Protein AF-E4UAW4-F1 (afdb_monomer)

Radius of gyration: 24.0 Å; Cα contacts (8 Å, |Δi|>4): 725; chains: 1; bounding box: 55×63×70 Å

Mean predicted aligned error: 11.31 Å

Foldseek 3Di:
DPALAPDPPHAPVSVVCCQVVQPFAWLAEAEQEDPPPVVVPPPPDDDPDDPPPQPSLNVLLLVLLQQLQEQWHKYKYQFDADQRTTHDRRAAAAADDPVVQVVSQVSQVVFKVNRFFWDWDWYQDPVRGIMIMITGFNHLRDNMDGPRFRWHGDTNDIDTDDPVSRVVSVVVSVVQVVVQLVVLLVQLQCVQVVHQAPWDAAPQWSKKKKKFFDPSPPPVDPPQPDDPDDDDDRDAQAPADPPDDRDHDPFWHWHQDQDPPPPPRDRPWTWTAGSRRMIMTGQHFQAQDDDPNAAGEGELVRVLVSVLVVCPVVVVVSVVSVRADFMKIWIFTAGPDQRYFYDPPPDGHDGHDHSDGLFIDTQGRQPPPVPPCPDDVPDDSVRSSCVRVVVSCVVRSVSSVVSND

pLDDT: mean 72.79, std 19.45, range [28.75, 98.19]

Organism: Oceanithermus profundus (strain DSM 14977 / NBRC 100410 / VKM B-2274 / 506) (NCBI:txid670487)

Structure (mmCIF, N/CA/C/O backbone):
data_AF-E4UAW4-F1
#
_entry.id   AF-E4UAW4-F1
#
loop_
_atom_site.group_PDB
_atom_site.id
_atom_site.type_symbol
_atom_site.label_atom_id
_atom_site.label_alt_id
_atom_site.label_comp_id
_atom_site.label_asym_id
_atom_site.label_entity_id
_atom_site.label_seq_id
_atom_site.pdbx_PDB_ins_code
_atom_site.Cartn_x
_atom_site.Cartn_y
_atom_site.Cartn_z
_atom_site.occupancy
_atom_site.B_iso_or_equiv
_atom_site.auth_seq_id
_atom_site.auth_comp_id
_atom_site.auth_asym_id
_atom_site.auth_atom_id
_atom_site.pdbx_PDB_model_num
ATOM 1 N N . MET A 1 1 ? 1.474 -13.329 7.096 1.00 52.34 1 MET A N 1
ATOM 2 C CA . MET A 1 1 ? 0.425 -12.848 8.028 1.00 52.34 1 MET A CA 1
ATOM 3 C C . MET A 1 1 ? -0.829 -13.704 7.838 1.00 52.34 1 MET A C 1
ATOM 5 O O . MET A 1 1 ? -1.188 -13.952 6.692 1.00 52.34 1 MET A O 1
ATOM 9 N N . GLU A 1 2 ? -1.458 -14.220 8.899 1.00 56.62 2 GLU A N 1
ATOM 10 C CA . GLU A 1 2 ? -2.801 -14.813 8.774 1.00 56.62 2 GLU A CA 1
ATOM 11 C C . GLU A 1 2 ? -3.777 -13.650 8.566 1.00 56.62 2 GLU A C 1
ATOM 13 O O . GLU A 1 2 ? -3.779 -12.717 9.370 1.00 56.62 2 GLU A O 1
ATOM 18 N N . LYS A 1 3 ? -4.506 -13.621 7.440 1.00 71.19 3 LYS A N 1
ATOM 19 C CA . LYS A 1 3 ? -5.413 -12.503 7.158 1.00 71.19 3 LYS A CA 1
ATOM 20 C C . LYS A 1 3 ? -6.470 -12.466 8.269 1.00 71.19 3 LYS A C 1
ATOM 22 O O . LYS A 1 3 ? -7.204 -13.434 8.445 1.00 71.19 3 LYS A O 1
ATOM 27 N N . ILE A 1 4 ? -6.514 -11.364 9.024 1.00 82.94 4 ILE A N 1
ATOM 28 C CA . ILE A 1 4 ? -7.477 -11.159 10.125 1.00 82.94 4 ILE A CA 1
ATOM 29 C C . ILE A 1 4 ? -8.912 -11.306 9.600 1.00 82.94 4 ILE A C 1
ATOM 31 O O . ILE A 1 4 ? -9.776 -11.906 10.244 1.00 82.94 4 ILE A O 1
ATOM 35 N N . PHE A 1 5 ? -9.131 -10.821 8.380 1.00 83.62 5 PHE A N 1
ATOM 36 C CA . PHE A 1 5 ? -10.362 -10.993 7.625 1.00 83.62 5 PHE A CA 1
ATOM 37 C C . PHE A 1 5 ? -10.179 -12.041 6.529 1.00 83.62 5 PHE A C 1
ATOM 39 O O . PHE A 1 5 ? -9.120 -12.129 5.911 1.00 83.62 5 PHE A O 1
ATOM 46 N N . GLY A 1 6 ? -11.213 -12.848 6.273 1.00 73.31 6 GLY A N 1
ATOM 47 C CA . GLY A 1 6 ? -11.152 -13.881 5.229 1.00 73.31 6 GLY A CA 1
ATOM 48 C C . GLY A 1 6 ? -11.011 -13.301 3.816 1.00 73.31 6 GLY A C 1
ATOM 49 O O . GLY A 1 6 ? -10.451 -13.947 2.930 1.00 73.31 6 GLY A O 1
ATOM 50 N N . SER A 1 7 ? -11.474 -12.065 3.627 1.00 73.69 7 SER A N 1
ATOM 51 C CA . SER A 1 7 ? -11.417 -11.296 2.387 1.00 73.69 7 SER A CA 1
ATOM 52 C C . SER A 1 7 ? -11.364 -9.798 2.688 1.00 73.69 7 SER A C 1
ATOM 54 O O . SER A 1 7 ? -11.774 -9.366 3.761 1.00 73.69 7 SER A O 1
ATOM 56 N N . MET A 1 8 ? -10.880 -9.013 1.722 1.00 74.31 8 MET A N 1
ATOM 57 C CA . MET A 1 8 ? -11.007 -7.553 1.714 1.00 74.31 8 MET A CA 1
ATOM 58 C C . MET A 1 8 ? -11.851 -7.126 0.499 1.00 74.31 8 MET A C 1
ATOM 60 O O . MET A 1 8 ? -11.546 -7.580 -0.611 1.00 74.31 8 MET A O 1
ATOM 64 N N . PRO A 1 9 ? -12.845 -6.228 0.654 1.00 84.00 9 PRO A N 1
ATOM 65 C CA . PRO A 1 9 ? -13.212 -5.520 1.889 1.00 84.00 9 PRO A CA 1
ATOM 66 C C . PRO A 1 9 ? -13.805 -6.455 2.968 1.00 84.00 9 PRO A C 1
ATOM 68 O O . PRO A 1 9 ? -14.330 -7.513 2.614 1.00 84.00 9 PRO A O 1
ATOM 71 N N . PRO A 1 10 ? -13.682 -6.107 4.263 1.00 90.94 10 PRO A N 1
ATOM 72 C CA . PRO A 1 10 ? -14.302 -6.866 5.340 1.00 90.94 10 PRO A CA 1
ATOM 73 C C . PRO A 1 10 ? -15.808 -6.593 5.387 1.00 90.94 10 PRO A C 1
ATOM 75 O O . PRO A 1 10 ? -16.278 -5.543 4.953 1.00 90.94 10 PRO A O 1
ATOM 78 N N . THR A 1 11 ? -16.557 -7.549 5.923 1.00 94.50 11 THR A N 1
ATOM 79 C CA . THR A 1 11 ? -18.010 -7.455 6.125 1.00 94.50 11 THR A CA 1
ATOM 80 C C . THR A 1 11 ? -18.353 -7.133 7.579 1.00 94.50 11 THR A C 1
ATOM 82 O O . THR A 1 11 ? -17.522 -7.319 8.468 1.00 94.50 11 THR A O 1
ATOM 85 N N . GLU A 1 12 ? -19.593 -6.723 7.858 1.00 95.69 12 GLU A N 1
ATOM 86 C CA . GLU A 1 12 ? -20.085 -6.587 9.238 1.00 95.69 12 GLU A CA 1
ATOM 87 C C . GLU A 1 12 ? -19.860 -7.876 10.040 1.00 95.69 12 GLU A C 1
ATOM 89 O O . GLU A 1 12 ? -19.284 -7.839 11.125 1.00 95.69 12 GLU A O 1
ATOM 94 N N . LYS A 1 13 ? -20.176 -9.037 9.454 1.00 96.31 13 LYS A N 1
ATOM 95 C CA . LYS A 1 13 ? -19.955 -10.352 10.074 1.00 96.31 13 LYS A CA 1
ATOM 96 C C . LYS A 1 13 ? -18.491 -10.604 10.447 1.00 96.31 13 LYS A C 1
ATOM 98 O O . LYS A 1 13 ? -18.211 -11.270 11.446 1.00 96.31 13 LYS A O 1
ATOM 103 N N . ASP A 1 14 ? -17.543 -10.104 9.653 1.00 95.94 14 ASP A N 1
ATOM 104 C CA . ASP A 1 14 ? -16.122 -10.199 9.988 1.00 95.94 14 ASP A CA 1
ATOM 105 C C . ASP A 1 14 ? -15.791 -9.388 11.250 1.00 95.94 14 ASP A C 1
ATOM 107 O O . ASP A 1 14 ? -15.029 -9.863 12.096 1.00 95.94 14 ASP A O 1
ATOM 111 N N . LEU A 1 15 ? -16.391 -8.202 11.410 1.00 96.62 15 LEU A N 1
ATOM 112 C CA . LEU A 1 15 ? -16.230 -7.352 12.593 1.00 96.62 15 LEU A CA 1
ATOM 113 C C . LEU A 1 15 ? -16.949 -7.930 13.820 1.00 96.62 15 LEU A C 1
ATOM 115 O O . LEU A 1 15 ? -16.373 -7.976 14.909 1.00 96.62 15 LEU A O 1
ATOM 119 N N . GLU A 1 16 ? -18.166 -8.445 13.654 1.00 97.00 16 GLU A N 1
ATOM 120 C CA . GLU A 1 16 ? -18.905 -9.150 14.707 1.00 97.00 16 GLU A CA 1
ATOM 121 C C . GLU A 1 16 ? -18.135 -10.363 15.228 1.00 97.00 16 GLU A C 1
ATOM 123 O O . GLU A 1 16 ? -18.137 -10.636 16.432 1.00 97.00 16 GLU A O 1
ATOM 128 N N . ARG A 1 17 ? -17.436 -11.083 14.341 1.00 96.62 17 ARG A N 1
ATOM 129 C CA . ARG A 1 17 ? -16.571 -12.200 14.725 1.00 96.62 17 ARG A CA 1
ATOM 130 C C . ARG A 1 17 ? -15.419 -11.738 15.615 1.00 96.62 17 ARG A C 1
ATOM 132 O O . ARG A 1 17 ? -15.126 -12.423 16.591 1.00 96.62 17 ARG A O 1
ATOM 139 N N . LEU A 1 18 ? -14.808 -10.576 15.349 1.00 96.56 18 LEU A N 1
ATOM 140 C CA . LEU A 1 18 ? -13.766 -10.025 16.231 1.00 96.56 18 LEU A CA 1
ATOM 141 C C . LEU A 1 18 ? -14.284 -9.850 17.667 1.00 96.56 18 LEU A C 1
ATOM 143 O O . LEU A 1 18 ? -13.594 -10.217 18.619 1.00 96.56 18 LEU A O 1
ATOM 147 N N . VAL A 1 19 ? -15.512 -9.344 17.820 1.00 97.38 19 VAL A N 1
ATOM 148 C CA . VAL A 1 19 ? -16.164 -9.138 19.123 1.00 97.38 19 VAL A CA 1
ATOM 149 C C . VAL A 1 19 ? -16.572 -10.470 19.762 1.00 97.38 19 VAL A C 1
ATOM 151 O O . VAL A 1 19 ? -16.253 -10.725 20.925 1.00 97.38 19 VAL A O 1
ATOM 154 N N . THR A 1 20 ? -17.240 -11.338 19.002 1.00 97.38 20 THR A N 1
ATOM 155 C CA . THR A 1 20 ? -17.798 -12.613 19.481 1.00 97.38 20 THR A CA 1
ATOM 156 C C . THR A 1 20 ? -16.697 -13.571 19.927 1.00 97.38 20 THR A C 1
ATOM 158 O O . THR A 1 20 ? -16.765 -14.123 21.026 1.00 97.38 20 THR A O 1
ATOM 161 N N . ASP A 1 21 ? -15.636 -13.696 19.127 1.00 97.19 21 ASP A N 1
ATOM 162 C CA . ASP A 1 21 ? -14.487 -14.556 19.426 1.00 97.19 21 ASP A CA 1
ATOM 163 C C . ASP A 1 21 ? -13.492 -13.873 20.379 1.00 97.19 21 ASP A C 1
ATOM 165 O O . ASP A 1 21 ? -12.491 -14.472 20.779 1.00 97.19 21 ASP A O 1
ATOM 169 N N . ARG A 1 22 ? -13.767 -12.619 20.772 1.00 96.12 22 ARG A N 1
ATOM 170 C CA . ARG A 1 22 ? -12.915 -11.793 21.637 1.00 96.12 22 ARG A CA 1
ATOM 171 C C . ARG A 1 22 ? -11.472 -11.733 21.134 1.00 96.12 22 ARG A C 1
ATOM 173 O O . ARG A 1 22 ? -10.518 -11.899 21.904 1.00 96.12 22 ARG A O 1
ATOM 180 N N . VAL A 1 23 ? -11.317 -11.503 19.830 1.00 95.75 23 VAL A N 1
ATOM 181 C CA . VAL A 1 23 ? -10.017 -11.431 19.161 1.00 95.75 23 VAL A CA 1
ATOM 182 C C . VAL A 1 23 ? -9.251 -10.241 19.721 1.00 95.75 23 VAL A C 1
ATOM 184 O O . VAL A 1 23 ? -9.592 -9.085 19.481 1.00 95.75 23 VAL A O 1
ATOM 187 N N . ARG A 1 24 ? -8.212 -10.517 20.505 1.00 95.81 24 ARG A N 1
ATOM 188 C CA . ARG A 1 24 ? -7.401 -9.468 21.125 1.00 95.81 24 ARG A CA 1
ATOM 189 C C . ARG A 1 24 ? -6.615 -8.688 20.075 1.00 95.81 24 ARG A C 1
ATOM 191 O O . ARG A 1 24 ? -6.067 -9.279 19.144 1.00 95.81 24 ARG A O 1
ATOM 198 N N . ALA A 1 25 ? -6.484 -7.383 20.293 1.00 94.88 25 ALA A N 1
ATOM 199 C CA . ALA A 1 25 ? -5.492 -6.573 19.608 1.00 94.88 25 ALA A CA 1
ATOM 200 C C . ALA A 1 25 ? -4.091 -7.168 19.833 1.00 94.88 25 ALA A C 1
ATOM 202 O O . ALA A 1 25 ? -3.775 -7.732 20.886 1.00 94.88 25 ALA A O 1
ATOM 203 N N . GLY A 1 26 ? -3.239 -7.057 18.821 1.00 94.06 26 GLY A N 1
ATOM 204 C CA . GLY A 1 26 ? -1.945 -7.729 18.797 1.00 94.06 26 GLY A CA 1
ATOM 205 C C . GLY A 1 26 ? -1.023 -7.143 17.743 1.00 94.06 26 GLY A C 1
ATOM 206 O O . GLY A 1 26 ? -1.133 -5.962 17.415 1.00 94.06 26 GLY A O 1
ATOM 207 N N . HIS A 1 27 ? -0.129 -7.974 17.206 1.00 91.88 27 HIS A N 1
ATOM 208 C CA . HIS A 1 27 ? 0.907 -7.539 16.264 1.00 91.88 27 HIS A CA 1
ATOM 209 C C . HIS A 1 27 ? 0.353 -6.911 14.982 1.00 91.88 27 HIS A C 1
ATOM 211 O O . HIS A 1 27 ? 1.022 -6.080 14.382 1.00 91.88 27 HIS A O 1
ATOM 217 N N . HIS A 1 28 ? -0.848 -7.322 14.573 1.00 94.12 28 HIS A N 1
ATOM 218 C CA . HIS A 1 28 ? -1.444 -6.950 13.291 1.00 94.12 28 HIS A CA 1
ATOM 219 C C . HIS A 1 28 ? -2.843 -6.349 13.431 1.00 94.12 28 HIS A C 1
ATOM 221 O O . HIS A 1 28 ? -3.480 -6.095 12.421 1.00 94.12 28 HIS A O 1
ATOM 227 N N . LEU A 1 29 ? -3.350 -6.163 14.650 1.00 96.38 29 LEU A N 1
ATOM 228 C CA . LEU A 1 29 ? -4.701 -5.656 14.886 1.00 96.38 29 LEU A CA 1
ATOM 229 C C . LEU A 1 29 ? -4.672 -4.621 15.998 1.00 96.38 29 LEU A C 1
ATOM 231 O O . LEU A 1 29 ? -4.147 -4.898 17.083 1.00 96.38 29 LEU A O 1
ATOM 235 N N . VAL A 1 30 ? -5.259 -3.462 15.729 1.00 96.56 30 VAL A N 1
ATOM 236 C CA . VAL A 1 30 ? -5.436 -2.372 16.687 1.00 96.56 30 VAL A CA 1
ATOM 237 C C . VAL A 1 30 ? -6.894 -1.927 16.655 1.00 96.56 30 VAL A C 1
ATOM 239 O O . VAL A 1 30 ? -7.457 -1.734 15.582 1.00 96.56 30 VAL A O 1
ATOM 242 N N . TYR A 1 31 ? -7.497 -1.756 17.829 1.00 96.25 31 TYR A N 1
ATOM 243 C CA . TYR A 1 31 ? -8.787 -1.087 17.969 1.00 96.25 31 TYR A CA 1
ATOM 244 C C . TYR A 1 31 ? -8.523 0.362 18.360 1.00 96.25 31 TYR A C 1
ATOM 246 O O . TYR A 1 31 ? -7.842 0.600 19.358 1.00 96.25 31 TYR A O 1
ATOM 254 N N . VAL A 1 32 ? -9.032 1.311 17.578 1.00 93.44 32 VAL A N 1
ATOM 255 C CA . VAL A 1 32 ? -8.998 2.734 17.930 1.00 93.44 32 VAL A CA 1
ATOM 256 C C . VAL A 1 32 ? -10.415 3.133 18.345 1.00 93.44 32 VAL A C 1
ATOM 258 O O . VAL A 1 32 ? -11.351 2.914 17.568 1.00 93.44 32 VAL A O 1
ATOM 261 N N . PRO A 1 33 ? -10.608 3.653 19.571 1.00 85.31 33 PRO A N 1
ATOM 262 C CA . PRO A 1 33 ? -11.932 4.015 20.063 1.00 85.31 33 PRO A CA 1
ATOM 263 C C . PRO A 1 33 ? -12.573 5.093 19.180 1.00 85.31 33 PRO A C 1
ATOM 265 O O . PRO A 1 33 ? -11.876 5.879 18.538 1.00 85.31 33 PRO A O 1
ATOM 268 N N . ARG A 1 34 ? -13.911 5.110 19.142 1.00 83.44 34 ARG A N 1
ATOM 269 C CA . ARG A 1 34 ? -14.709 6.217 18.582 1.00 83.44 34 ARG A CA 1
ATOM 270 C C . ARG A 1 34 ? -14.410 7.492 19.403 1.00 83.44 34 ARG A C 1
ATOM 272 O O . ARG A 1 34 ? -14.222 7.336 20.613 1.00 83.44 34 ARG A O 1
ATOM 279 N N . PRO A 1 35 ? -14.351 8.703 18.808 1.00 74.56 35 PRO A N 1
ATOM 280 C CA . PRO A 1 35 ? -14.236 9.908 19.621 1.00 74.56 35 PRO A CA 1
ATOM 281 C C . PRO A 1 35 ? -15.499 9.994 20.479 1.00 74.56 35 PRO A C 1
ATOM 283 O O . PRO A 1 35 ? -16.585 9.623 20.021 1.00 74.56 35 PRO A O 1
ATOM 286 N N . SER A 1 36 ? -15.364 10.367 21.749 1.00 75.81 36 SER A N 1
ATOM 287 C CA . SER A 1 36 ? -16.565 10.524 22.560 1.00 75.81 36 SER A CA 1
ATOM 288 C C . SER A 1 36 ? -17.347 11.719 22.014 1.00 75.81 36 SER A C 1
ATOM 290 O O . SER A 1 36 ? -16.741 12.712 21.620 1.00 75.81 36 SER A O 1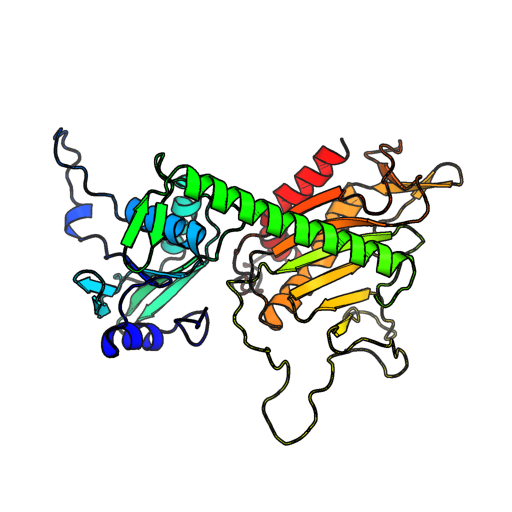
ATOM 292 N N . ASP A 1 37 ? -18.680 11.644 21.969 1.00 68.31 37 ASP A N 1
ATOM 293 C CA . ASP A 1 37 ? -19.493 12.787 21.516 1.00 68.31 37 ASP A CA 1
ATOM 294 C C . ASP A 1 37 ? -19.258 14.028 22.424 1.00 68.31 37 ASP A C 1
ATOM 296 O O . ASP A 1 37 ? -19.563 15.155 22.049 1.00 68.31 37 ASP A O 1
ATOM 300 N N . GLU A 1 38 ? -18.662 13.833 23.611 1.00 65.38 38 GLU A N 1
ATOM 301 C CA . GLU A 1 38 ? -18.243 14.887 24.544 1.00 65.38 38 GLU A CA 1
ATOM 302 C C . GLU A 1 38 ? -16.978 15.647 24.087 1.00 65.38 38 GLU A C 1
ATOM 304 O O . GLU A 1 38 ? -16.776 16.787 24.508 1.00 65.38 38 GLU A O 1
ATOM 309 N N . ASP A 1 39 ? -16.154 15.067 23.204 1.00 60.81 39 ASP A N 1
ATOM 310 C CA . ASP A 1 39 ? -14.933 15.705 22.685 1.00 60.81 39 ASP A CA 1
ATOM 311 C C . ASP A 1 39 ? -15.228 16.731 21.569 1.00 60.81 39 ASP A C 1
ATOM 313 O O . ASP A 1 39 ? -14.408 17.613 21.310 1.00 60.81 39 ASP A O 1
ATOM 317 N N . GLU A 1 40 ? -16.404 16.674 20.927 1.00 58.47 40 GLU A N 1
ATOM 318 C CA . GLU A 1 40 ? -16.795 17.615 19.860 1.00 58.47 40 GLU A CA 1
ATOM 319 C C . GLU A 1 40 ? -17.270 18.980 20.391 1.00 58.47 40 GLU A C 1
ATOM 321 O O . GLU A 1 40 ? -17.190 19.986 19.682 1.00 58.47 40 GLU A O 1
ATOM 326 N N . GLU A 1 41 ? -17.722 19.051 21.647 1.00 54.47 41 GLU A N 1
ATOM 327 C CA . GLU A 1 41 ? -18.233 20.284 22.265 1.00 54.47 41 GLU A CA 1
ATOM 328 C C . GLU A 1 41 ? -17.222 20.979 23.189 1.00 54.47 41 GLU A C 1
ATOM 330 O O . GLU A 1 41 ? -17.595 21.911 23.909 1.00 54.47 41 GLU A O 1
ATOM 335 N N . ALA A 1 42 ? -15.944 20.577 23.181 1.00 50.38 42 ALA A N 1
ATOM 336 C CA . ALA A 1 42 ? -14.929 21.240 23.993 1.00 50.38 42 ALA A CA 1
ATOM 337 C C . ALA A 1 42 ? -14.864 22.740 23.621 1.00 50.38 42 ALA A C 1
ATOM 339 O O . ALA A 1 42 ? -14.474 23.094 22.502 1.00 50.38 42 ALA A O 1
ATOM 340 N N . PRO A 1 43 ? -15.268 23.656 24.525 1.00 48.06 43 PRO A N 1
ATOM 341 C CA . PRO A 1 43 ? -15.248 25.077 24.233 1.00 48.06 43 PRO A CA 1
ATOM 342 C C . PRO A 1 43 ? -13.802 25.493 23.964 1.00 48.06 43 PRO A C 1
ATOM 344 O O . PRO A 1 43 ? -12.900 25.085 24.692 1.00 48.06 43 PRO A O 1
ATOM 347 N N . GLN A 1 44 ? -13.592 26.337 22.948 1.00 52.69 44 GLN A N 1
ATOM 348 C CA . GLN A 1 44 ? -12.312 26.971 22.588 1.00 52.69 44 GLN A CA 1
ATOM 349 C C . GLN A 1 44 ? -11.812 27.952 23.677 1.00 52.69 44 GLN A C 1
ATOM 351 O O . GLN A 1 44 ? -11.453 29.095 23.399 1.00 52.69 44 GLN A O 1
ATOM 356 N N . GLY A 1 45 ? -11.867 27.548 24.944 1.00 47.66 45 GLY A N 1
ATOM 357 C CA . GLY A 1 45 ? -11.388 28.285 26.097 1.00 47.66 45 GLY A CA 1
ATOM 358 C C . GLY A 1 45 ? -9.958 27.877 26.415 1.00 47.66 45 GLY A C 1
ATOM 359 O O . GLY A 1 45 ? -9.679 26.708 26.658 1.00 47.66 45 GLY A O 1
ATOM 360 N N . GLU A 1 46 ? -9.071 28.865 26.418 1.00 52.12 46 GLU A N 1
ATOM 361 C CA . GLU A 1 46 ? -7.675 28.794 26.847 1.00 52.12 46 GLU A CA 1
ATOM 362 C C . GLU A 1 46 ? -7.542 28.224 28.280 1.00 52.12 46 GLU A C 1
ATOM 364 O O . GLU A 1 46 ? -7.453 28.973 29.250 1.00 52.12 46 GLU A O 1
ATOM 369 N N . GLU A 1 47 ? -7.506 26.901 28.453 1.00 46.06 47 GLU A N 1
ATOM 370 C CA . GLU A 1 47 ? -7.059 26.273 29.703 1.00 46.06 47 GLU A CA 1
ATOM 371 C C . GLU A 1 47 ? -5.730 25.550 29.479 1.00 46.06 47 GLU A C 1
ATOM 373 O O . GLU A 1 47 ? -5.655 24.393 29.073 1.00 46.06 47 GLU A O 1
ATOM 378 N N . ALA A 1 48 ? -4.655 26.278 29.777 1.00 47.81 48 ALA A N 1
ATOM 379 C CA . ALA A 1 48 ? -3.299 25.768 29.836 1.00 47.81 48 ALA A CA 1
ATOM 380 C C . ALA A 1 48 ? -3.157 24.705 30.944 1.00 47.81 48 ALA A C 1
ATOM 382 O O . ALA A 1 48 ? -3.318 25.010 32.128 1.00 47.81 48 ALA A O 1
ATOM 383 N N . GLY A 1 49 ? -2.772 23.483 30.561 1.00 48.03 49 GLY A N 1
ATOM 384 C CA . GLY A 1 49 ? -2.109 22.533 31.463 1.00 48.03 49 GLY A CA 1
ATOM 385 C C . GLY A 1 49 ? -2.833 21.225 31.790 1.00 48.03 49 GLY A C 1
ATOM 386 O O . GLY A 1 49 ? -2.455 20.588 32.773 1.00 48.03 49 GLY A O 1
ATOM 387 N N . ARG A 1 50 ? -3.834 20.791 31.015 1.00 46.28 50 ARG A N 1
ATOM 388 C CA . ARG A 1 50 ? -4.210 19.364 31.021 1.00 46.28 50 ARG A CA 1
ATOM 389 C C . ARG A 1 50 ? -3.183 18.596 30.190 1.00 46.28 50 ARG A C 1
ATOM 391 O O . ARG A 1 50 ? -2.764 19.116 29.163 1.00 46.28 50 ARG A O 1
ATOM 398 N N . ASP A 1 51 ? -2.774 17.411 30.656 1.00 48.28 51 ASP A N 1
ATOM 399 C CA . ASP A 1 51 ? -2.169 16.384 29.794 1.00 48.28 51 ASP A CA 1
ATOM 400 C C . ASP A 1 51 ? -3.055 16.319 28.548 1.00 48.28 51 ASP A C 1
ATOM 402 O O . ASP A 1 51 ? -4.213 15.903 28.644 1.00 48.28 51 ASP A O 1
ATOM 406 N N . GLU A 1 52 ? -2.569 16.875 27.439 1.00 55.53 52 GLU A N 1
ATOM 407 C CA . GLU A 1 52 ? -3.292 16.930 26.175 1.00 55.53 52 GLU A CA 1
ATOM 408 C C . GLU A 1 52 ? -3.502 15.479 25.760 1.00 55.53 52 GLU A C 1
ATOM 410 O O . GLU A 1 52 ? -2.564 14.790 25.356 1.00 55.53 52 GLU A O 1
ATOM 415 N N . GLY A 1 53 ? -4.715 14.974 25.993 1.00 61.03 53 GLY A N 1
ATOM 416 C CA . GLY A 1 53 ? -5.102 13.653 25.535 1.00 61.03 53 GLY A CA 1
ATOM 417 C C . GLY A 1 53 ? -4.827 13.588 24.041 1.00 61.03 53 GLY A C 1
ATOM 418 O O . GLY A 1 53 ? -5.258 14.474 23.306 1.00 61.03 53 GLY A O 1
ATOM 419 N N . GLU A 1 54 ? -4.067 12.576 23.626 1.00 74.88 54 GLU A N 1
ATOM 420 C CA . GLU A 1 54 ? -3.773 12.316 22.219 1.00 74.88 54 GLU A CA 1
ATOM 421 C C . GLU A 1 54 ? -5.089 12.355 21.438 1.00 74.88 54 GLU A C 1
ATOM 423 O O . GLU A 1 54 ? -6.038 11.633 21.771 1.00 74.88 54 GLU A O 1
ATOM 428 N N . SER A 1 55 ? -5.171 13.234 20.437 1.00 87.44 55 SER A N 1
ATOM 429 C CA . SER A 1 55 ? -6.379 13.324 19.625 1.00 87.44 55 SER A CA 1
ATOM 430 C C . SER A 1 55 ? -6.630 11.979 18.943 1.00 87.44 55 SER A C 1
ATOM 432 O O . SER A 1 55 ? -5.710 11.209 18.662 1.00 87.44 55 SER A O 1
ATOM 434 N N . GLN A 1 56 ? -7.885 11.664 18.631 1.00 85.75 56 GLN A N 1
ATOM 435 C CA . GLN A 1 56 ? -8.203 10.385 17.992 1.00 85.75 56 GLN A CA 1
ATOM 436 C C . GLN A 1 56 ? -7.474 10.206 16.645 1.00 85.75 56 GLN A C 1
ATOM 438 O O . GLN A 1 56 ? -7.089 9.093 16.275 1.00 85.75 56 GLN A O 1
ATOM 443 N N . VAL A 1 57 ? -7.275 11.312 15.923 1.00 89.81 57 VAL A N 1
ATOM 444 C CA . VAL A 1 57 ? -6.505 11.346 14.677 1.00 89.81 57 VAL A CA 1
ATOM 445 C C . VAL A 1 57 ? -5.047 10.986 14.948 1.00 89.81 57 VAL A C 1
ATOM 447 O O . VAL A 1 57 ? -4.513 10.105 14.278 1.00 89.81 57 VAL A O 1
ATOM 450 N N . GLU A 1 58 ? -4.419 11.578 15.964 1.00 91.44 58 GLU A N 1
ATOM 451 C CA . GLU A 1 58 ? -3.050 11.227 16.357 1.00 91.44 58 GLU A CA 1
ATOM 452 C C . GLU A 1 58 ? -2.939 9.761 16.778 1.00 91.44 58 GLU A C 1
ATOM 454 O O . GLU A 1 58 ? -2.062 9.065 16.272 1.00 91.44 58 GLU A O 1
ATOM 459 N N . ALA A 1 59 ? -3.881 9.251 17.577 1.00 92.25 59 ALA A N 1
ATOM 460 C CA . ALA A 1 59 ? -3.894 7.850 17.994 1.00 92.25 59 ALA A CA 1
ATOM 461 C C . ALA A 1 59 ? -3.983 6.891 16.793 1.00 92.25 59 ALA A C 1
ATOM 463 O O . ALA A 1 59 ? -3.313 5.851 16.761 1.00 92.25 59 ALA A O 1
ATOM 464 N N . LEU A 1 60 ? -4.780 7.240 15.775 1.00 94.38 60 LEU A N 1
ATOM 465 C CA . LEU A 1 60 ? -4.850 6.492 14.520 1.00 94.38 60 LEU A CA 1
ATOM 466 C C . LEU A 1 60 ? -3.524 6.553 13.753 1.00 94.38 60 LEU A C 1
ATOM 468 O O . LEU A 1 60 ? -3.013 5.505 13.355 1.00 94.38 60 LEU A O 1
ATOM 472 N N . VAL A 1 61 ? -2.971 7.750 13.543 1.00 96.12 61 VAL A N 1
ATOM 473 C CA . VAL A 1 61 ? -1.729 7.952 12.779 1.00 96.12 61 VAL A CA 1
ATOM 474 C C . VAL A 1 61 ? -0.556 7.255 13.468 1.00 96.12 61 VAL A C 1
ATOM 476 O O . VAL A 1 61 ? 0.222 6.553 12.822 1.00 96.12 61 VAL A O 1
ATOM 479 N N . HIS A 1 62 ? -0.465 7.357 14.790 1.00 96.50 62 HIS A N 1
ATOM 480 C CA . HIS A 1 62 ? 0.554 6.707 15.600 1.00 96.50 62 HIS A CA 1
ATOM 481 C C . HIS A 1 62 ? 0.423 5.175 15.557 1.00 96.50 62 HIS A C 1
ATOM 483 O O . HIS A 1 62 ? 1.422 4.470 15.384 1.00 96.50 62 HIS A O 1
ATOM 489 N N . ALA A 1 63 ? -0.801 4.634 15.627 1.00 96.88 63 ALA A N 1
ATOM 490 C CA . ALA A 1 63 ? -1.050 3.202 15.451 1.00 96.88 63 ALA A CA 1
ATOM 491 C C . ALA A 1 63 ? -0.704 2.713 14.034 1.00 96.88 63 ALA A C 1
ATOM 493 O O . ALA A 1 63 ? -0.087 1.654 13.880 1.00 96.88 63 ALA A O 1
ATOM 494 N N . ALA A 1 64 ? -1.057 3.481 13.004 1.00 97.19 64 ALA A N 1
ATOM 495 C CA . ALA A 1 64 ? -0.728 3.170 11.620 1.00 97.19 64 ALA A CA 1
ATOM 496 C C . ALA A 1 64 ? 0.789 3.180 11.391 1.00 97.19 64 ALA A C 1
ATOM 498 O O . ALA A 1 64 ? 1.334 2.213 10.859 1.00 97.19 64 ALA A O 1
ATOM 499 N N . ALA A 1 65 ? 1.496 4.199 11.883 1.00 97.81 65 ALA A N 1
ATOM 500 C CA . ALA A 1 65 ? 2.953 4.278 11.817 1.00 97.81 65 ALA A CA 1
ATOM 501 C C . ALA A 1 65 ? 3.608 3.083 12.525 1.00 97.81 65 ALA A C 1
ATOM 503 O O . ALA A 1 65 ? 4.530 2.464 11.989 1.00 97.81 65 ALA A O 1
ATOM 504 N N . ALA A 1 66 ? 3.083 2.698 13.694 1.00 97.50 66 ALA A N 1
ATOM 505 C CA . ALA A 1 66 ? 3.558 1.545 14.449 1.00 97.50 66 ALA A CA 1
ATOM 506 C C . ALA A 1 66 ? 3.440 0.230 13.667 1.00 97.50 66 ALA A C 1
ATOM 508 O O . ALA A 1 66 ? 4.359 -0.596 13.703 1.00 97.50 66 ALA A O 1
ATOM 509 N N . LEU A 1 67 ? 2.314 0.025 12.976 1.00 96.69 67 LEU A N 1
ATOM 510 C CA . LEU A 1 67 ? 2.077 -1.142 12.126 1.00 96.69 67 LEU A CA 1
ATOM 511 C C . LEU A 1 67 ? 2.988 -1.117 10.893 1.00 96.69 67 LEU A C 1
ATOM 513 O O . LEU A 1 67 ? 3.648 -2.121 10.612 1.00 96.69 67 LEU A O 1
ATOM 517 N N . ALA A 1 68 ? 3.085 0.027 10.212 1.00 95.12 68 ALA A N 1
ATOM 518 C CA . ALA A 1 68 ? 3.918 0.221 9.027 1.00 95.12 68 ALA A CA 1
ATOM 519 C C . ALA A 1 68 ? 5.412 -0.027 9.309 1.00 95.12 68 ALA A C 1
ATOM 521 O O . ALA A 1 68 ? 6.096 -0.653 8.497 1.00 95.12 68 ALA A O 1
ATOM 522 N N . ASN A 1 69 ? 5.898 0.388 10.486 1.00 96.12 69 ASN A N 1
ATOM 523 C CA . ASN A 1 69 ? 7.269 0.164 10.970 1.00 96.12 69 ASN A CA 1
ATOM 524 C C . ASN A 1 69 ? 7.551 -1.268 11.447 1.00 96.12 69 ASN A C 1
ATOM 526 O O . ASN A 1 69 ? 8.705 -1.624 11.701 1.00 96.12 69 ASN A O 1
ATOM 530 N N . ALA A 1 70 ? 6.511 -2.084 11.612 1.00 93.94 70 ALA A N 1
ATOM 531 C CA . ALA A 1 70 ? 6.619 -3.467 12.047 1.00 93.94 70 ALA A CA 1
ATOM 532 C C . ALA A 1 70 ? 6.359 -4.433 10.883 1.00 93.94 70 ALA A C 1
ATOM 534 O O . ALA A 1 70 ? 7.261 -4.767 10.115 1.00 93.94 70 ALA A O 1
ATOM 535 N N . HIS A 1 71 ? 5.132 -4.931 10.778 1.00 89.00 71 HIS A N 1
ATOM 536 C CA . HIS A 1 71 ? 4.757 -6.006 9.861 1.00 89.00 71 HIS A CA 1
ATOM 537 C C . HIS A 1 71 ? 3.460 -5.705 9.107 1.00 89.00 71 HIS A C 1
ATOM 539 O O . HIS A 1 71 ? 2.868 -6.621 8.539 1.00 89.00 71 HIS A O 1
ATOM 545 N N . GLY A 1 72 ? 2.993 -4.459 9.147 1.00 92.31 72 GLY A N 1
ATOM 546 C CA . GLY A 1 72 ? 1.636 -4.111 8.760 1.00 92.31 72 GLY A CA 1
ATOM 547 C C . GLY A 1 72 ? 0.576 -4.722 9.681 1.00 92.31 72 GLY A C 1
ATOM 548 O O . GLY A 1 72 ? 0.869 -5.408 10.670 1.00 92.31 72 GLY A O 1
ATOM 549 N N . GLY A 1 73 ? -0.678 -4.480 9.331 1.00 93.38 73 GLY A N 1
ATOM 550 C CA . GLY A 1 73 ? -1.853 -4.953 10.031 1.00 93.38 73 GLY A CA 1
ATOM 551 C C . GLY A 1 73 ? -3.091 -4.143 9.674 1.00 93.38 73 GLY A C 1
ATOM 552 O O . GLY A 1 73 ? -3.210 -3.581 8.591 1.00 93.38 73 GLY A O 1
ATOM 553 N N . VAL A 1 74 ? -4.021 -4.099 10.614 1.00 95.56 74 VAL A N 1
ATOM 554 C CA . VAL A 1 74 ? -5.327 -3.478 10.476 1.00 95.56 74 VAL A CA 1
ATOM 555 C C . VAL A 1 74 ? -5.599 -2.630 11.710 1.00 95.56 74 VAL A C 1
ATOM 557 O O . VAL A 1 74 ? -5.422 -3.088 12.843 1.00 95.56 74 VAL A O 1
ATOM 560 N N . VAL A 1 75 ? -6.091 -1.418 11.486 1.00 96.44 75 VAL A N 1
ATOM 561 C CA . VAL A 1 75 ? -6.742 -0.603 12.507 1.00 96.44 75 VAL A CA 1
ATOM 562 C C . VAL A 1 75 ? -8.251 -0.657 12.288 1.00 96.44 75 VAL A C 1
ATOM 564 O O . VAL A 1 75 ? -8.718 -0.449 11.172 1.00 96.44 75 VAL A O 1
ATOM 567 N N . VAL A 1 76 ? -9.020 -0.948 13.335 1.00 96.25 76 VAL A N 1
ATOM 568 C CA . VAL A 1 76 ? -10.487 -0.955 13.289 1.00 96.25 76 VAL A CA 1
ATOM 569 C C . VAL A 1 76 ? -11.024 0.129 14.215 1.00 96.25 76 VAL A C 1
ATOM 571 O O . VAL A 1 76 ? -10.720 0.140 15.408 1.00 96.25 76 VAL A O 1
ATOM 574 N N . GLN A 1 77 ? -11.846 1.014 13.662 1.00 95.31 77 GLN A N 1
ATOM 575 C CA . GLN A 1 77 ? -12.627 2.007 14.389 1.00 95.31 77 GLN A CA 1
ATOM 576 C C . GLN A 1 77 ? -14.115 1.648 14.342 1.00 95.31 77 GLN A C 1
ATOM 578 O O . GLN A 1 77 ? -14.602 1.052 13.380 1.00 95.31 77 GLN A O 1
ATOM 583 N N . GLY A 1 78 ? -14.847 2.023 15.392 1.00 93.94 78 GLY A N 1
ATOM 584 C CA . GLY A 1 78 ? -16.246 1.623 15.579 1.00 93.94 78 GLY A CA 1
ATOM 585 C C . GLY A 1 78 ? -16.411 0.331 16.387 1.00 93.94 78 GLY A C 1
ATOM 586 O O . GLY A 1 78 ? -17.528 -0.154 16.535 1.00 93.94 78 GLY A O 1
ATOM 587 N N . ILE A 1 79 ? -15.329 -0.213 16.954 1.00 95.75 79 ILE A N 1
ATOM 588 C CA . ILE A 1 79 ? -15.388 -1.256 17.984 1.00 95.75 79 ILE A CA 1
ATOM 589 C C . ILE A 1 79 ? -15.006 -0.633 19.325 1.00 95.75 79 ILE A C 1
ATOM 591 O O . ILE A 1 79 ? -13.901 -0.124 19.502 1.00 95.75 79 ILE A O 1
ATOM 595 N N . GLU A 1 80 ? -15.927 -0.700 20.279 1.00 95.25 80 GLU A N 1
ATOM 596 C CA . GLU A 1 80 ? -15.668 -0.383 21.676 1.00 95.25 80 GLU A CA 1
ATOM 597 C C . GLU A 1 80 ? -14.783 -1.486 22.264 1.00 95.25 80 GLU A C 1
ATOM 599 O O . GLU A 1 80 ? -15.134 -2.669 22.208 1.00 95.25 80 GLU A O 1
ATOM 604 N N . ALA A 1 81 ? -13.633 -1.107 22.818 1.00 94.12 81 ALA A N 1
ATOM 605 C CA . ALA A 1 81 ? -12.662 -2.027 23.397 1.00 94.12 81 ALA A CA 1
ATOM 606 C C . ALA A 1 81 ? -12.293 -1.607 24.824 1.00 94.12 81 ALA A C 1
ATOM 608 O O . ALA A 1 81 ? -12.203 -0.426 25.144 1.00 94.12 81 ALA A O 1
ATOM 609 N N . THR A 1 82 ? -12.049 -2.589 25.692 1.00 93.94 82 THR A N 1
ATOM 610 C CA . THR A 1 82 ? -11.465 -2.367 27.020 1.00 93.94 82 THR A CA 1
ATOM 611 C C . THR A 1 82 ? -10.032 -2.880 26.996 1.00 93.94 82 THR A C 1
ATOM 613 O O . THR A 1 82 ? -9.789 -4.088 27.053 1.00 93.94 82 THR A O 1
ATOM 616 N N . GLY A 1 83 ? -9.078 -1.957 26.874 1.00 91.56 83 GLY A N 1
ATOM 617 C CA . GLY A 1 83 ? -7.682 -2.300 26.613 1.00 91.56 83 GLY A CA 1
ATOM 618 C C . GLY A 1 83 ? -7.524 -2.954 25.238 1.00 91.56 83 GLY A C 1
ATOM 619 O O . GLY A 1 83 ? -7.872 -2.364 24.222 1.00 91.56 83 GLY A O 1
ATOM 620 N N . ASP A 1 84 ? -7.016 -4.186 25.202 1.00 92.94 84 ASP A N 1
ATOM 621 C CA . ASP A 1 84 ? -6.796 -4.955 23.971 1.00 92.94 84 ASP A CA 1
ATOM 622 C C . ASP A 1 84 ? -7.993 -5.828 23.559 1.00 92.94 84 ASP A C 1
ATOM 624 O O . ASP A 1 84 ? -7.909 -6.538 22.556 1.00 92.94 84 ASP A O 1
ATOM 628 N N . LEU A 1 85 ? -9.082 -5.839 24.334 1.00 96.12 85 LEU A N 1
ATOM 629 C CA . LEU A 1 85 ? -10.203 -6.754 24.135 1.00 96.12 85 LEU A CA 1
ATOM 630 C C . LEU A 1 85 ? -11.416 -6.024 23.540 1.00 96.12 85 LEU A C 1
ATOM 632 O O . LEU A 1 85 ? -11.901 -5.078 24.167 1.00 96.12 85 LEU A O 1
ATOM 636 N N . PRO A 1 86 ? -11.957 -6.475 22.395 1.00 96.62 86 PRO A N 1
ATOM 637 C CA . PRO A 1 86 ? -13.174 -5.901 21.843 1.00 96.62 86 PRO A CA 1
ATOM 638 C C . PRO A 1 86 ? -14.371 -6.290 22.720 1.00 96.62 86 PRO A C 1
ATOM 640 O O . PRO A 1 86 ? -14.503 -7.440 23.147 1.00 96.62 86 PRO A O 1
ATOM 643 N N . VAL A 1 87 ? -15.232 -5.319 23.005 1.00 97.12 87 VAL A N 1
ATOM 644 C CA . VAL A 1 87 ? -16.423 -5.474 23.850 1.00 97.12 87 VAL A CA 1
ATOM 645 C C . VAL A 1 87 ? -17.686 -5.451 23.005 1.00 97.12 87 VAL A C 1
ATOM 647 O O . VAL A 1 87 ? -18.556 -6.300 23.198 1.00 97.12 87 VAL A O 1
ATOM 650 N N . ARG A 1 88 ? -17.795 -4.496 22.073 1.00 96.75 88 ARG A N 1
ATOM 651 C CA . ARG A 1 88 ? -19.009 -4.291 21.277 1.00 96.75 88 ARG A CA 1
ATOM 652 C C . ARG A 1 88 ? -18.717 -3.583 19.955 1.00 96.75 88 ARG A C 1
ATOM 654 O O . ARG A 1 88 ? -17.895 -2.675 19.910 1.00 96.75 88 ARG A O 1
ATOM 661 N N . LEU A 1 89 ? -19.434 -3.962 18.898 1.00 96.56 89 LEU A N 1
ATOM 662 C CA . LEU A 1 89 ? -19.470 -3.217 17.640 1.00 96.56 89 LEU A CA 1
ATOM 663 C C . LEU A 1 89 ? -20.445 -2.043 17.805 1.00 96.56 89 LEU A C 1
ATOM 665 O O . LEU A 1 89 ? -21.651 -2.242 17.955 1.00 96.56 89 LEU A O 1
ATOM 669 N N . VAL A 1 90 ? -19.906 -0.829 17.890 1.00 95.50 90 VAL A N 1
ATOM 670 C CA . VAL A 1 90 ? -20.677 0.394 18.153 1.00 95.50 90 VAL A CA 1
ATOM 671 C C . VAL A 1 90 ? -20.897 1.230 16.907 1.00 95.50 90 VAL A C 1
ATOM 673 O O . VAL A 1 90 ? -21.910 1.909 16.843 1.00 95.50 90 VAL A O 1
ATOM 676 N N . GLY A 1 91 ? -19.994 1.177 15.934 1.00 93.62 91 GLY A N 1
ATOM 677 C CA . GLY A 1 91 ? -20.071 1.988 14.726 1.00 93.62 91 GLY A CA 1
ATOM 678 C C . GLY A 1 91 ? -20.114 3.504 14.968 1.00 93.62 91 GLY A C 1
ATOM 679 O O . GLY A 1 91 ? -20.062 4.012 16.093 1.00 93.62 91 GLY A O 1
ATOM 680 N N . PHE A 1 92 ? -20.204 4.221 13.862 1.00 92.38 92 PHE A N 1
ATOM 681 C CA . PHE A 1 92 ? -20.412 5.653 13.743 1.00 92.38 92 PHE A CA 1
ATOM 682 C C . PHE A 1 92 ? -21.809 5.893 13.179 1.00 92.38 92 PHE A C 1
ATOM 684 O O . PHE A 1 92 ? -22.283 5.116 12.350 1.00 92.38 92 PHE A O 1
ATOM 691 N N . ASP A 1 93 ? -22.468 6.950 13.637 1.00 92.12 93 ASP A N 1
ATOM 692 C CA . ASP A 1 93 ? -23.816 7.279 13.182 1.00 92.12 93 ASP A CA 1
ATOM 693 C C . ASP A 1 93 ? -23.803 7.907 11.779 1.00 92.12 93 ASP A C 1
ATOM 695 O O . ASP A 1 93 ? -22.872 8.623 11.403 1.00 92.12 93 ASP A O 1
ATOM 699 N N . GLY A 1 94 ? -24.870 7.660 11.015 1.00 85.81 94 GLY A N 1
ATOM 700 C CA . GLY A 1 94 ? -25.050 8.180 9.659 1.00 85.81 94 GLY A CA 1
ATOM 701 C C . GLY A 1 94 ? -24.527 7.248 8.565 1.00 85.81 94 GLY A C 1
ATOM 702 O O . GLY A 1 94 ? -23.989 6.182 8.832 1.00 85.81 94 GLY A O 1
ATOM 703 N N . ALA A 1 95 ? -24.704 7.654 7.307 1.00 74.81 95 ALA A N 1
ATOM 704 C CA . ALA A 1 95 ? -24.136 6.923 6.178 1.00 74.81 95 ALA A CA 1
ATOM 705 C C . ALA A 1 95 ? -22.620 7.172 6.109 1.00 74.81 95 ALA A C 1
ATOM 707 O O . ALA A 1 95 ? -22.197 8.315 6.337 1.00 74.81 95 ALA A O 1
ATOM 708 N N . PRO A 1 96 ? -21.799 6.166 5.754 1.00 71.12 96 PRO A N 1
ATOM 709 C CA . PRO A 1 96 ? -20.378 6.387 5.556 1.00 71.12 96 PRO A CA 1
ATOM 710 C C . PRO A 1 96 ? -20.191 7.428 4.465 1.00 71.12 96 PRO A C 1
ATOM 712 O O . PRO A 1 96 ? -20.524 7.223 3.297 1.00 71.12 96 PRO A O 1
ATOM 715 N N . SER A 1 97 ? -19.663 8.583 4.852 1.00 69.00 97 SER A N 1
ATOM 716 C CA . SER A 1 97 ? -19.309 9.583 3.866 1.00 69.00 97 SER A CA 1
ATOM 717 C C . SER A 1 97 ? -17.947 9.214 3.290 1.00 69.00 97 SER A C 1
ATOM 719 O O . SER A 1 97 ? -16.979 8.992 4.019 1.00 69.00 97 SER A O 1
ATOM 721 N N . PHE A 1 98 ? -17.854 9.204 1.961 1.00 74.50 98 PHE A N 1
ATOM 722 C CA . PHE A 1 98 ? -16.576 9.200 1.244 1.00 74.50 98 PHE A CA 1
ATOM 723 C C . PHE A 1 98 ? -15.597 10.240 1.827 1.00 74.50 98 PHE A C 1
ATOM 725 O O . PHE A 1 98 ? -14.390 10.017 1.876 1.00 74.50 98 PHE A O 1
ATOM 732 N N . HIS A 1 99 ? -16.142 11.342 2.349 1.00 75.69 99 HIS A N 1
ATOM 733 C CA . HIS A 1 99 ? -15.405 12.397 3.024 1.00 75.69 99 HIS A CA 1
ATOM 734 C C . HIS A 1 99 ? -14.633 11.914 4.262 1.00 75.69 99 HIS A C 1
ATOM 736 O O . HIS A 1 99 ? -13.471 12.269 4.398 1.00 75.69 99 HIS A O 1
ATOM 742 N N . VAL A 1 100 ? -15.203 11.059 5.119 1.00 82.38 100 VAL A N 1
ATOM 743 C CA . VAL A 1 100 ? -14.495 10.536 6.306 1.00 82.38 100 VAL A CA 1
ATOM 744 C C . VAL A 1 100 ? -13.296 9.680 5.901 1.00 82.38 100 VAL A C 1
ATOM 746 O O . VAL A 1 100 ? -12.204 9.856 6.433 1.00 82.38 100 VAL A O 1
ATOM 749 N N . ALA A 1 101 ? -13.460 8.790 4.919 1.00 80.88 101 ALA A N 1
ATOM 750 C CA . ALA A 1 101 ? -12.348 7.974 4.431 1.00 80.88 101 ALA A CA 1
ATOM 751 C C . ALA A 1 101 ? -11.229 8.825 3.802 1.00 80.88 101 ALA A C 1
ATOM 753 O O . ALA A 1 101 ? -10.055 8.479 3.927 1.00 80.88 101 ALA A O 1
ATOM 754 N N . MET A 1 102 ? -11.595 9.930 3.144 1.00 80.38 102 MET A N 1
ATOM 755 C CA . MET A 1 102 ? -10.653 10.902 2.588 1.00 80.38 102 MET A CA 1
ATOM 756 C C . MET A 1 102 ? -9.917 11.663 3.697 1.00 80.38 102 MET A C 1
ATOM 758 O O . MET A 1 102 ? -8.696 11.642 3.710 1.00 80.38 102 MET A O 1
ATOM 762 N N . LEU A 1 103 ? -10.631 12.200 4.691 1.00 86.06 103 LEU A N 1
ATOM 763 C CA . LEU A 1 103 ? -10.031 12.900 5.834 1.00 86.06 103 LEU A CA 1
ATOM 764 C C . LEU A 1 103 ? -9.037 12.025 6.607 1.00 86.06 103 LEU A C 1
ATOM 766 O O . LEU A 1 103 ? -7.969 12.490 6.991 1.00 86.06 103 LEU A O 1
ATOM 770 N N . LEU A 1 104 ? -9.360 10.746 6.825 1.00 88.38 104 LEU A N 1
ATOM 771 C CA . LEU A 1 104 ? -8.439 9.820 7.490 1.00 88.38 104 LEU A CA 1
ATOM 772 C C . LEU A 1 104 ? -7.197 9.525 6.645 1.00 88.38 104 LEU A C 1
ATOM 774 O O . LEU A 1 104 ? -6.114 9.333 7.195 1.00 88.38 104 LEU A O 1
ATOM 778 N N . ARG A 1 105 ? -7.345 9.473 5.318 1.00 87.06 105 ARG A N 1
ATOM 779 C CA . ARG A 1 105 ? -6.210 9.316 4.408 1.00 87.06 105 ARG A CA 1
ATOM 780 C C . ARG A 1 105 ? -5.317 10.551 4.444 1.00 87.06 105 ARG A C 1
ATOM 782 O O . ARG A 1 105 ? -4.114 10.387 4.614 1.00 87.06 105 ARG A O 1
ATOM 789 N N . ASP A 1 106 ? -5.914 11.734 4.342 1.00 87.00 106 ASP A N 1
ATOM 790 C CA . ASP A 1 106 ? -5.207 13.013 4.383 1.00 87.00 106 ASP A CA 1
ATOM 791 C C . ASP A 1 106 ? -4.449 13.144 5.711 1.00 87.00 106 ASP A C 1
ATOM 793 O O . ASP A 1 106 ? -3.260 13.444 5.723 1.00 87.00 106 ASP A O 1
ATOM 797 N N . ALA A 1 107 ? -5.070 12.764 6.832 1.00 90.81 107 ALA A N 1
ATOM 798 C CA . ALA A 1 107 ? -4.403 12.748 8.129 1.00 90.81 107 ALA A CA 1
ATOM 799 C C . ALA A 1 107 ? -3.181 11.807 8.181 1.00 90.81 107 ALA A C 1
ATOM 801 O O . ALA A 1 107 ? -2.143 12.164 8.736 1.00 90.81 107 ALA A O 1
ATOM 802 N N . LEU A 1 108 ? -3.275 10.603 7.605 1.00 91.50 108 LEU A N 1
ATOM 803 C CA . LEU A 1 108 ? -2.148 9.659 7.535 1.00 91.50 108 LEU A CA 1
ATOM 804 C C . LEU A 1 108 ? -1.012 10.146 6.625 1.00 91.50 108 LEU A C 1
ATOM 806 O O . LEU A 1 108 ? 0.135 9.736 6.814 1.00 91.50 108 LEU A O 1
ATOM 810 N N . GLU A 1 109 ? -1.326 10.987 5.643 1.00 89.31 109 GLU A N 1
ATOM 811 C CA . GLU A 1 109 ? -0.357 11.592 4.732 1.00 89.31 109 GLU A CA 1
ATOM 812 C C . GLU A 1 109 ? 0.312 12.832 5.341 1.00 89.31 109 GLU A C 1
ATOM 814 O O . GLU A 1 109 ? 1.526 12.987 5.228 1.00 89.31 109 GLU A O 1
ATOM 819 N N . GLU A 1 110 ? -0.450 13.680 6.033 1.00 92.12 110 GLU A N 1
ATOM 820 C CA . GLU A 1 110 ? 0.032 14.946 6.594 1.00 92.12 110 GLU A CA 1
ATOM 821 C C . GLU A 1 110 ? 0.783 14.784 7.923 1.00 92.12 110 GLU A C 1
ATOM 823 O O . GLU A 1 110 ? 1.717 15.539 8.203 1.00 92.12 110 GLU A O 1
ATOM 828 N N . HIS A 1 111 ? 0.398 13.809 8.753 1.00 95.38 111 HIS A N 1
ATOM 829 C CA . HIS A 1 111 ? 0.921 13.677 10.119 1.00 95.38 111 HIS A CA 1
ATOM 830 C C . HIS A 1 111 ? 2.023 12.618 10.284 1.00 95.38 111 HIS A C 1
ATOM 832 O O . HIS A 1 111 ? 2.529 12.433 11.396 1.00 95.38 111 HIS A O 1
ATOM 838 N N . ALA A 1 112 ? 2.426 11.938 9.207 1.00 96.38 112 ALA A N 1
ATOM 839 C CA . ALA A 1 112 ? 3.516 10.967 9.227 1.00 96.38 112 ALA A CA 1
ATOM 840 C C . ALA A 1 112 ? 4.606 11.291 8.196 1.00 96.38 112 ALA A C 1
ATOM 842 O O . ALA A 1 112 ? 4.314 11.640 7.057 1.00 96.38 112 ALA A O 1
ATOM 843 N N . ASP A 1 113 ? 5.874 11.119 8.582 1.00 95.06 113 ASP A N 1
ATOM 844 C CA . ASP A 1 113 ? 7.027 11.299 7.689 1.00 95.06 113 ASP A CA 1
ATOM 845 C C . ASP A 1 113 ? 7.943 10.057 7.677 1.00 95.06 113 ASP A C 1
ATOM 847 O O . ASP A 1 113 ? 8.515 9.700 8.714 1.00 95.06 113 ASP A O 1
ATOM 851 N N . PRO A 1 114 ? 8.128 9.380 6.531 1.00 93.94 114 PRO A N 1
ATOM 852 C CA . PRO A 1 114 ? 7.400 9.590 5.274 1.00 93.94 114 PRO A CA 1
ATOM 853 C C . PRO A 1 114 ? 5.893 9.283 5.411 1.00 93.94 114 PRO A C 1
ATOM 855 O O . PRO A 1 114 ? 5.508 8.609 6.372 1.00 93.94 114 PRO A O 1
ATOM 858 N N . PRO A 1 115 ? 5.048 9.706 4.452 1.00 91.75 115 PRO A N 1
ATOM 859 C CA . PRO A 1 115 ? 3.628 9.352 4.426 1.00 91.75 115 PRO A CA 1
ATOM 860 C C . PRO A 1 115 ? 3.386 7.840 4.501 1.00 91.75 115 PRO A C 1
ATOM 862 O O . PRO A 1 115 ? 4.178 7.047 3.980 1.00 91.75 115 PRO A O 1
ATOM 865 N N . ILE A 1 116 ? 2.296 7.429 5.154 1.00 91.25 116 ILE A N 1
ATOM 866 C CA . ILE A 1 116 ? 1.967 6.011 5.358 1.00 91.25 116 ILE A CA 1
ATOM 867 C C . ILE A 1 116 ? 0.998 5.522 4.283 1.00 91.25 116 ILE A C 1
ATOM 869 O O . ILE A 1 116 ? -0.144 5.978 4.195 1.00 91.25 116 ILE A O 1
ATOM 873 N N . ASP A 1 117 ? 1.425 4.507 3.532 1.00 86.81 117 ASP A N 1
ATOM 874 C CA . ASP A 1 117 ? 0.544 3.750 2.645 1.00 86.81 117 ASP A CA 1
ATOM 875 C C . ASP A 1 117 ? -0.600 3.109 3.436 1.00 86.81 117 ASP A C 1
ATOM 877 O O . ASP A 1 117 ? -0.378 2.422 4.435 1.00 86.81 117 ASP A O 1
ATOM 881 N N . ASN A 1 118 ? -1.834 3.299 2.976 1.00 89.75 118 ASN A N 1
ATOM 882 C CA . ASN A 1 118 ? -3.011 2.783 3.660 1.00 89.75 118 ASN A CA 1
ATOM 883 C C . ASN A 1 118 ? -4.149 2.448 2.692 1.00 89.75 118 ASN A C 1
ATOM 885 O O . ASN A 1 118 ? -4.239 2.971 1.577 1.00 89.75 118 ASN A O 1
ATOM 889 N N . ARG A 1 119 ? -5.049 1.579 3.152 1.00 85.88 119 ARG A N 1
ATOM 890 C CA . ARG A 1 119 ? -6.337 1.307 2.519 1.00 85.88 119 ARG A CA 1
ATOM 891 C C . ARG A 1 119 ? -7.450 1.455 3.547 1.00 85.88 119 ARG A C 1
ATOM 893 O O . ARG A 1 119 ? -7.645 0.591 4.396 1.00 85.88 119 ARG A O 1
ATOM 900 N N . VAL A 1 120 ? -8.200 2.545 3.428 1.00 89.38 120 VAL A N 1
ATOM 901 C CA . VAL A 1 120 ? -9.389 2.812 4.244 1.00 89.38 120 VAL A CA 1
ATOM 902 C C . VAL A 1 120 ? -10.615 2.189 3.580 1.00 89.38 120 VAL A C 1
ATOM 904 O O . VAL A 1 120 ? -10.860 2.401 2.392 1.00 89.38 120 VAL A O 1
ATOM 907 N N . VAL A 1 121 ? -11.379 1.420 4.348 1.00 89.62 121 VAL A N 1
ATOM 908 C CA . VAL A 1 121 ? -12.645 0.808 3.944 1.00 89.62 121 VAL A CA 1
ATOM 909 C C . VAL A 1 121 ? -13.698 1.127 4.995 1.00 89.62 121 VAL A C 1
ATOM 911 O O . VAL A 1 121 ? -13.473 0.918 6.185 1.00 89.62 121 VAL A O 1
ATOM 914 N N . THR A 1 122 ? -14.857 1.602 4.556 1.00 92.44 122 THR A N 1
ATOM 915 C CA . THR A 1 122 ? -16.046 1.720 5.401 1.00 92.44 122 THR A CA 1
ATOM 916 C C . THR A 1 122 ? -16.869 0.442 5.301 1.00 92.44 122 THR A C 1
ATOM 918 O O . THR A 1 122 ? -17.056 -0.092 4.208 1.00 92.44 122 THR A O 1
ATOM 921 N N . VAL A 1 123 ? -17.343 -0.057 6.437 1.00 93.00 123 VAL A N 1
ATOM 922 C CA . VAL A 1 123 ? -18.203 -1.239 6.528 1.00 93.00 123 VAL A CA 1
ATOM 923 C C . VAL A 1 123 ? -19.562 -0.779 7.029 1.00 93.00 123 VAL A C 1
ATOM 925 O O . VAL A 1 123 ? -19.668 -0.371 8.184 1.00 93.00 123 VAL A O 1
ATOM 928 N N . ASP A 1 124 ? -20.571 -0.819 6.162 1.00 93.94 124 ASP A N 1
ATOM 929 C CA . ASP A 1 124 ? -21.961 -0.575 6.551 1.00 93.94 124 ASP A CA 1
ATOM 930 C C . ASP A 1 124 ? -22.425 -1.639 7.550 1.00 93.94 124 ASP A C 1
ATOM 932 O O . ASP A 1 124 ? -22.114 -2.823 7.387 1.00 93.94 124 ASP A O 1
ATOM 936 N N . LEU A 1 125 ? -23.149 -1.201 8.578 1.00 94.81 125 LEU A N 1
ATOM 937 C CA . LEU A 1 125 ? -23.788 -2.052 9.575 1.00 94.81 125 LEU A CA 1
ATOM 938 C C . LEU A 1 125 ? -25.297 -2.115 9.310 1.00 94.81 125 LEU A C 1
ATOM 940 O O . LEU A 1 125 ? -25.897 -1.140 8.846 1.00 94.81 125 LEU A O 1
ATOM 944 N N . ASP A 1 126 ? -25.929 -3.235 9.655 1.00 94.12 126 ASP A N 1
ATOM 945 C CA . ASP A 1 126 ? -27.351 -3.506 9.401 1.00 94.12 126 ASP A CA 1
ATOM 946 C C . ASP A 1 126 ? -28.303 -2.460 10.022 1.00 94.12 126 ASP A C 1
ATOM 948 O O . ASP A 1 126 ? -29.434 -2.279 9.561 1.00 94.12 126 ASP A O 1
ATOM 952 N N . ASP A 1 127 ? -27.864 -1.746 11.062 1.00 93.31 127 ASP A N 1
ATOM 953 C CA . ASP A 1 127 ? -28.633 -0.689 11.730 1.00 93.31 127 ASP A CA 1
ATOM 954 C C . ASP A 1 127 ? -28.422 0.723 11.155 1.00 93.31 127 ASP A C 1
ATOM 956 O O . ASP A 1 127 ? -28.919 1.704 11.714 1.00 93.31 127 ASP A O 1
ATOM 960 N N . GLY A 1 128 ? -27.732 0.831 10.016 1.00 92.56 128 GLY A N 1
ATOM 961 C CA . GLY A 1 128 ? -27.482 2.091 9.316 1.00 92.56 128 GLY A CA 1
ATOM 962 C C . GLY A 1 128 ? -26.325 2.910 9.887 1.00 92.56 128 GLY A C 1
ATOM 963 O O . GLY A 1 128 ? -26.138 4.052 9.467 1.00 92.56 128 GLY A O 1
ATOM 964 N N . ARG A 1 129 ? -25.567 2.353 10.838 1.00 94.31 129 ARG A N 1
ATOM 965 C CA . ARG A 1 129 ? -24.255 2.862 11.258 1.00 94.31 129 ARG A CA 1
ATOM 966 C C . ARG A 1 129 ? -23.163 2.307 10.343 1.00 94.31 129 ARG A C 1
ATOM 968 O O . ARG A 1 129 ? -23.417 1.449 9.504 1.00 94.31 129 ARG A O 1
ATOM 975 N N . TYR A 1 130 ? -21.927 2.755 10.524 1.00 94.44 130 TYR A N 1
ATOM 976 C CA . TYR A 1 130 ? -20.772 2.195 9.813 1.00 94.44 130 TYR A CA 1
ATOM 977 C C . TYR A 1 130 ? -19.562 2.019 10.728 1.00 94.44 130 TYR A C 1
ATOM 979 O O . TYR A 1 130 ? -19.429 2.685 11.748 1.00 94.44 130 TYR A O 1
ATOM 987 N N . ALA A 1 131 ? -18.647 1.128 10.366 1.00 94.62 131 ALA A N 1
ATOM 988 C CA . ALA A 1 131 ? -17.323 1.009 10.969 1.00 94.62 131 ALA A CA 1
ATOM 989 C C . ALA A 1 131 ? -16.243 1.373 9.945 1.00 94.62 131 ALA A C 1
ATOM 991 O O . ALA A 1 131 ? -16.488 1.366 8.737 1.00 94.62 131 ALA A O 1
ATOM 992 N N . ILE A 1 132 ? -15.038 1.685 10.418 1.00 94.00 132 ILE A N 1
ATOM 993 C CA . ILE A 1 132 ? -13.908 2.013 9.544 1.00 94.00 132 ILE A CA 1
ATOM 994 C C . ILE A 1 132 ? -12.804 1.000 9.784 1.00 94.00 132 ILE A C 1
ATOM 996 O O . ILE A 1 132 ? -12.407 0.734 10.917 1.00 94.00 132 ILE A O 1
ATOM 1000 N N . VAL A 1 133 ? -12.294 0.444 8.697 1.00 93.81 133 VAL A N 1
ATOM 1001 C CA . VAL A 1 133 ? -11.165 -0.471 8.696 1.00 93.81 133 VAL A CA 1
ATOM 1002 C C . VAL A 1 133 ? -10.051 0.148 7.872 1.00 93.81 133 VAL A C 1
ATOM 1004 O O . VAL A 1 133 ? -10.225 0.417 6.686 1.00 93.81 133 VAL A O 1
ATOM 1007 N N . VAL A 1 134 ? -8.898 0.354 8.496 1.00 93.44 134 VAL A N 1
ATOM 1008 C CA . VAL A 1 134 ? -7.694 0.861 7.843 1.00 93.44 134 VAL A CA 1
ATOM 1009 C C . VAL A 1 134 ? -6.670 -0.261 7.769 1.00 93.44 134 VAL A C 1
ATOM 1011 O O . VAL A 1 134 ? -6.090 -0.666 8.774 1.00 93.44 134 VAL A O 1
ATOM 1014 N N . GLU A 1 135 ? -6.453 -0.786 6.572 1.00 92.25 135 GLU A N 1
ATOM 1015 C CA . GLU A 1 135 ? -5.387 -1.738 6.287 1.00 92.25 135 GLU A CA 1
ATOM 1016 C C . GLU A 1 135 ? -4.070 -0.982 6.068 1.00 92.25 135 GLU A C 1
ATOM 1018 O O . GLU A 1 135 ? -3.992 -0.068 5.245 1.00 92.25 135 GLU A O 1
ATOM 1023 N N . ILE A 1 136 ? -3.044 -1.371 6.823 1.00 92.69 136 ILE A N 1
ATOM 1024 C CA . ILE A 1 136 ? -1.703 -0.790 6.799 1.00 92.69 136 ILE A CA 1
ATOM 1025 C C . ILE A 1 136 ? -0.719 -1.891 6.388 1.00 92.69 136 ILE A C 1
ATOM 1027 O O . ILE A 1 136 ? -0.565 -2.872 7.116 1.00 92.69 136 ILE A O 1
ATOM 1031 N N . PRO A 1 137 ? -0.016 -1.780 5.257 1.00 88.62 137 PRO A N 1
ATOM 1032 C CA . PRO A 1 137 ? 0.964 -2.766 4.843 1.00 88.62 137 PRO A CA 1
ATOM 1033 C C . PRO A 1 137 ? 2.250 -2.581 5.672 1.00 88.62 137 PRO A C 1
ATOM 1035 O O . PRO A 1 137 ? 2.488 -1.509 6.235 1.00 88.62 137 PRO A O 1
ATOM 1038 N N . PRO A 1 138 ? 3.145 -3.581 5.732 1.00 87.81 138 PRO A N 1
ATOM 1039 C CA . PRO A 1 138 ? 4.536 -3.306 6.048 1.00 87.81 138 PRO A CA 1
ATOM 1040 C C . PRO A 1 138 ? 5.072 -2.296 5.036 1.00 87.81 138 PRO A C 1
ATOM 1042 O O . PRO A 1 138 ? 5.010 -2.517 3.823 1.00 87.81 138 PRO A O 1
ATOM 1045 N N . SER A 1 139 ? 5.616 -1.198 5.537 1.00 88.62 139 SER A N 1
ATOM 1046 C CA . SER A 1 139 ? 6.100 -0.149 4.663 1.00 88.62 139 SER A CA 1
ATOM 1047 C C . SER A 1 139 ? 7.540 -0.396 4.262 1.00 88.62 139 SER A C 1
ATOM 1049 O O . SER A 1 139 ? 8.423 -0.637 5.089 1.00 88.62 139 SER A O 1
ATOM 1051 N N . LEU A 1 140 ? 7.810 -0.255 2.968 1.00 84.81 140 LEU A N 1
ATOM 1052 C CA . LEU A 1 140 ? 9.182 -0.176 2.507 1.00 84.81 140 LEU A CA 1
ATOM 1053 C C . LEU A 1 140 ? 9.827 1.179 2.830 1.00 84.81 140 LEU A C 1
ATOM 1055 O O . LEU A 1 140 ? 11.041 1.327 2.660 1.00 84.81 140 LEU A O 1
ATOM 1059 N N . ASP A 1 141 ? 9.042 2.206 3.156 1.00 88.00 141 ASP A N 1
ATOM 1060 C CA . ASP A 1 141 ? 9.510 3.553 3.492 1.00 88.00 141 ASP A CA 1
ATOM 1061 C C . ASP A 1 141 ? 9.844 3.717 4.968 1.00 88.00 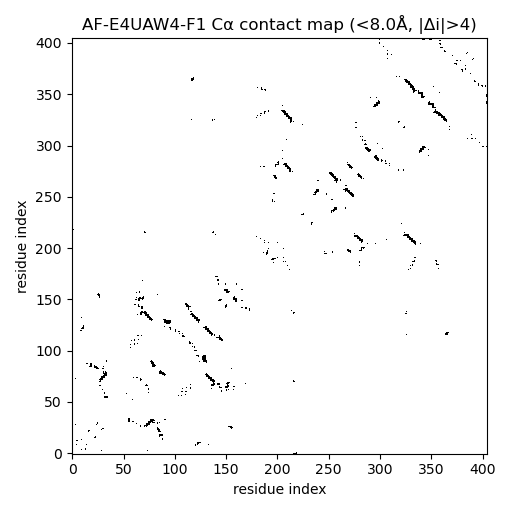141 ASP A C 1
ATOM 1063 O O . ASP A 1 141 ? 10.488 4.699 5.335 1.00 88.00 141 ASP A O 1
ATOM 1067 N N . ALA A 1 142 ? 9.555 2.689 5.766 1.00 92.56 142 ALA A N 1
ATOM 1068 C CA . ALA A 1 142 ? 9.937 2.619 7.158 1.00 92.56 142 ALA A CA 1
ATOM 1069 C C . ALA A 1 142 ? 11.428 2.992 7.373 1.00 92.56 142 ALA A C 1
ATOM 1071 O O . ALA A 1 142 ? 12.308 2.625 6.574 1.00 92.56 142 ALA A O 1
ATOM 1072 N N . PRO A 1 143 ? 11.743 3.705 8.466 1.00 97.38 143 PRO A N 1
ATOM 1073 C CA . PRO A 1 143 ? 10.838 4.023 9.566 1.00 97.38 143 PRO A CA 1
ATOM 1074 C C . PRO A 1 143 ? 10.030 5.320 9.347 1.00 97.38 143 PRO A C 1
ATOM 1076 O O . PRO A 1 143 ? 10.596 6.331 8.943 1.00 97.38 143 PRO A O 1
ATOM 1079 N N . HIS A 1 144 ? 8.737 5.278 9.672 1.00 97.06 144 HIS A N 1
ATOM 1080 C CA . HIS A 1 144 ? 7.791 6.393 9.739 1.00 97.06 144 HIS A CA 1
ATOM 1081 C C . HIS A 1 144 ? 7.852 7.082 11.097 1.00 97.06 144 HIS A C 1
ATOM 1083 O O . HIS A 1 144 ? 7.851 6.413 12.136 1.00 97.06 144 HIS A O 1
ATOM 1089 N N . GLN A 1 145 ? 7.885 8.405 11.073 1.00 97.62 145 GLN A N 1
ATOM 1090 C CA . GLN A 1 145 ? 7.878 9.279 12.231 1.00 97.62 145 GLN A CA 1
ATOM 1091 C C . GLN A 1 145 ? 6.509 9.941 12.377 1.00 97.62 145 GLN A C 1
ATOM 1093 O O . GLN A 1 145 ? 5.924 10.348 11.382 1.00 97.62 145 GLN A O 1
ATOM 1098 N N . VAL A 1 146 ? 6.034 10.099 13.610 1.00 97.25 146 VAL A N 1
ATOM 1099 C CA . VAL A 1 146 ?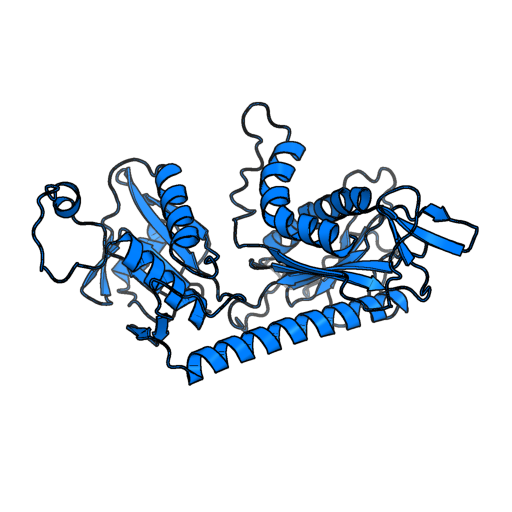 4.834 10.874 13.959 1.00 97.25 146 VAL A CA 1
ATOM 1100 C C . VAL A 1 146 ? 5.231 11.797 15.099 1.00 97.25 146 VAL A C 1
ATOM 1102 O O . VAL A 1 146 ? 5.798 11.322 16.079 1.00 97.25 146 VAL A O 1
ATOM 1105 N N . ASN A 1 147 ? 5.025 13.109 14.967 1.00 94.81 147 ASN A N 1
ATOM 1106 C CA . ASN A 1 147 ? 5.350 14.094 16.012 1.00 94.81 147 ASN A CA 1
ATOM 1107 C C . ASN A 1 147 ? 6.761 13.934 16.626 1.00 94.81 147 ASN A C 1
ATOM 1109 O O . ASN A 1 147 ? 6.969 14.060 17.831 1.00 94.81 147 ASN A O 1
ATOM 1113 N N . GLY A 1 148 ? 7.762 13.618 15.799 1.00 96.12 148 GLY A N 1
ATOM 1114 C CA . GLY A 1 148 ? 9.143 13.461 16.258 1.00 96.12 148 GLY A CA 1
ATOM 1115 C C . GLY A 1 148 ? 9.514 12.063 16.778 1.00 96.12 148 GLY A C 1
ATOM 1116 O O . GLY A 1 148 ? 10.705 11.791 16.948 1.00 96.12 148 GLY A O 1
ATOM 1117 N N . VAL A 1 149 ? 8.558 11.150 16.968 1.00 97.62 149 VAL A N 1
ATOM 1118 C CA . VAL A 1 149 ? 8.806 9.789 17.471 1.00 97.62 149 VAL A CA 1
ATOM 1119 C C . VAL A 1 149 ? 8.648 8.733 16.381 1.00 97.62 149 VAL A C 1
ATOM 1121 O O . VAL A 1 149 ? 7.861 8.894 15.457 1.00 97.62 149 VAL A O 1
ATOM 1124 N N . TYR A 1 150 ? 9.398 7.635 16.491 1.00 98.19 150 TYR A N 1
ATOM 1125 C CA . TYR A 1 150 ? 9.283 6.478 15.599 1.00 98.19 150 TYR A CA 1
ATOM 1126 C C . TYR A 1 150 ? 8.548 5.351 16.330 1.00 98.19 150 TYR A C 1
ATOM 1128 O O . TYR A 1 150 ? 9.195 4.589 17.056 1.00 98.19 150 TYR A O 1
ATOM 1136 N N . PRO A 1 151 ? 7.215 5.245 16.216 1.00 98.12 151 PRO A N 1
ATOM 1137 C CA . PRO A 1 151 ? 6.478 4.179 16.875 1.00 98.12 151 PRO A CA 1
ATOM 1138 C C . PRO A 1 151 ? 6.680 2.842 16.166 1.00 98.12 151 PRO A C 1
ATOM 1140 O O . PRO A 1 151 ? 6.803 2.777 14.946 1.00 98.12 151 PRO A O 1
ATOM 1143 N N . GLN A 1 152 ? 6.662 1.750 16.917 1.00 97.12 152 GLN A N 1
ATOM 1144 C CA . GLN A 1 152 ? 6.672 0.395 16.383 1.00 97.12 152 GLN A CA 1
ATOM 1145 C C . GLN A 1 152 ? 5.729 -0.488 17.185 1.00 97.12 152 GLN A C 1
ATOM 1147 O O . GLN A 1 152 ? 5.668 -0.425 18.415 1.00 97.12 152 GLN A O 1
ATOM 1152 N N . ARG A 1 153 ? 5.004 -1.357 16.483 1.00 96.00 153 ARG A N 1
ATOM 1153 C CA . ARG A 1 153 ? 4.158 -2.355 17.125 1.00 96.00 153 ARG A CA 1
ATOM 1154 C C . ARG A 1 153 ? 5.013 -3.490 17.691 1.00 96.00 153 ARG A C 1
ATOM 1156 O O . ARG A 1 153 ? 5.652 -4.223 16.938 1.00 96.00 153 ARG A O 1
ATOM 1163 N N . SER A 1 154 ? 4.975 -3.677 19.009 1.00 93.75 154 SER A N 1
ATOM 1164 C CA . SER A 1 154 ? 5.637 -4.781 19.711 1.00 93.75 154 SER A CA 1
ATOM 1165 C C . SER A 1 154 ? 4.611 -5.562 20.526 1.00 93.75 154 SER A C 1
ATOM 1167 O O . SER A 1 154 ? 4.179 -5.161 21.607 1.00 93.75 154 SER A O 1
ATOM 1169 N N . GLY A 1 155 ? 4.149 -6.686 19.976 1.00 92.81 155 GLY A N 1
ATOM 1170 C CA . GLY A 1 155 ? 3.068 -7.452 20.588 1.00 92.81 155 GLY A CA 1
ATOM 1171 C C . GLY A 1 155 ? 1.764 -6.668 20.577 1.00 92.81 155 GLY A C 1
ATOM 1172 O O . GLY A 1 155 ? 1.187 -6.429 19.519 1.00 92.81 155 GLY A O 1
ATOM 1173 N N . ARG A 1 156 ? 1.283 -6.306 21.766 1.00 93.25 156 ARG A N 1
ATOM 1174 C CA . ARG A 1 156 ? 0.014 -5.584 21.965 1.00 93.25 156 ARG A CA 1
ATOM 1175 C C . ARG A 1 156 ? 0.197 -4.091 22.193 1.00 93.25 156 ARG A C 1
ATOM 1177 O O . ARG A 1 156 ? -0.790 -3.361 22.232 1.00 93.25 156 ARG A O 1
ATOM 1184 N N . GLU A 1 157 ? 1.438 -3.657 22.343 1.00 94.31 157 GLU A N 1
ATOM 1185 C CA . GLU A 1 157 ? 1.781 -2.288 22.684 1.00 94.31 157 GLU A CA 1
ATOM 1186 C C . GLU A 1 157 ? 2.431 -1.603 21.489 1.00 94.31 157 GLU A C 1
ATOM 1188 O O . GLU A 1 157 ? 3.055 -2.233 20.626 1.00 94.31 157 GLU A O 1
ATOM 1193 N N . THR A 1 158 ? 2.257 -0.291 21.443 1.00 95.44 158 THR A N 1
ATOM 1194 C CA . THR A 1 158 ? 3.046 0.575 20.580 1.00 95.44 158 THR A CA 1
ATOM 1195 C C . THR A 1 158 ? 4.175 1.135 21.427 1.00 95.44 158 THR A C 1
ATOM 1197 O O . THR A 1 158 ? 3.927 1.755 22.457 1.00 95.44 158 THR A O 1
ATOM 1200 N N . VAL A 1 159 ? 5.411 0.880 21.012 1.00 96.94 159 VAL A N 1
ATOM 1201 C CA . VAL A 1 159 ? 6.617 1.338 21.708 1.00 96.94 159 VAL A CA 1
ATOM 1202 C C . VAL A 1 159 ? 7.382 2.309 20.822 1.00 96.94 159 VAL A C 1
ATOM 1204 O O . VAL A 1 159 ? 7.325 2.213 19.597 1.00 96.94 159 VAL A O 1
ATOM 1207 N N . VAL A 1 160 ? 8.117 3.239 21.427 1.00 98.12 160 VAL A N 1
ATOM 1208 C CA . VAL A 1 160 ? 9.029 4.114 20.683 1.00 98.12 160 VAL A CA 1
ATOM 1209 C C . VAL A 1 160 ? 10.306 3.341 20.374 1.00 98.12 160 VAL A C 1
ATOM 1211 O O . VAL A 1 160 ? 10.936 2.788 21.276 1.00 98.12 160 VAL A O 1
ATOM 1214 N N . MET A 1 161 ? 10.694 3.313 19.102 1.00 98.12 161 MET A N 1
ATOM 1215 C CA . MET A 1 161 ? 11.908 2.642 18.657 1.00 98.12 161 MET A CA 1
ATOM 1216 C C . MET A 1 161 ? 13.157 3.303 19.240 1.00 98.12 161 MET A C 1
ATOM 1218 O O . MET A 1 161 ? 13.326 4.524 19.223 1.00 98.12 161 MET A O 1
ATOM 1222 N N . THR A 1 162 ? 14.096 2.475 19.677 1.00 98.00 162 THR A N 1
ATOM 1223 C CA . THR A 1 162 ? 15.459 2.898 19.995 1.00 98.00 162 THR A CA 1
ATOM 1224 C C . THR A 1 162 ? 16.237 3.241 18.720 1.00 98.00 162 THR A C 1
ATOM 1226 O O . THR A 1 162 ? 15.932 2.752 17.631 1.00 98.00 162 THR A O 1
ATOM 1229 N N . ALA A 1 163 ? 17.320 4.016 18.844 1.00 97.69 163 ALA A N 1
ATOM 1230 C CA . ALA A 1 163 ? 18.199 4.331 17.710 1.00 97.69 163 ALA A CA 1
ATOM 1231 C C . ALA A 1 163 ? 18.697 3.070 16.971 1.00 97.69 163 ALA A C 1
ATOM 1233 O O . ALA A 1 163 ? 18.719 3.032 15.743 1.00 97.69 163 ALA A O 1
ATOM 1234 N N . ALA A 1 164 ? 19.018 2.004 17.712 1.00 97.25 164 ALA A N 1
ATOM 1235 C CA . ALA A 1 164 ? 19.461 0.738 17.132 1.00 97.25 164 ALA A CA 1
ATOM 1236 C C . ALA A 1 164 ? 18.353 0.017 16.341 1.00 97.25 164 ALA A C 1
ATOM 1238 O O . ALA A 1 164 ? 18.636 -0.648 15.343 1.00 97.25 164 ALA A O 1
ATOM 1239 N N . GLU A 1 165 ? 17.093 0.127 16.769 1.00 95.75 165 GLU A N 1
ATOM 1240 C CA . GLU A 1 165 ? 15.950 -0.430 16.038 1.00 95.75 165 GLU A CA 1
ATOM 1241 C C . GLU A 1 165 ? 15.653 0.381 14.776 1.00 95.75 165 GLU A C 1
ATOM 1243 O O . GLU A 1 165 ? 15.420 -0.213 13.723 1.00 95.75 165 GLU A O 1
ATOM 1248 N N . ILE A 1 166 ? 15.739 1.714 14.847 1.00 96.69 166 ILE A N 1
ATOM 1249 C CA . ILE A 1 166 ? 15.611 2.611 13.686 1.00 96.69 166 ILE A CA 1
ATOM 1250 C C . ILE A 1 166 ? 16.657 2.236 12.628 1.00 96.69 166 ILE A C 1
ATOM 1252 O O . ILE A 1 166 ? 16.320 2.031 11.459 1.00 96.69 166 ILE A O 1
ATOM 1256 N N . ASP A 1 167 ? 17.919 2.072 13.035 1.00 94.56 167 ASP A N 1
ATOM 1257 C CA . ASP A 1 167 ? 19.000 1.664 12.135 1.00 94.56 167 ASP A CA 1
ATOM 1258 C C . ASP A 1 167 ? 18.770 0.266 11.549 1.00 94.56 167 ASP A C 1
ATOM 1260 O O . ASP A 1 167 ? 19.032 0.039 10.365 1.00 94.56 167 ASP A O 1
ATOM 1264 N N . ARG A 1 168 ? 18.219 -0.667 12.337 1.00 91.38 168 ARG A N 1
ATOM 1265 C CA . ARG A 1 168 ? 17.859 -2.009 11.860 1.00 91.38 168 ARG A CA 1
ATOM 1266 C C . ARG A 1 168 ? 16.763 -1.962 10.796 1.00 91.38 168 ARG A C 1
ATOM 1268 O O . ARG A 1 168 ? 16.896 -2.643 9.781 1.00 91.38 168 ARG A O 1
ATOM 1275 N N . VAL A 1 169 ? 15.711 -1.168 10.996 1.00 88.94 169 VAL A N 1
ATOM 1276 C CA . VAL A 1 169 ? 14.623 -1.010 10.015 1.00 88.94 169 VAL A CA 1
ATOM 1277 C C . VAL A 1 169 ? 15.143 -0.361 8.731 1.00 88.94 169 VAL A C 1
ATOM 1279 O O . VAL A 1 169 ? 14.900 -0.879 7.641 1.00 88.94 169 VAL A O 1
ATOM 1282 N N . ARG A 1 170 ? 15.970 0.689 8.840 1.00 90.75 170 ARG A N 1
ATOM 1283 C CA . ARG A 1 170 ? 16.639 1.314 7.683 1.00 90.75 170 ARG A CA 1
ATOM 1284 C C . ARG A 1 170 ? 17.535 0.332 6.924 1.00 90.75 170 ARG A C 1
ATOM 1286 O O . ARG A 1 170 ? 17.536 0.323 5.692 1.00 90.75 170 ARG A O 1
ATOM 1293 N N . ALA A 1 171 ? 18.300 -0.492 7.641 1.00 85.62 171 ALA A N 1
ATOM 1294 C CA . ALA A 1 171 ? 19.153 -1.514 7.041 1.00 85.62 171 ALA A CA 1
ATOM 1295 C C . ALA A 1 171 ? 18.323 -2.589 6.327 1.00 85.62 171 ALA A C 1
ATOM 1297 O O . ALA A 1 171 ? 18.621 -2.920 5.181 1.00 85.62 171 ALA A O 1
ATOM 1298 N N . HIS A 1 172 ? 17.247 -3.075 6.955 1.00 84.56 172 HIS A N 1
ATOM 1299 C CA . HIS A 1 172 ? 16.342 -4.050 6.350 1.00 84.56 172 HIS A CA 1
ATOM 1300 C C . HIS A 1 172 ? 15.717 -3.519 5.055 1.00 84.56 172 HIS A C 1
ATOM 1302 O O . HIS A 1 172 ? 15.805 -4.180 4.020 1.00 84.56 172 HIS A O 1
ATOM 1308 N N . ARG A 1 173 ? 15.184 -2.287 5.078 1.00 86.06 173 ARG A N 1
ATOM 1309 C CA . ARG A 1 173 ? 14.685 -1.584 3.885 1.00 86.06 173 ARG A CA 1
ATOM 1310 C C . ARG A 1 173 ? 15.716 -1.588 2.761 1.00 86.06 173 ARG A C 1
ATOM 1312 O O . ARG A 1 173 ? 15.383 -1.891 1.616 1.00 86.06 173 ARG A O 1
ATOM 1319 N N . ARG A 1 174 ? 16.963 -1.227 3.079 1.00 85.69 174 ARG A N 1
ATOM 1320 C CA . ARG A 1 174 ? 18.046 -1.173 2.095 1.00 85.69 174 ARG A CA 1
ATOM 1321 C C . ARG A 1 174 ? 18.291 -2.543 1.474 1.00 85.69 174 ARG A C 1
ATOM 1323 O O . ARG A 1 174 ? 18.334 -2.633 0.255 1.00 85.69 174 ARG A O 1
ATOM 1330 N N . THR A 1 175 ? 18.363 -3.595 2.287 1.00 85.50 175 THR A N 1
ATOM 1331 C CA . THR A 1 175 ? 18.542 -4.970 1.807 1.00 85.50 175 THR A CA 1
ATOM 1332 C C . THR A 1 175 ? 17.401 -5.422 0.895 1.00 85.50 175 THR A C 1
ATOM 1334 O O . THR A 1 175 ? 17.665 -6.012 -0.150 1.00 85.50 175 THR A O 1
ATOM 1337 N N . VAL A 1 176 ? 16.142 -5.127 1.242 1.00 82.81 176 VAL A N 1
ATOM 1338 C CA . VAL A 1 176 ? 14.982 -5.475 0.399 1.00 82.81 176 VAL A CA 1
ATOM 1339 C C . VAL A 1 176 ? 15.054 -4.762 -0.952 1.00 82.81 176 VAL A C 1
ATOM 1341 O O . VAL A 1 176 ? 14.950 -5.406 -1.996 1.00 82.81 176 VAL A O 1
ATOM 1344 N N . LEU A 1 177 ? 15.304 -3.449 -0.945 1.00 84.00 177 LEU A N 1
ATOM 1345 C CA . LEU A 1 177 ? 15.452 -2.668 -2.173 1.00 84.00 177 LEU A CA 1
ATOM 1346 C C . LEU A 1 177 ? 16.630 -3.141 -3.027 1.00 84.00 177 LEU A C 1
ATOM 1348 O O . LEU A 1 177 ? 16.489 -3.291 -4.235 1.00 84.00 177 LEU A O 1
ATOM 1352 N N . GLU A 1 178 ? 17.790 -3.391 -2.424 1.00 87.25 178 GLU A N 1
ATOM 1353 C CA . GLU A 1 178 ? 18.959 -3.921 -3.131 1.00 87.25 178 GLU A CA 1
ATOM 1354 C C . GLU A 1 178 ? 18.666 -5.286 -3.761 1.00 87.25 178 GLU A C 1
ATOM 1356 O O . GLU A 1 178 ? 19.096 -5.533 -4.887 1.00 87.25 178 GLU A O 1
ATOM 1361 N N . GLY A 1 179 ? 17.876 -6.127 -3.087 1.00 87.06 179 GLY A N 1
ATOM 1362 C CA . GLY A 1 179 ? 17.371 -7.383 -3.632 1.00 87.06 179 GLY A CA 1
ATOM 1363 C C . GLY A 1 179 ? 16.516 -7.176 -4.883 1.00 87.06 179 GLY A C 1
ATOM 1364 O O . GLY A 1 179 ? 16.795 -7.788 -5.913 1.00 87.06 179 GLY A O 1
ATOM 1365 N N . PHE A 1 180 ? 15.532 -6.271 -4.838 1.00 86.38 180 PHE A N 1
ATOM 1366 C CA . PHE A 1 180 ? 14.707 -5.948 -6.010 1.00 86.38 180 PHE A CA 1
ATOM 1367 C C . PHE A 1 180 ? 15.522 -5.367 -7.160 1.00 86.38 180 PHE A C 1
ATOM 1369 O O . PHE A 1 180 ? 15.358 -5.790 -8.298 1.00 86.38 180 PHE A O 1
ATOM 1376 N N . ARG A 1 181 ? 16.453 -4.458 -6.868 1.00 86.62 181 ARG A N 1
ATOM 1377 C CA . ARG A 1 181 ? 17.365 -3.878 -7.861 1.00 86.62 181 ARG A CA 1
ATOM 1378 C C . ARG A 1 181 ? 18.240 -4.936 -8.525 1.00 86.62 181 ARG A C 1
ATOM 1380 O O . ARG A 1 181 ? 18.378 -4.946 -9.744 1.00 86.62 181 ARG A O 1
ATOM 1387 N N . ALA A 1 182 ? 18.846 -5.821 -7.734 1.00 87.12 182 ALA A N 1
ATOM 1388 C CA . ALA A 1 182 ? 19.664 -6.913 -8.252 1.00 87.12 182 ALA A CA 1
ATOM 1389 C C . ALA A 1 182 ? 18.830 -7.854 -9.129 1.00 87.12 182 ALA A C 1
ATOM 1391 O O . ALA A 1 182 ? 19.278 -8.237 -10.208 1.00 87.12 182 ALA A O 1
ATOM 1392 N N . ARG A 1 183 ? 17.598 -8.155 -8.704 1.00 85.62 183 ARG A N 1
ATOM 1393 C CA . ARG A 1 183 ? 16.675 -9.011 -9.447 1.00 85.62 183 ARG A CA 1
ATOM 1394 C C . ARG A 1 183 ? 16.220 -8.388 -10.763 1.00 85.62 183 ARG A C 1
ATOM 1396 O O . ARG A 1 183 ? 16.248 -9.063 -11.785 1.00 85.62 183 ARG A O 1
ATOM 1403 N N . ALA A 1 184 ? 15.865 -7.106 -10.752 1.00 86.75 184 ALA A N 1
ATOM 1404 C CA . ALA A 1 184 ? 15.490 -6.354 -11.944 1.00 86.75 184 ALA A CA 1
ATOM 1405 C C . ALA A 1 184 ? 16.612 -6.391 -12.997 1.00 86.75 184 ALA A C 1
ATOM 1407 O O . ALA A 1 184 ? 16.360 -6.685 -14.162 1.00 86.75 184 ALA A O 1
ATOM 1408 N N . ARG A 1 185 ? 17.868 -6.194 -12.567 1.00 85.06 185 ARG A N 1
ATOM 1409 C CA . ARG A 1 185 ? 19.051 -6.301 -13.438 1.00 85.06 185 ARG A CA 1
ATOM 1410 C C . ARG A 1 185 ? 19.275 -7.709 -13.968 1.00 85.06 185 ARG A C 1
ATOM 1412 O O . ARG A 1 185 ? 19.540 -7.863 -15.151 1.00 85.06 185 ARG A O 1
ATOM 1419 N N . GLU A 1 186 ? 19.179 -8.720 -13.108 1.00 85.38 186 GLU A N 1
ATOM 1420 C CA . GLU A 1 186 ? 19.332 -10.123 -13.506 1.00 85.38 186 GLU A CA 1
ATOM 1421 C C . GLU A 1 186 ? 18.296 -10.511 -14.568 1.00 85.38 186 GLU A C 1
ATOM 1423 O O . GLU A 1 186 ? 18.640 -11.156 -15.554 1.00 85.38 186 GLU A O 1
ATOM 1428 N N . LEU A 1 187 ? 17.037 -10.105 -14.386 1.00 82.25 187 LEU A N 1
ATOM 1429 C CA . LEU A 1 187 ? 15.961 -10.406 -15.326 1.00 82.25 187 LEU A CA 1
ATOM 1430 C C . LEU A 1 187 ? 16.104 -9.636 -16.642 1.00 82.25 187 LEU A C 1
ATOM 1432 O O . LEU A 1 187 ? 15.896 -10.234 -17.694 1.00 82.25 187 LEU A O 1
ATOM 1436 N N . ALA A 1 188 ? 16.500 -8.362 -16.599 1.00 82.19 188 ALA A N 1
ATOM 1437 C CA . ALA A 1 188 ? 16.786 -7.578 -17.800 1.00 82.19 188 ALA A CA 1
ATOM 1438 C C . ALA A 1 188 ? 17.968 -8.168 -18.595 1.00 82.19 188 ALA A C 1
ATOM 1440 O O . ALA A 1 188 ? 17.865 -8.371 -19.801 1.00 82.19 188 ALA A O 1
ATOM 1441 N N . ASP A 1 189 ? 19.059 -8.536 -17.915 1.00 82.81 189 ASP A N 1
ATOM 1442 C CA . ASP A 1 189 ? 20.210 -9.211 -18.525 1.00 82.81 189 ASP A CA 1
ATOM 1443 C C . ASP A 1 189 ? 19.832 -10.591 -19.092 1.00 82.81 189 ASP A C 1
ATOM 1445 O O . ASP A 1 189 ? 20.282 -10.989 -20.169 1.00 82.81 189 ASP A O 1
ATOM 1449 N N . ALA A 1 190 ? 18.977 -11.340 -18.397 1.00 81.75 190 ALA A N 1
ATOM 1450 C CA . ALA A 1 190 ? 18.477 -12.617 -18.883 1.00 81.75 190 ALA A CA 1
ATOM 1451 C C . ALA A 1 190 ? 17.594 -12.454 -20.132 1.00 81.75 190 ALA A C 1
ATOM 1453 O O . ALA A 1 190 ? 17.785 -13.206 -21.088 1.00 81.75 190 ALA A O 1
ATOM 1454 N N . ALA A 1 191 ? 16.689 -11.471 -20.147 1.00 78.38 191 ALA A N 1
ATOM 1455 C CA . ALA A 1 191 ? 15.848 -11.148 -21.299 1.00 78.38 191 ALA A CA 1
ATOM 1456 C C . ALA A 1 191 ? 16.691 -10.766 -22.521 1.00 78.38 191 ALA A C 1
ATOM 1458 O O . ALA A 1 191 ? 16.538 -11.380 -23.576 1.00 78.38 191 ALA A O 1
ATOM 1459 N N . GLN A 1 192 ? 17.673 -9.880 -22.331 1.00 77.06 192 GLN A N 1
ATOM 1460 C CA . GLN A 1 192 ? 18.582 -9.421 -23.382 1.00 77.06 192 GLN A CA 1
ATOM 1461 C C . GLN A 1 192 ? 19.333 -10.563 -24.077 1.00 77.06 192 GLN A C 1
ATOM 1463 O O . GLN A 1 192 ? 19.507 -10.580 -25.290 1.00 77.06 192 GLN A O 1
ATOM 1468 N N . HIS A 1 193 ? 19.788 -11.553 -23.312 1.00 80.69 193 HIS A N 1
ATOM 1469 C CA . HIS A 1 193 ? 20.536 -12.681 -23.866 1.00 80.69 193 HIS A CA 1
ATOM 1470 C C . HIS A 1 193 ? 19.627 -13.843 -24.312 1.00 80.69 193 HIS A C 1
ATOM 1472 O O . HIS A 1 193 ? 20.118 -14.954 -24.534 1.00 80.69 193 HIS A O 1
ATOM 1478 N N . GLY A 1 194 ? 18.304 -13.638 -24.374 1.00 72.50 194 GLY A N 1
ATOM 1479 C CA . GLY A 1 194 ? 17.323 -14.677 -24.701 1.00 72.50 194 GLY A CA 1
ATOM 1480 C C . GLY A 1 194 ? 17.307 -15.844 -23.705 1.00 72.50 194 GLY A C 1
ATOM 1481 O O . GLY A 1 194 ? 16.937 -16.970 -24.047 1.00 72.50 194 GLY A O 1
ATOM 1482 N N . ARG A 1 195 ? 17.754 -15.622 -22.462 1.00 73.31 195 ARG A N 1
ATOM 1483 C CA . ARG A 1 195 ? 17.939 -16.662 -21.442 1.00 73.31 195 ARG A CA 1
ATOM 1484 C C . ARG A 1 195 ? 16.712 -16.790 -20.549 1.00 73.31 195 ARG A C 1
ATOM 1486 O O . ARG A 1 195 ? 16.643 -16.176 -19.494 1.00 73.31 195 ARG A O 1
ATOM 1493 N N . ASN A 1 196 ? 15.805 -17.704 -20.892 1.00 67.06 196 ASN A N 1
ATOM 1494 C CA . ASN A 1 196 ? 14.698 -18.137 -20.018 1.00 67.06 196 ASN A CA 1
ATOM 1495 C C . ASN A 1 196 ? 13.748 -17.016 -19.539 1.00 67.06 196 ASN A C 1
ATOM 1497 O O . ASN A 1 196 ? 13.019 -17.224 -18.570 1.00 67.06 196 ASN A O 1
ATOM 1501 N N . VAL A 1 197 ? 13.740 -15.858 -20.203 1.00 69.06 197 VAL A N 1
ATOM 1502 C CA . VAL A 1 197 ? 12.792 -14.767 -19.962 1.00 69.06 197 VAL A CA 1
ATOM 1503 C C . VAL A 1 197 ? 12.095 -14.490 -21.295 1.00 69.06 197 VAL A C 1
ATOM 1505 O O . VAL A 1 197 ? 12.717 -13.935 -22.198 1.00 69.06 197 VAL A O 1
ATOM 1508 N N . PRO A 1 198 ? 10.847 -14.957 -21.481 1.00 66.19 198 PRO A N 1
ATOM 1509 C CA . PRO A 1 198 ? 10.082 -14.715 -22.691 1.00 66.19 198 PRO A CA 1
ATOM 1510 C C . PRO A 1 198 ? 9.549 -13.286 -22.656 1.00 66.19 198 PRO A C 1
ATOM 1512 O O . PRO A 1 198 ? 8.393 -13.071 -22.321 1.00 66.19 198 PRO A O 1
ATOM 1515 N N . VAL A 1 199 ? 10.400 -12.311 -22.949 1.00 68.38 199 VAL A N 1
ATOM 1516 C CA . VAL A 1 199 ? 9.986 -10.929 -23.198 1.00 68.38 199 VAL A CA 1
ATOM 1517 C C . VAL A 1 199 ? 10.399 -10.593 -24.623 1.00 68.38 199 VAL A C 1
ATOM 1519 O O . VAL A 1 199 ? 11.509 -10.915 -25.044 1.00 68.38 199 VAL A O 1
ATOM 1522 N N . LYS A 1 200 ? 9.472 -10.032 -25.401 1.00 64.62 200 LYS A N 1
ATOM 1523 C CA . LYS A 1 200 ? 9.746 -9.628 -26.779 1.00 64.62 200 LYS A CA 1
ATOM 1524 C C . LYS A 1 200 ? 10.574 -8.351 -26.729 1.00 64.62 200 LYS A C 1
ATOM 1526 O O . LYS A 1 200 ? 10.089 -7.342 -26.228 1.00 64.62 200 LYS A O 1
ATOM 1531 N N . GLU A 1 201 ? 11.798 -8.394 -27.241 1.00 62.50 201 GLU A N 1
ATOM 1532 C CA . GLU A 1 201 ? 12.524 -7.162 -27.539 1.00 62.50 201 GLU A CA 1
ATOM 1533 C C . GLU A 1 201 ? 11.881 -6.493 -28.750 1.00 62.50 201 GLU A C 1
ATOM 1535 O O . GLU A 1 201 ? 11.711 -7.112 -29.804 1.00 62.50 201 GLU A O 1
ATOM 1540 N N . THR A 1 202 ? 11.516 -5.228 -28.596 1.00 57.09 202 THR A N 1
ATOM 1541 C CA . THR A 1 202 ? 11.127 -4.358 -29.700 1.00 57.09 202 THR A CA 1
ATOM 1542 C C . THR A 1 202 ? 12.354 -3.629 -30.219 1.00 57.09 202 THR A C 1
ATOM 1544 O O . THR A 1 202 ? 13.054 -2.933 -29.487 1.00 57.09 202 THR A O 1
ATOM 1547 N N . ASP A 1 203 ? 12.651 -3.858 -31.498 1.00 57.66 203 ASP A N 1
ATOM 1548 C CA . ASP A 1 203 ? 13.553 -3.061 -32.334 1.00 57.66 203 ASP A CA 1
ATOM 1549 C C . ASP A 1 203 ? 14.928 -2.696 -31.728 1.00 57.66 203 ASP A C 1
ATOM 1551 O O . ASP A 1 203 ? 15.526 -1.676 -32.067 1.00 57.66 203 ASP A O 1
ATOM 1555 N N . GLY A 1 204 ? 15.477 -3.561 -30.865 1.00 55.47 204 GLY A N 1
ATOM 1556 C CA . GLY A 1 204 ? 16.842 -3.452 -30.339 1.00 55.47 204 GLY A CA 1
ATOM 1557 C C . GLY A 1 204 ? 17.044 -2.433 -29.214 1.00 55.47 204 GLY A C 1
ATOM 1558 O O . GLY A 1 204 ? 18.188 -2.201 -28.815 1.00 55.47 204 GLY A O 1
ATOM 1559 N N . VAL A 1 205 ? 15.971 -1.847 -28.674 1.00 58.94 205 VAL A N 1
ATOM 1560 C CA . VAL A 1 205 ? 16.041 -0.990 -27.483 1.00 58.94 205 VAL A CA 1
ATOM 1561 C C . VAL A 1 205 ? 15.462 -1.754 -26.305 1.00 58.94 205 VAL A C 1
ATOM 1563 O O . VAL A 1 205 ? 14.256 -1.790 -26.095 1.00 58.94 205 VAL A O 1
ATOM 1566 N N . GLY A 1 206 ? 16.336 -2.419 -25.548 1.00 68.38 206 GLY A N 1
ATOM 1567 C CA . GLY A 1 206 ? 15.948 -3.303 -24.449 1.00 68.38 206 GLY A CA 1
ATOM 1568 C C . GLY A 1 206 ? 15.516 -2.536 -23.204 1.00 68.38 206 GLY A C 1
ATOM 1569 O O . GLY A 1 206 ? 16.125 -2.663 -22.151 1.00 68.38 206 GLY A O 1
ATOM 1570 N N . LEU A 1 207 ? 14.478 -1.711 -23.287 1.00 77.62 207 LEU A N 1
ATOM 1571 C CA . LEU A 1 207 ? 13.914 -1.078 -22.105 1.00 77.62 207 LEU A CA 1
ATOM 1572 C C . LEU A 1 207 ? 12.881 -2.002 -21.461 1.00 77.62 207 LEU A C 1
ATOM 1574 O O . LEU A 1 207 ? 11.896 -2.389 -22.091 1.00 77.62 207 LEU A O 1
ATOM 1578 N N . TYR A 1 208 ? 13.101 -2.319 -20.189 1.00 83.19 208 TYR A N 1
ATOM 1579 C CA . TYR A 1 208 ? 12.225 -3.195 -19.428 1.00 83.19 208 TYR A CA 1
ATOM 1580 C C . TYR A 1 208 ? 11.625 -2.466 -18.239 1.00 83.19 208 TYR A C 1
ATOM 1582 O O . TYR A 1 208 ? 12.317 -1.775 -17.490 1.00 83.19 208 TYR A O 1
ATOM 1590 N N . LEU A 1 209 ? 10.337 -2.678 -18.022 1.00 84.06 209 LEU A N 1
ATOM 1591 C CA . LEU A 1 209 ? 9.647 -2.256 -16.824 1.00 84.06 209 LEU A CA 1
ATOM 1592 C C . LEU A 1 209 ? 9.515 -3.444 -15.874 1.00 84.06 209 LEU A C 1
ATOM 1594 O O . LEU A 1 209 ? 8.816 -4.419 -16.144 1.00 84.06 209 LEU A O 1
ATOM 1598 N N . TYR A 1 210 ? 10.223 -3.360 -14.757 1.00 87.19 210 TYR A N 1
ATOM 1599 C CA . TYR A 1 210 ? 10.172 -4.322 -13.673 1.00 87.19 210 TYR A CA 1
ATOM 1600 C C . TYR A 1 210 ? 9.174 -3.863 -12.616 1.00 87.19 210 TYR A C 1
ATOM 1602 O O . TYR A 1 210 ? 9.240 -2.728 -12.150 1.00 87.19 210 TYR A O 1
ATOM 1610 N N . VAL A 1 211 ? 8.285 -4.755 -12.197 1.00 84.31 211 VAL A N 1
ATOM 1611 C CA . VAL A 1 211 ? 7.336 -4.531 -11.106 1.00 84.31 211 VAL A CA 1
ATOM 1612 C C . VAL A 1 211 ? 7.471 -5.678 -10.116 1.00 84.31 211 VAL A C 1
ATOM 1614 O O . VAL A 1 211 ? 7.510 -6.833 -10.514 1.00 84.31 211 VAL A O 1
ATOM 1617 N N . ALA A 1 212 ? 7.536 -5.398 -8.822 1.00 84.81 212 ALA A N 1
ATOM 1618 C CA . ALA A 1 212 ? 7.562 -6.422 -7.787 1.00 84.81 212 ALA A CA 1
ATOM 1619 C C . ALA A 1 212 ? 6.617 -6.057 -6.651 1.00 84.81 212 ALA A C 1
ATOM 1621 O O . ALA A 1 212 ? 6.676 -4.948 -6.124 1.00 84.81 212 ALA A O 1
ATOM 1622 N N . SER A 1 213 ? 5.762 -6.993 -6.247 1.00 78.94 213 SER A N 1
ATOM 1623 C CA . SER A 1 213 ? 5.011 -6.857 -5.000 1.00 78.94 213 SER A CA 1
ATOM 1624 C C . SER A 1 213 ? 5.967 -6.959 -3.817 1.00 78.94 213 SER A C 1
ATOM 1626 O O . SER A 1 213 ? 6.880 -7.792 -3.778 1.00 78.94 213 SER A O 1
ATOM 1628 N N . VAL A 1 214 ? 5.766 -6.086 -2.838 1.00 68.00 214 VAL A N 1
ATOM 1629 C CA . VAL A 1 214 ? 6.471 -6.189 -1.570 1.00 68.00 214 VAL A CA 1
ATOM 1630 C C . VAL A 1 214 ? 5.874 -7.361 -0.816 1.00 68.00 214 VAL A C 1
ATOM 1632 O O . VAL A 1 214 ? 4.670 -7.363 -0.571 1.00 68.00 214 VAL A O 1
ATOM 1635 N N . PRO A 1 215 ? 6.674 -8.365 -0.423 1.00 57.06 215 PRO A N 1
ATOM 1636 C CA . PRO A 1 215 ? 6.132 -9.488 0.316 1.00 57.06 215 PRO A CA 1
ATOM 1637 C C . PRO A 1 215 ? 5.549 -8.971 1.635 1.00 57.06 215 PRO A C 1
ATOM 1639 O O . PRO A 1 215 ? 6.294 -8.602 2.544 1.00 57.06 215 PRO A O 1
ATOM 1642 N N . LEU A 1 216 ? 4.215 -8.963 1.739 1.00 52.28 216 LEU A N 1
ATOM 1643 C CA . LEU A 1 216 ? 3.465 -8.672 2.961 1.00 52.28 216 LEU A CA 1
ATOM 1644 C C . LEU A 1 216 ? 3.729 -9.805 3.968 1.00 52.28 216 LEU A C 1
ATOM 1646 O O . LEU A 1 216 ? 2.936 -10.729 4.114 1.00 52.28 216 LEU A O 1
ATOM 1650 N N . ALA A 1 217 ? 4.912 -9.799 4.589 1.00 43.69 217 ALA A N 1
ATOM 1651 C CA . ALA A 1 217 ? 5.384 -10.775 5.569 1.00 43.69 217 ALA A CA 1
ATOM 1652 C C . ALA A 1 217 ? 5.071 -12.238 5.196 1.00 43.69 217 ALA A C 1
ATOM 1654 O O . ALA A 1 217 ? 4.080 -12.783 5.691 1.00 43.69 217 ALA A O 1
ATOM 1655 N N . VAL A 1 218 ? 5.937 -12.845 4.360 1.00 37.31 218 VAL A N 1
ATOM 1656 C CA . VAL A 1 218 ? 6.036 -14.287 4.025 1.00 37.31 218 VAL A CA 1
ATOM 1657 C C . VAL A 1 218 ? 4.829 -15.080 4.532 1.00 37.31 218 VAL A C 1
ATOM 1659 O O . VAL A 1 218 ? 4.908 -15.814 5.519 1.00 37.31 218 VAL A O 1
ATOM 1662 N N . SER A 1 219 ? 3.661 -14.906 3.910 1.00 36.72 219 SER A N 1
ATOM 1663 C CA . SER A 1 219 ? 2.632 -15.918 4.073 1.00 36.72 219 SER A CA 1
ATOM 1664 C C . SER A 1 219 ? 3.194 -17.117 3.332 1.00 36.72 219 SER A C 1
ATOM 1666 O O . SER A 1 219 ? 3.239 -17.107 2.107 1.00 36.72 219 SER A O 1
ATOM 1668 N N . GLY A 1 220 ? 3.674 -18.126 4.058 1.00 31.58 220 GLY A N 1
ATOM 1669 C CA . GLY A 1 220 ? 4.118 -19.409 3.504 1.00 31.58 220 GLY A CA 1
ATOM 1670 C C . GLY A 1 220 ? 2.992 -20.205 2.832 1.00 31.58 220 GLY A C 1
ATOM 1671 O O . GLY A 1 220 ? 3.011 -21.429 2.846 1.00 31.58 220 GLY A O 1
ATOM 1672 N N . ARG A 1 221 ? 1.984 -19.522 2.289 1.00 35.28 221 ARG A N 1
ATOM 1673 C CA . ARG A 1 221 ? 0.980 -20.089 1.415 1.00 35.28 221 ARG A CA 1
ATOM 1674 C C . ARG A 1 221 ? 1.582 -20.119 0.020 1.00 35.28 221 ARG A C 1
ATOM 1676 O O . ARG A 1 221 ? 1.754 -19.077 -0.606 1.00 35.28 221 ARG A O 1
ATOM 1683 N N . GLU A 1 222 ? 1.873 -21.321 -0.461 1.00 35.12 222 GLU A N 1
ATOM 1684 C CA . GLU A 1 222 ? 1.717 -21.583 -1.887 1.00 35.12 222 GLU A CA 1
ATOM 1685 C C . GLU A 1 222 ? 0.292 -21.149 -2.243 1.00 35.12 222 GLU A C 1
ATOM 1687 O O . GLU A 1 222 ? -0.689 -21.710 -1.751 1.00 35.12 222 GLU A O 1
ATOM 1692 N N . VAL A 1 223 ? 0.175 -20.059 -2.996 1.00 36.62 223 VAL A N 1
ATOM 1693 C CA . VAL A 1 223 ? -1.092 -19.699 -3.618 1.00 36.62 223 VAL A CA 1
ATOM 1694 C C . VAL A 1 223 ? -1.250 -20.676 -4.771 1.00 36.62 223 VAL A C 1
ATOM 1696 O O . VAL A 1 223 ? -0.548 -20.584 -5.777 1.00 36.62 223 VAL A O 1
ATOM 1699 N N . GLU A 1 224 ? -2.124 -21.660 -4.593 1.00 35.66 224 GLU A N 1
ATOM 1700 C CA . GLU A 1 224 ? -2.554 -22.519 -5.685 1.00 35.66 224 GLU A CA 1
ATOM 1701 C C . GLU A 1 224 ? -3.411 -21.663 -6.627 1.00 35.66 224 GLU A C 1
ATOM 1703 O O . GLU A 1 224 ? -4.557 -21.323 -6.332 1.00 35.66 224 GLU A O 1
ATOM 1708 N N . ILE A 1 225 ? -2.813 -21.223 -7.734 1.00 38.41 225 ILE A N 1
ATOM 1709 C CA . ILE A 1 225 ? -3.510 -20.486 -8.787 1.00 38.41 225 ILE A CA 1
ATOM 1710 C C . ILE A 1 225 ? -4.235 -21.527 -9.651 1.00 38.41 225 ILE A C 1
ATOM 1712 O O . ILE A 1 225 ? -3.636 -22.129 -10.541 1.00 38.41 225 ILE A O 1
ATOM 1716 N N . GLY A 1 226 ? -5.517 -21.771 -9.366 1.00 39.41 226 GLY A N 1
ATOM 1717 C CA . GLY A 1 226 ? -6.366 -22.671 -10.153 1.00 39.41 226 GLY A CA 1
ATOM 1718 C C . GLY A 1 226 ? -7.756 -22.893 -9.537 1.00 39.41 226 GLY A C 1
ATOM 1719 O O . GLY A 1 226 ? -7.945 -22.647 -8.346 1.00 39.41 226 GLY A O 1
ATOM 1720 N N . PRO A 1 227 ? -8.760 -23.327 -10.324 1.00 34.28 227 PRO A N 1
ATOM 1721 C CA . PRO A 1 227 ? -10.072 -23.666 -9.786 1.00 34.28 227 PRO A CA 1
ATOM 1722 C C . PRO A 1 227 ? -9.964 -24.880 -8.854 1.00 34.28 227 PRO A C 1
ATOM 1724 O O . PRO A 1 227 ? -9.443 -25.927 -9.236 1.00 34.28 227 PRO A O 1
ATOM 1727 N N . ALA A 1 228 ? -10.478 -24.747 -7.632 1.00 34.50 228 ALA A N 1
ATOM 1728 C CA . ALA A 1 228 ? -10.567 -25.847 -6.682 1.00 34.50 228 ALA A CA 1
ATOM 1729 C C . ALA A 1 228 ? -11.602 -26.879 -7.169 1.00 34.50 228 ALA A C 1
ATOM 1731 O O . ALA A 1 228 ? -12.805 -26.651 -7.050 1.00 34.50 228 ALA A O 1
ATOM 1732 N N . GLY A 1 229 ? -11.146 -28.006 -7.723 1.00 37.25 229 GLY A N 1
ATOM 1733 C CA . GLY A 1 229 ? -12.030 -29.121 -8.068 1.00 37.25 229 GLY A CA 1
ATOM 1734 C C . GLY A 1 229 ? -11.423 -30.158 -9.014 1.00 37.25 229 GLY A C 1
ATOM 1735 O O . GLY A 1 229 ? -10.987 -29.838 -10.113 1.00 37.25 229 GLY A O 1
ATOM 1736 N N . ASP A 1 230 ? -11.470 -31.413 -8.570 1.00 37.88 230 ASP A N 1
ATOM 1737 C CA . ASP A 1 230 ? -11.457 -32.650 -9.358 1.00 37.88 230 ASP A CA 1
ATOM 1738 C C . ASP A 1 230 ? -10.233 -32.951 -10.244 1.00 37.88 230 ASP A C 1
ATOM 1740 O O . ASP A 1 230 ? -10.313 -33.113 -11.459 1.00 37.88 230 ASP A O 1
ATOM 1744 N N . GLY A 1 231 ? -9.094 -33.197 -9.588 1.00 36.00 231 GLY A N 1
ATOM 1745 C CA . GLY A 1 231 ? -8.161 -34.245 -10.028 1.00 36.00 231 GLY A CA 1
ATOM 1746 C C . GLY A 1 231 ? -7.325 -33.978 -11.283 1.00 36.00 231 GLY A C 1
ATOM 1747 O O . GLY A 1 231 ? -6.734 -34.920 -11.814 1.00 36.00 231 GLY A O 1
ATOM 1748 N N . LEU A 1 232 ? -7.218 -32.731 -11.742 1.00 30.06 232 LEU A N 1
ATOM 1749 C CA . LEU A 1 232 ? -6.245 -32.342 -12.763 1.00 30.06 232 LEU A CA 1
ATOM 1750 C C . LEU A 1 232 ? -4.988 -31.744 -12.106 1.00 30.06 232 LEU A C 1
ATOM 1752 O O . LEU A 1 232 ? -5.113 -30.949 -11.177 1.00 30.06 232 LEU A O 1
ATOM 1756 N N . PRO A 1 233 ? -3.769 -32.094 -12.563 1.00 29.55 233 PRO A N 1
ATOM 1757 C CA . PRO A 1 233 ? -2.560 -31.412 -12.118 1.00 29.55 233 PRO A CA 1
ATOM 1758 C C . PRO A 1 233 ? -2.637 -29.937 -12.534 1.00 29.55 233 PRO A C 1
ATOM 1760 O O . PRO A 1 233 ? -2.864 -29.646 -13.710 1.00 29.55 233 PRO A O 1
ATOM 1763 N N . ALA A 1 234 ? -2.466 -29.028 -11.569 1.00 29.36 234 ALA A N 1
ATOM 1764 C CA . ALA A 1 234 ? -2.438 -27.581 -11.768 1.00 29.36 234 ALA A CA 1
ATOM 1765 C C . ALA A 1 234 ? -1.586 -27.219 -12.999 1.00 29.36 234 ALA A C 1
ATOM 1767 O O . ALA A 1 234 ? -0.399 -27.545 -13.062 1.00 29.36 234 ALA A O 1
ATOM 1768 N N . MET A 1 235 ? -2.207 -26.596 -14.005 1.00 31.77 235 MET A N 1
ATOM 1769 C CA . MET A 1 235 ? -1.562 -26.271 -15.275 1.00 31.77 235 MET A CA 1
ATOM 1770 C C . MET A 1 235 ? -1.648 -24.772 -15.559 1.00 31.77 235 MET A C 1
ATOM 1772 O O . MET A 1 235 ? -2.715 -24.168 -15.516 1.00 31.77 235 MET A O 1
ATOM 1776 N N . HIS A 1 236 ? -0.463 -24.234 -15.841 1.00 32.97 236 HIS A N 1
ATOM 1777 C CA . HIS A 1 236 ? -0.083 -22.895 -16.279 1.00 32.97 236 HIS A CA 1
ATOM 1778 C C . HIS A 1 236 ? -1.157 -22.096 -17.030 1.00 32.97 236 HIS A C 1
ATOM 1780 O O . HIS A 1 236 ? -1.623 -22.516 -18.090 1.00 32.97 236 HIS A O 1
ATOM 1786 N N . LEU A 1 237 ? -1.430 -20.873 -16.564 1.00 32.50 237 LEU A N 1
ATOM 1787 C CA . LEU A 1 237 ? -2.092 -19.869 -17.391 1.00 32.50 237 LEU A CA 1
ATOM 1788 C C . LEU A 1 237 ? -1.058 -19.220 -18.332 1.00 32.50 237 LEU A C 1
ATOM 1790 O O . LEU A 1 237 ? -0.387 -18.250 -17.992 1.00 32.50 237 LEU A O 1
ATOM 1794 N N . LEU A 1 238 ? -0.925 -19.808 -19.521 1.00 36.41 238 LEU A N 1
ATOM 1795 C CA . LEU A 1 238 ? -0.454 -19.163 -20.747 1.00 36.41 238 LEU A CA 1
ATOM 1796 C C . LEU A 1 238 ? -1.713 -18.903 -21.586 1.00 36.41 238 LEU A C 1
ATOM 1798 O O . LEU A 1 238 ? -2.249 -19.840 -22.176 1.00 36.41 238 LEU A O 1
ATOM 1802 N N . LEU A 1 239 ? -2.215 -17.667 -21.635 1.00 31.14 239 LEU A N 1
ATOM 1803 C CA . LEU A 1 239 ? -3.253 -17.299 -22.604 1.00 31.14 239 LEU A CA 1
ATOM 1804 C C . LEU A 1 239 ? -2.569 -16.951 -23.933 1.00 31.14 239 LEU A C 1
ATOM 1806 O O . LEU A 1 239 ? -2.351 -15.796 -24.270 1.00 31.14 239 LEU A O 1
ATOM 1810 N N . GLY A 1 240 ? -2.176 -17.984 -24.677 1.00 32.97 240 GLY A N 1
ATOM 1811 C CA . GLY A 1 240 ? -1.658 -17.861 -26.037 1.00 32.97 240 GLY A CA 1
ATOM 1812 C C . GLY A 1 240 ? -1.744 -19.195 -26.790 1.00 32.97 240 GLY A C 1
ATOM 1813 O O . GLY A 1 240 ? -1.789 -20.251 -26.152 1.00 32.97 240 GLY A O 1
ATOM 1814 N N . PRO A 1 241 ? -1.818 -19.180 -28.135 1.00 28.75 241 PRO A N 1
ATOM 1815 C CA . PRO A 1 241 ? -2.030 -20.383 -28.935 1.00 28.75 241 PRO A CA 1
ATOM 1816 C C . PRO A 1 241 ? -0.900 -21.427 -28.770 1.00 28.75 241 PRO A C 1
ATOM 1818 O O . PRO A 1 241 ? 0.231 -21.070 -28.431 1.00 28.75 241 PRO A O 1
ATOM 1821 N N . PRO A 1 242 ? -1.169 -22.723 -29.046 1.00 32.78 242 PRO A N 1
ATOM 1822 C CA . PRO A 1 242 ? -0.321 -23.874 -28.678 1.00 32.78 242 PRO A CA 1
ATOM 1823 C C . PRO A 1 242 ? 1.104 -23.916 -29.263 1.00 32.78 242 PRO A C 1
ATOM 1825 O O . PRO A 1 242 ? 1.863 -24.842 -28.966 1.00 32.78 242 PRO A O 1
ATOM 1828 N N . GLU A 1 243 ? 1.466 -22.957 -30.110 1.00 34.72 243 GLU A N 1
ATOM 1829 C CA . GLU A 1 243 ? 2.683 -22.964 -30.925 1.00 34.72 243 GLU A CA 1
ATOM 1830 C C . GLU A 1 243 ? 3.874 -22.264 -30.238 1.00 34.72 243 GLU A C 1
ATOM 1832 O O . GLU A 1 243 ? 5.020 -22.480 -30.628 1.00 34.72 243 GLU A O 1
ATOM 1837 N N . ALA A 1 244 ? 3.649 -21.517 -29.148 1.00 37.47 244 ALA A N 1
ATOM 1838 C CA . ALA A 1 244 ? 4.694 -20.826 -28.385 1.00 37.47 244 ALA A CA 1
ATOM 1839 C C . ALA A 1 244 ? 5.079 -21.584 -27.096 1.00 37.47 244 ALA A C 1
ATOM 1841 O O . ALA A 1 244 ? 4.787 -21.162 -25.979 1.00 37.47 244 ALA A O 1
ATOM 1842 N N . ARG A 1 245 ? 5.745 -22.739 -27.223 1.00 35.53 245 ARG A N 1
ATOM 1843 C CA . ARG A 1 245 ? 6.299 -23.461 -26.060 1.00 35.53 245 ARG A CA 1
ATOM 1844 C C . ARG A 1 245 ? 7.655 -22.879 -25.656 1.00 35.53 245 ARG A C 1
ATOM 1846 O O . ARG A 1 245 ? 8.688 -23.327 -26.147 1.00 35.53 245 ARG A O 1
ATOM 1853 N N . VAL A 1 246 ? 7.663 -21.926 -24.725 1.00 41.28 246 VAL A N 1
ATOM 1854 C CA . VAL A 1 246 ? 8.890 -21.509 -24.025 1.00 41.28 246 VAL A CA 1
ATOM 1855 C C . VAL A 1 246 ? 9.073 -22.377 -22.778 1.00 41.28 246 VAL A C 1
ATOM 1857 O O . VAL A 1 246 ? 8.167 -22.504 -21.957 1.00 41.28 246 VAL A O 1
ATOM 1860 N N . GLY A 1 247 ? 10.240 -23.013 -22.645 1.00 36.81 247 GLY A N 1
ATOM 1861 C CA . GLY A 1 247 ? 10.581 -23.879 -21.514 1.00 36.81 247 GLY A CA 1
ATOM 1862 C C . GLY A 1 247 ? 10.752 -23.089 -20.217 1.00 36.81 247 GLY A C 1
ATOM 1863 O O . GLY A 1 247 ? 11.834 -22.588 -19.926 1.00 36.81 247 GLY A O 1
ATOM 1864 N N . LEU A 1 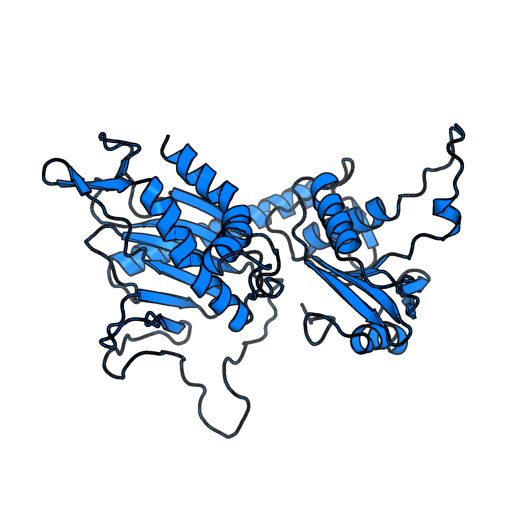248 ? 9.688 -22.989 -19.425 1.00 41.50 248 LEU A N 1
ATOM 1865 C CA . LEU A 1 248 ? 9.716 -22.364 -18.105 1.00 41.50 248 LEU A CA 1
ATOM 1866 C C . LEU A 1 248 ? 10.138 -23.387 -17.039 1.00 41.50 248 LEU A C 1
ATOM 1868 O O . LEU A 1 248 ? 9.747 -24.554 -17.077 1.00 41.50 248 LEU A O 1
ATOM 1872 N N . ARG A 1 249 ? 10.954 -22.958 -16.069 1.00 43.69 249 ARG A N 1
ATOM 1873 C CA . ARG A 1 249 ? 11.269 -23.762 -14.872 1.00 43.69 249 ARG A CA 1
ATOM 1874 C C . ARG A 1 249 ? 10.048 -23.809 -13.932 1.00 43.69 249 ARG A C 1
ATOM 1876 O O . ARG A 1 249 ? 9.250 -22.878 -13.979 1.00 43.69 249 ARG A O 1
ATOM 1883 N N . PRO A 1 250 ? 9.950 -24.789 -13.008 1.00 42.72 250 PRO A N 1
ATOM 1884 C CA . PRO A 1 250 ? 8.823 -24.922 -12.068 1.00 42.72 250 PRO A CA 1
ATOM 1885 C C . PRO A 1 250 ? 8.534 -23.681 -11.207 1.00 42.72 250 PRO A C 1
ATOM 1887 O O . PRO A 1 250 ? 7.457 -23.554 -10.644 1.00 42.72 250 PRO A O 1
ATOM 1890 N N . THR A 1 251 ? 9.494 -22.762 -11.093 1.00 46.41 251 THR A N 1
ATOM 1891 C CA . THR A 1 251 ? 9.385 -21.522 -10.317 1.00 46.41 251 THR A CA 1
ATOM 1892 C C . THR A 1 251 ? 8.900 -20.315 -11.130 1.00 46.41 251 THR A C 1
ATOM 1894 O O . THR A 1 251 ? 8.852 -19.213 -10.584 1.00 46.41 251 THR A O 1
ATOM 1897 N N . HIS A 1 252 ? 8.589 -20.461 -12.420 1.00 47.44 252 HIS A N 1
ATOM 1898 C CA . HIS A 1 252 ? 8.266 -19.337 -13.303 1.00 47.44 252 HIS A CA 1
ATOM 1899 C C . HIS A 1 252 ? 6.936 -19.551 -14.027 1.00 47.44 252 HIS A C 1
ATOM 1901 O O . HIS A 1 252 ? 6.684 -20.625 -14.573 1.00 47.44 252 HIS A O 1
ATOM 1907 N N . PHE A 1 253 ? 6.120 -18.499 -14.073 1.00 52.75 253 PHE A N 1
ATOM 1908 C CA . PHE A 1 253 ? 4.893 -18.443 -14.858 1.00 52.75 253 PHE A CA 1
ATOM 1909 C C . PHE A 1 253 ? 5.083 -17.368 -15.932 1.00 52.75 253 PHE A C 1
ATOM 1911 O O . PHE A 1 253 ? 4.800 -16.201 -15.715 1.00 52.75 253 PHE A O 1
ATOM 1918 N N . GLY A 1 254 ? 5.598 -17.725 -17.106 1.00 50.94 254 GLY A N 1
ATOM 1919 C CA . GLY A 1 254 ? 5.496 -16.817 -18.249 1.00 50.94 254 GLY A CA 1
ATOM 1920 C C . GLY A 1 254 ? 4.020 -16.683 -18.608 1.00 50.94 254 GLY A C 1
ATOM 1921 O O . GLY A 1 254 ? 3.397 -17.690 -18.941 1.00 50.94 254 GLY A O 1
ATOM 1922 N N . ALA A 1 255 ? 3.465 -15.480 -18.495 1.00 51.12 255 ALA A N 1
ATOM 1923 C CA . ALA A 1 255 ? 2.114 -15.191 -18.941 1.00 51.12 255 ALA A CA 1
ATOM 1924 C C . ALA A 1 255 ? 2.213 -14.536 -20.324 1.00 51.12 255 ALA A C 1
ATOM 1926 O O . ALA A 1 255 ? 2.799 -13.472 -20.494 1.00 51.12 255 ALA A O 1
ATOM 1927 N N . LEU A 1 256 ? 1.663 -15.196 -21.339 1.00 49.78 256 LEU A N 1
ATOM 1928 C CA . LEU A 1 256 ? 1.460 -14.576 -22.647 1.00 49.78 256 LEU A CA 1
ATOM 1929 C C . LEU A 1 256 ? 0.277 -13.611 -22.519 1.00 49.78 256 LEU A C 1
ATOM 1931 O O . LEU A 1 256 ? -0.817 -14.045 -22.161 1.00 49.78 256 LEU A O 1
ATOM 1935 N N . GLY A 1 257 ? 0.508 -12.323 -22.771 1.00 46.38 257 GLY A N 1
ATOM 1936 C CA . GLY A 1 257 ? -0.547 -11.324 -22.882 1.00 46.38 257 GLY A CA 1
ATOM 1937 C C . GLY A 1 257 ? -0.851 -11.071 -24.354 1.00 46.38 257 GLY A C 1
ATOM 1938 O O . GLY A 1 257 ? -0.058 -10.471 -25.067 1.00 46.38 257 GLY A O 1
ATOM 1939 N N . THR A 1 258 ? -1.996 -11.523 -24.853 1.00 43.62 258 THR A N 1
ATOM 1940 C CA . THR A 1 258 ? -2.496 -11.032 -26.144 1.00 43.62 258 THR A CA 1
ATOM 1941 C C . THR A 1 258 ? -3.198 -9.698 -25.913 1.00 43.62 258 THR A C 1
ATOM 1943 O O . THR A 1 258 ? -4.071 -9.628 -25.046 1.00 43.62 258 THR A O 1
ATOM 1946 N N . ARG A 1 259 ? -2.873 -8.657 -26.692 1.00 44.28 259 ARG A N 1
ATOM 1947 C CA . ARG A 1 259 ? -3.676 -7.425 -26.711 1.00 44.28 259 ARG A CA 1
ATOM 1948 C C . ARG A 1 259 ? -5.122 -7.812 -27.072 1.00 44.28 259 ARG A C 1
ATOM 1950 O O . ARG A 1 259 ? -5.295 -8.541 -28.052 1.00 44.28 259 ARG A O 1
ATOM 1957 N N . PRO A 1 260 ? -6.152 -7.366 -26.327 1.00 41.00 260 PRO A N 1
ATOM 1958 C CA . PRO A 1 260 ? -7.549 -7.718 -26.614 1.00 41.00 260 PRO A CA 1
ATOM 1959 C C . PRO A 1 260 ? -7.979 -7.388 -28.052 1.00 41.00 260 PRO A C 1
ATOM 1961 O O . PRO A 1 260 ? -8.847 -8.057 -28.611 1.00 41.00 260 PRO A O 1
ATOM 1964 N N . ASP A 1 261 ? -7.318 -6.401 -28.662 1.00 44.28 261 ASP A N 1
ATOM 1965 C CA . ASP A 1 261 ? -7.672 -5.837 -29.963 1.00 44.28 261 ASP A CA 1
ATOM 1966 C C . ASP A 1 261 ? -6.799 -6.352 -31.121 1.00 44.28 261 ASP A C 1
ATOM 1968 O O . ASP A 1 261 ? -6.946 -5.890 -32.259 1.00 44.28 261 ASP A O 1
ATOM 1972 N N . ALA A 1 262 ? -5.898 -7.311 -30.868 1.00 48.00 262 ALA A N 1
ATOM 1973 C CA . ALA A 1 262 ? -5.067 -7.921 -31.903 1.00 48.00 262 ALA A CA 1
ATOM 1974 C C . ALA A 1 262 ? -5.951 -8.740 -32.861 1.00 48.00 262 ALA A C 1
ATOM 1976 O O . ALA A 1 262 ? -6.286 -9.902 -32.619 1.00 48.00 262 ALA A O 1
ATOM 1977 N N . LYS A 1 263 ? -6.361 -8.109 -33.969 1.00 45.84 263 LYS A N 1
ATOM 1978 C CA . LYS A 1 263 ? -7.302 -8.656 -34.968 1.00 45.84 263 LYS A CA 1
ATOM 1979 C C . LYS A 1 263 ? -6.840 -9.958 -35.634 1.00 45.84 263 LYS A C 1
ATOM 1981 O O . LYS A 1 263 ? -7.622 -10.575 -36.354 1.00 45.84 263 LYS A O 1
ATOM 1986 N N . ASP A 1 264 ? -5.596 -10.364 -35.425 1.00 47.56 264 ASP A N 1
ATOM 1987 C CA . ASP A 1 264 ? -4.938 -11.493 -36.077 1.00 47.56 264 ASP A CA 1
ATOM 1988 C C . ASP A 1 264 ? -4.441 -12.576 -35.102 1.00 47.56 264 ASP A C 1
ATOM 1990 O O . ASP A 1 264 ? -3.842 -13.557 -35.541 1.00 47.56 264 ASP A O 1
ATOM 1994 N N . GLY A 1 265 ? -4.699 -12.440 -33.795 1.00 42.41 265 GLY A N 1
ATOM 1995 C CA . GLY A 1 265 ? -4.187 -13.378 -32.791 1.00 42.41 265 GLY A CA 1
ATOM 1996 C C . GLY A 1 265 ? -2.668 -13.311 -32.606 1.00 42.41 265 GLY A C 1
ATOM 1997 O O . GLY A 1 265 ? -2.081 -14.236 -32.037 1.00 42.41 265 GLY A O 1
ATOM 1998 N N . SER A 1 266 ? -2.023 -12.241 -33.084 1.00 41.78 266 SER A N 1
ATOM 1999 C CA . SER A 1 266 ? -0.617 -11.993 -32.797 1.00 41.78 266 SER A CA 1
ATOM 2000 C C . SER A 1 266 ? -0.422 -11.677 -31.309 1.00 41.78 266 SER A C 1
ATOM 2002 O O . SER A 1 266 ? -1.180 -10.941 -30.675 1.00 41.78 266 SER A O 1
ATOM 2004 N N . VAL A 1 267 ? 0.605 -12.287 -30.718 1.00 44.41 267 VAL A N 1
ATOM 2005 C CA . VAL A 1 267 ? 1.066 -11.933 -29.374 1.00 44.41 267 VAL A CA 1
ATOM 2006 C C . VAL A 1 267 ? 1.910 -10.670 -29.526 1.00 44.41 267 VAL A C 1
ATOM 2008 O O . VAL A 1 267 ? 3.076 -10.737 -29.932 1.00 44.41 267 VAL A O 1
ATOM 2011 N N . GLU A 1 268 ? 1.300 -9.513 -29.282 1.00 52.12 268 GLU A N 1
ATOM 2012 C CA . GLU A 1 268 ? 2.015 -8.234 -29.348 1.00 52.12 268 GLU A CA 1
ATOM 2013 C C . GLU A 1 268 ? 2.906 -8.011 -28.119 1.00 52.12 268 GLU A C 1
ATOM 2015 O O . GLU A 1 268 ? 4.032 -7.543 -28.289 1.00 52.12 268 GLU A O 1
ATOM 2020 N N . GLU A 1 269 ? 2.484 -8.454 -26.927 1.00 58.66 269 GLU A N 1
ATOM 2021 C CA . GLU A 1 269 ? 3.214 -8.250 -25.671 1.00 58.66 269 GLU A CA 1
ATOM 2022 C C . GLU A 1 269 ? 3.520 -9.562 -24.938 1.00 58.66 269 GLU A C 1
ATOM 2024 O O . GLU A 1 269 ? 2.712 -10.481 -24.818 1.00 58.66 269 GLU A O 1
ATOM 2029 N N . LEU A 1 270 ? 4.743 -9.664 -24.432 1.00 58.66 270 LEU A N 1
ATOM 2030 C CA . LEU A 1 270 ? 5.226 -10.832 -23.713 1.00 58.66 270 LEU A CA 1
ATOM 2031 C C . LEU A 1 270 ? 5.608 -10.391 -22.302 1.00 58.66 270 LEU A C 1
ATOM 2033 O O . LEU A 1 270 ? 6.533 -9.597 -22.128 1.00 58.66 270 LEU A O 1
ATOM 2037 N N . VAL A 1 271 ? 4.868 -10.897 -21.313 1.00 66.50 271 VAL A N 1
ATOM 2038 C CA . VAL A 1 271 ? 5.018 -10.527 -19.906 1.00 66.50 271 VAL A CA 1
ATOM 2039 C C . VAL A 1 271 ? 5.641 -11.687 -19.149 1.00 66.50 271 VAL A C 1
ATOM 2041 O O . VAL A 1 271 ? 5.140 -12.814 -19.131 1.00 66.50 271 VAL A O 1
ATOM 2044 N N . TYR A 1 272 ? 6.749 -11.425 -18.473 1.00 70.94 272 TYR A N 1
ATOM 2045 C CA . TYR A 1 272 ? 7.324 -12.416 -17.583 1.00 70.94 272 TYR A CA 1
ATOM 2046 C C . TYR A 1 272 ? 6.801 -12.207 -16.171 1.00 70.94 272 TYR A C 1
ATOM 2048 O O . TYR A 1 272 ? 7.003 -11.136 -15.615 1.00 70.94 272 TYR A O 1
ATOM 2056 N N . LEU A 1 273 ? 6.176 -13.227 -15.581 1.00 71.69 273 LEU A N 1
ATOM 2057 C CA . LEU A 1 273 ? 5.666 -13.188 -14.216 1.00 71.69 273 LEU A CA 1
ATOM 2058 C C . LEU A 1 273 ? 6.284 -14.310 -13.363 1.00 71.69 273 LEU A C 1
ATOM 2060 O O . LEU A 1 273 ? 6.562 -15.424 -13.818 1.00 71.69 273 LEU A O 1
ATOM 2064 N N . THR A 1 274 ? 6.512 -14.044 -12.083 1.00 70.38 274 THR A N 1
ATOM 2065 C CA . THR A 1 274 ? 6.972 -15.054 -11.126 1.00 70.38 274 THR A CA 1
ATOM 2066 C C . THR A 1 274 ? 5.931 -15.305 -10.044 1.00 70.38 274 THR A C 1
ATOM 2068 O O . THR A 1 274 ? 5.126 -14.442 -9.703 1.00 70.38 274 THR A O 1
ATOM 2071 N N . HIS A 1 275 ? 5.991 -16.491 -9.431 1.00 63.62 275 HIS A N 1
ATOM 2072 C CA . HIS A 1 275 ? 5.166 -16.852 -8.268 1.00 63.62 275 HIS A CA 1
ATOM 2073 C C . HIS A 1 275 ? 5.366 -15.921 -7.057 1.00 63.62 275 HIS A C 1
ATOM 2075 O O . HIS A 1 275 ? 4.621 -16.002 -6.087 1.00 63.62 275 HIS A O 1
ATOM 2081 N N . ARG A 1 276 ? 6.393 -15.063 -7.089 1.00 67.31 276 ARG A N 1
ATOM 2082 C CA . ARG A 1 276 ? 6.705 -14.089 -6.039 1.00 67.31 276 ARG A CA 1
ATOM 2083 C C . ARG A 1 276 ? 6.057 -12.726 -6.282 1.00 67.31 276 ARG A C 1
ATOM 2085 O O . ARG A 1 276 ? 6.306 -11.814 -5.505 1.00 67.31 276 ARG A O 1
ATOM 2092 N N . GLY A 1 277 ? 5.269 -12.579 -7.348 1.00 71.81 277 GLY A N 1
ATOM 2093 C CA . GLY A 1 277 ? 4.676 -11.297 -7.725 1.00 71.81 277 GLY A CA 1
ATOM 2094 C C . GLY A 1 277 ? 5.677 -10.350 -8.366 1.00 71.81 277 GLY A C 1
ATOM 2095 O O . GLY A 1 277 ? 5.526 -9.138 -8.247 1.00 71.81 277 GLY A O 1
ATOM 2096 N N . GLU A 1 278 ? 6.720 -10.897 -8.995 1.00 82.19 278 GLU A N 1
ATOM 2097 C CA . GLU A 1 278 ? 7.646 -10.136 -9.832 1.00 82.19 278 GLU A CA 1
ATOM 2098 C C . GLU A 1 278 ? 7.162 -10.213 -11.275 1.00 82.19 278 GLU A C 1
ATOM 2100 O O . GLU A 1 278 ? 6.810 -11.291 -11.751 1.00 82.19 278 GLU A O 1
ATOM 2105 N N . MET A 1 279 ? 7.197 -9.092 -11.971 1.00 84.56 279 MET A N 1
ATOM 2106 C CA . MET A 1 279 ? 6.785 -8.937 -13.348 1.00 84.56 279 MET A CA 1
ATOM 2107 C C . MET A 1 279 ? 7.863 -8.172 -14.118 1.00 84.56 279 MET A C 1
ATOM 2109 O O . MET A 1 279 ? 8.417 -7.200 -13.608 1.00 84.56 279 MET A O 1
ATOM 2113 N N . LEU A 1 280 ? 8.162 -8.601 -15.340 1.00 82.88 280 LEU A N 1
ATOM 2114 C CA . LEU A 1 280 ? 9.013 -7.883 -16.283 1.00 82.88 280 LEU A CA 1
ATOM 2115 C C . LEU A 1 280 ? 8.247 -7.702 -17.594 1.00 82.88 280 LEU A C 1
ATOM 2117 O O . LEU A 1 280 ? 7.782 -8.679 -18.184 1.00 82.88 280 LEU A O 1
ATOM 2121 N N . LEU A 1 281 ? 8.139 -6.454 -18.031 1.00 82.88 281 LEU A N 1
ATOM 2122 C CA . LEU A 1 281 ? 7.471 -6.033 -19.256 1.00 82.88 281 LEU A CA 1
ATOM 2123 C C . LEU A 1 281 ? 8.513 -5.431 -20.196 1.00 82.88 281 LEU A C 1
ATOM 2125 O O . LEU A 1 281 ? 9.310 -4.601 -19.764 1.00 82.88 281 LEU A O 1
ATOM 2129 N N . GLY A 1 282 ? 8.515 -5.828 -21.465 1.00 79.25 282 GLY A N 1
ATOM 2130 C CA . GLY A 1 282 ? 9.180 -5.041 -22.507 1.00 79.25 282 GLY A CA 1
ATOM 2131 C C . GLY A 1 282 ? 8.306 -3.835 -22.842 1.00 79.25 282 GLY A C 1
ATOM 2132 O O . GLY A 1 282 ? 7.085 -3.963 -22.795 1.00 79.25 282 GLY A O 1
ATOM 2133 N N . LEU A 1 283 ? 8.897 -2.679 -23.143 1.00 76.31 283 LEU A N 1
ATOM 2134 C CA . LEU A 1 283 ? 8.143 -1.492 -23.563 1.00 76.31 283 LEU A CA 1
ATOM 2135 C C . LEU A 1 283 ? 8.160 -1.383 -25.098 1.00 76.31 283 LEU A C 1
ATOM 2137 O O . LEU A 1 283 ? 9.161 -0.922 -25.653 1.00 76.31 283 LEU A O 1
ATOM 2141 N N . PRO A 1 284 ? 7.093 -1.832 -25.796 1.00 60.00 284 PRO A N 1
ATOM 2142 C CA . PRO A 1 284 ? 7.130 -2.037 -27.239 1.00 60.00 284 PRO A CA 1
ATOM 2143 C C . PRO A 1 284 ? 7.216 -0.749 -28.066 1.00 60.00 284 PRO A C 1
ATOM 2145 O O . PRO A 1 284 ? 7.848 -0.745 -29.119 1.00 60.00 284 PRO A O 1
ATOM 2148 N N . ASP A 1 285 ? 6.633 0.342 -27.568 1.00 58.94 285 ASP A N 1
ATOM 2149 C CA . ASP A 1 285 ? 6.336 1.540 -28.361 1.00 58.94 285 ASP A CA 1
ATOM 2150 C C . ASP A 1 285 ? 7.211 2.760 -28.035 1.00 58.94 285 ASP A C 1
ATOM 2152 O O . ASP A 1 285 ? 6.966 3.857 -28.539 1.00 58.94 285 ASP A O 1
ATOM 2156 N N . ALA A 1 286 ? 8.273 2.594 -27.243 1.00 59.66 286 ALA A N 1
ATOM 2157 C CA . ALA A 1 286 ? 9.238 3.666 -27.028 1.00 59.66 286 ALA A CA 1
ATOM 2158 C C . ALA A 1 286 ? 10.100 3.823 -28.296 1.00 59.66 286 ALA A C 1
ATOM 2160 O O . ALA A 1 286 ? 11.167 3.215 -28.424 1.00 59.66 286 ALA A O 1
ATOM 2161 N N . ARG A 1 287 ? 9.594 4.576 -29.282 1.00 58.81 287 ARG A N 1
ATOM 2162 C CA . ARG A 1 287 ? 10.191 4.716 -30.612 1.00 58.81 287 ARG A CA 1
ATOM 2163 C C . ARG A 1 287 ? 11.549 5.377 -30.500 1.00 58.81 287 ARG A C 1
ATOM 2165 O O . ARG A 1 287 ? 11.703 6.595 -30.508 1.00 58.81 287 ARG A O 1
ATOM 2172 N N . ALA A 1 288 ? 12.583 4.555 -30.491 1.00 58.41 288 ALA A N 1
ATOM 2173 C CA . ALA A 1 288 ? 13.911 5.079 -30.654 1.00 58.41 288 ALA A CA 1
ATOM 2174 C C . ALA A 1 288 ? 14.102 5.544 -32.096 1.00 58.41 288 ALA A C 1
ATOM 2176 O O . ALA A 1 288 ? 14.179 4.744 -33.028 1.00 58.41 288 ALA A O 1
ATOM 2177 N N . PHE A 1 289 ? 14.193 6.854 -32.291 1.00 63.03 289 PHE A N 1
ATOM 2178 C CA . PHE A 1 289 ? 14.541 7.395 -33.594 1.00 63.03 289 PHE A CA 1
ATOM 2179 C C . PHE A 1 289 ? 16.055 7.336 -33.784 1.00 63.03 289 PHE A C 1
ATOM 2181 O O . PHE A 1 289 ? 16.843 7.679 -32.897 1.00 63.03 289 PHE A O 1
ATOM 2188 N N . GLU A 1 290 ? 16.459 6.876 -34.965 1.00 61.44 290 GLU A N 1
ATOM 2189 C CA . GLU A 1 290 ? 17.858 6.761 -35.337 1.00 61.44 290 GLU A CA 1
ATOM 2190 C C . GLU A 1 290 ? 18.439 8.148 -35.640 1.00 61.44 290 GLU A C 1
ATOM 2192 O O . GLU A 1 290 ? 18.077 8.798 -36.623 1.00 61.44 290 GLU A O 1
ATOM 2197 N N . VAL A 1 291 ? 19.382 8.610 -34.820 1.00 62.97 291 VAL A N 1
ATOM 2198 C CA . VAL A 1 291 ? 20.145 9.833 -35.098 1.00 62.97 291 VAL A CA 1
ATOM 2199 C C . VAL A 1 291 ? 21.514 9.455 -35.649 1.00 62.97 291 VAL A C 1
ATOM 2201 O O . VAL A 1 291 ? 22.346 8.851 -34.969 1.00 62.97 291 VAL A O 1
ATOM 2204 N N . SER A 1 292 ? 21.773 9.848 -36.897 1.00 63.75 292 SER A N 1
ATOM 2205 C CA . SER A 1 292 ? 23.068 9.673 -37.570 1.00 63.75 292 SER A CA 1
ATOM 2206 C C . SER A 1 292 ? 23.525 8.214 -37.738 1.00 63.75 292 SER A C 1
ATOM 2208 O O . SER A 1 292 ? 24.720 7.928 -37.647 1.00 63.75 292 SER A O 1
ATOM 2210 N N . GLY A 1 293 ? 22.601 7.291 -38.009 1.00 63.97 293 GLY A N 1
ATOM 2211 C CA . GLY A 1 293 ? 22.940 5.953 -38.506 1.00 63.97 293 GLY A CA 1
ATOM 2212 C C . GLY A 1 293 ? 23.340 4.909 -37.451 1.00 63.97 293 GLY A C 1
ATOM 2213 O O . GLY A 1 293 ? 23.753 3.816 -37.841 1.00 63.97 293 GLY A O 1
ATOM 2214 N N . LYS A 1 294 ? 23.358 5.265 -36.150 1.00 58.22 294 LYS A N 1
ATOM 2215 C CA . LYS A 1 294 ? 23.806 4.381 -35.044 1.00 58.22 294 LYS A CA 1
ATOM 2216 C C . LYS A 1 294 ? 23.238 4.679 -33.648 1.00 58.22 294 LYS A C 1
ATOM 2218 O O . LYS A 1 294 ? 23.501 3.903 -32.735 1.00 58.22 294 LYS A O 1
ATOM 2223 N N . ARG A 1 295 ? 22.541 5.801 -33.432 1.00 63.09 295 ARG A N 1
ATOM 2224 C CA . ARG A 1 295 ? 22.097 6.211 -32.086 1.00 63.09 295 ARG A CA 1
ATOM 2225 C C . ARG A 1 295 ? 20.599 6.080 -31.957 1.00 63.09 295 ARG A C 1
ATOM 2227 O O . ARG A 1 295 ? 19.882 6.651 -32.768 1.00 63.09 295 ARG A O 1
ATOM 2234 N N . PHE A 1 296 ? 20.170 5.391 -30.913 1.00 67.50 296 PHE A N 1
ATOM 2235 C CA . PHE A 1 296 ? 18.771 5.209 -30.566 1.00 67.50 296 PHE A CA 1
ATOM 2236 C C . PHE A 1 296 ? 18.416 6.231 -29.497 1.00 67.50 296 PHE A C 1
ATOM 2238 O O . PHE A 1 296 ? 19.010 6.225 -28.417 1.00 67.50 296 PHE A O 1
ATOM 2245 N N . CYS A 1 297 ? 17.504 7.147 -29.815 1.00 68.94 297 CYS A N 1
ATOM 2246 C CA . CYS A 1 297 ? 17.121 8.197 -28.884 1.00 68.94 297 CYS A CA 1
ATOM 2247 C C . CYS A 1 297 ? 15.692 7.981 -28.408 1.00 68.94 297 CYS A C 1
ATOM 2249 O O . CYS A 1 297 ? 14.767 8.017 -29.209 1.00 68.94 297 CYS A O 1
ATOM 2251 N N . LEU A 1 298 ? 15.539 7.732 -27.109 1.00 72.44 298 LEU A N 1
ATOM 2252 C CA . LEU A 1 298 ? 14.247 7.545 -26.461 1.00 72.44 298 LEU A CA 1
ATOM 2253 C C . LEU A 1 298 ? 13.663 8.911 -26.109 1.00 72.44 298 LEU A C 1
ATOM 2255 O O . LEU A 1 298 ? 14.284 9.679 -25.365 1.00 72.44 298 LEU A O 1
ATOM 2259 N N . SER A 1 299 ? 12.484 9.214 -26.647 1.00 75.50 299 SER A N 1
ATOM 2260 C CA . SER A 1 299 ? 11.728 10.399 -26.250 1.00 75.50 299 SER A CA 1
ATOM 2261 C C . SER A 1 299 ? 11.215 10.219 -24.824 1.00 75.50 299 SER A C 1
ATOM 2263 O O . SER A 1 299 ? 10.552 9.229 -24.514 1.00 75.50 299 SER A O 1
ATOM 2265 N N . THR A 1 300 ? 11.502 11.180 -23.943 1.00 72.06 300 THR A N 1
ATOM 2266 C CA . THR A 1 300 ? 10.929 11.171 -22.590 1.00 72.06 300 THR A CA 1
ATOM 2267 C C . THR A 1 300 ? 9.409 11.181 -22.642 1.00 72.06 300 THR A C 1
ATOM 2269 O O . THR A 1 300 ? 8.788 10.465 -21.872 1.00 72.06 300 THR A O 1
ATOM 2272 N N . ASP A 1 301 ? 8.820 11.956 -23.554 1.00 73.81 301 ASP A N 1
ATOM 2273 C CA . ASP A 1 301 ? 7.366 12.093 -23.659 1.00 73.81 301 ASP A CA 1
ATOM 2274 C C . ASP A 1 301 ? 6.715 10.764 -24.086 1.00 73.81 301 ASP A C 1
ATOM 2276 O O . ASP A 1 301 ? 5.727 10.357 -23.489 1.00 73.81 301 ASP A O 1
ATOM 2280 N N . GLU A 1 302 ? 7.338 10.009 -24.998 1.00 75.69 302 GLU A N 1
ATOM 2281 C CA . GLU A 1 302 ? 6.845 8.672 -25.384 1.00 75.69 302 GLU A CA 1
ATOM 2282 C C . GLU A 1 302 ? 6.968 7.664 -24.234 1.00 75.69 302 GLU A C 1
ATOM 2284 O O . GLU A 1 302 ? 6.108 6.810 -24.059 1.00 75.69 302 GLU A O 1
ATOM 2289 N N . LEU A 1 303 ? 8.009 7.763 -23.401 1.00 73.25 303 LEU A N 1
ATOM 2290 C CA . LEU A 1 303 ? 8.115 6.927 -22.200 1.00 73.25 303 LEU A CA 1
ATOM 2291 C C . LEU A 1 303 ? 7.077 7.279 -21.140 1.00 73.25 303 LEU A C 1
ATOM 2293 O O . LEU A 1 303 ? 6.631 6.399 -20.402 1.00 73.25 303 LEU A O 1
ATOM 2297 N N . LEU A 1 304 ? 6.709 8.557 -21.054 1.00 72.25 304 LEU A N 1
ATOM 2298 C CA . LEU A 1 304 ? 5.651 9.019 -20.168 1.00 72.25 304 LEU A CA 1
ATOM 2299 C C . LEU A 1 304 ? 4.274 8.490 -20.584 1.00 72.25 304 LEU A C 1
ATOM 2301 O O . LEU A 1 304 ? 3.425 8.366 -19.709 1.00 72.25 304 LEU A O 1
ATOM 2305 N N . GLU A 1 305 ? 4.078 8.157 -21.860 1.00 76.00 305 GLU A N 1
ATOM 2306 C CA . GLU A 1 305 ? 2.864 7.527 -22.397 1.00 76.00 305 GLU A CA 1
ATOM 2307 C C . GLU A 1 305 ? 2.938 5.990 -22.294 1.00 76.00 305 GLU A C 1
ATOM 2309 O O . GLU A 1 305 ? 2.052 5.352 -21.723 1.00 76.00 305 GLU A O 1
ATOM 2314 N N . ALA A 1 306 ? 4.057 5.391 -22.719 1.00 76.31 306 ALA A N 1
ATOM 2315 C CA . ALA A 1 306 ? 4.227 3.938 -22.777 1.00 76.31 306 ALA A CA 1
ATOM 2316 C C . ALA A 1 306 ? 4.248 3.259 -21.397 1.00 76.31 306 ALA A C 1
ATOM 2318 O O . ALA A 1 306 ? 3.784 2.127 -21.250 1.00 76.31 306 ALA A O 1
ATOM 2319 N N . VAL A 1 307 ? 4.799 3.907 -20.360 1.00 78.50 307 VAL A N 1
ATOM 2320 C CA . VAL A 1 307 ? 4.856 3.294 -19.022 1.00 78.50 307 VAL A CA 1
ATOM 2321 C C . VAL A 1 307 ? 3.464 3.147 -18.385 1.00 78.50 307 VAL A C 1
ATOM 2323 O O . VAL A 1 307 ? 3.163 2.043 -17.931 1.00 78.50 307 VAL A O 1
ATOM 2326 N N . PRO A 1 308 ? 2.599 4.178 -18.322 1.00 73.06 308 PRO A N 1
ATOM 2327 C CA . PRO A 1 308 ? 1.220 4.010 -17.863 1.00 73.06 308 PRO A CA 1
ATOM 2328 C C . PRO A 1 308 ? 0.426 2.987 -18.683 1.00 73.06 308 PRO A C 1
ATOM 2330 O O . PRO A 1 308 ? -0.278 2.166 -18.087 1.00 73.06 308 PRO A O 1
ATOM 2333 N N . GLU A 1 309 ? 0.563 3.006 -20.015 1.00 75.81 309 GLU A N 1
ATOM 2334 C CA . GLU A 1 309 ? -0.093 2.048 -20.917 1.00 75.81 309 GLU A CA 1
ATOM 2335 C C . GLU A 1 309 ? 0.302 0.605 -20.590 1.00 75.81 309 GLU A C 1
ATOM 2337 O O . GLU A 1 309 ? -0.564 -0.262 -20.474 1.00 75.81 309 GLU A O 1
ATOM 2342 N N . ALA A 1 310 ? 1.592 0.356 -20.343 1.00 76.06 310 ALA A N 1
ATOM 2343 C CA . ALA A 1 310 ? 2.086 -0.959 -19.955 1.00 76.06 310 ALA A CA 1
ATOM 2344 C C . ALA A 1 310 ? 1.726 -1.322 -18.504 1.00 76.06 310 ALA A C 1
ATOM 2346 O O . ALA A 1 310 ? 1.380 -2.466 -18.218 1.00 76.06 310 ALA A O 1
ATOM 2347 N N . LEU A 1 311 ? 1.794 -0.386 -17.551 1.00 75.25 311 LEU A N 1
ATOM 2348 C CA . LEU A 1 311 ? 1.522 -0.677 -16.138 1.00 75.25 31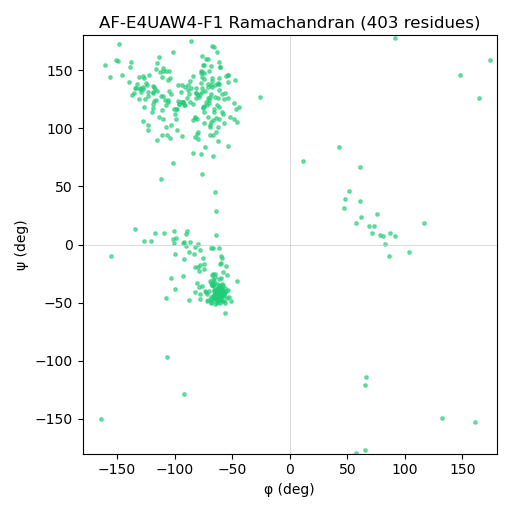1 LEU A CA 1
ATOM 2349 C C . LEU A 1 311 ? 0.061 -1.013 -15.887 1.00 75.25 311 LEU A C 1
ATOM 2351 O O . LEU A 1 311 ? -0.219 -1.958 -15.158 1.00 75.25 311 LEU A O 1
ATOM 2355 N N . THR A 1 312 ? -0.863 -0.247 -16.457 1.00 70.75 312 THR A N 1
ATOM 2356 C CA . THR A 1 312 ? -2.283 -0.271 -16.085 1.00 70.75 312 THR A CA 1
ATOM 2357 C C . THR A 1 312 ? -2.934 -1.661 -16.196 1.00 70.75 312 THR A C 1
ATOM 2359 O O . THR A 1 312 ? -3.382 -2.190 -15.171 1.00 70.75 312 THR A O 1
ATOM 2362 N N . PRO A 1 313 ? -2.960 -2.321 -17.372 1.00 66.94 313 PRO A N 1
ATOM 2363 C CA . PRO A 1 313 ? -3.588 -3.638 -17.514 1.00 66.94 313 PRO A CA 1
ATOM 2364 C C . PRO A 1 313 ? -2.839 -4.731 -16.735 1.00 66.94 313 PRO A C 1
ATOM 2366 O O . PRO A 1 313 ? -3.433 -5.694 -16.234 1.00 66.94 313 PRO A O 1
ATOM 2369 N N . ASN A 1 314 ? -1.527 -4.573 -16.583 1.00 73.56 314 ASN A N 1
ATOM 2370 C CA . ASN A 1 314 ? -0.666 -5.555 -15.941 1.00 73.56 314 ASN A CA 1
ATOM 2371 C C . ASN A 1 314 ? -0.740 -5.499 -14.405 1.00 73.56 314 ASN A C 1
ATOM 2373 O O . ASN A 1 314 ? -0.775 -6.534 -13.738 1.00 73.56 314 ASN A O 1
ATOM 2377 N N . LEU A 1 315 ? -0.865 -4.306 -13.828 1.00 71.62 315 LEU A N 1
ATOM 2378 C CA . LEU A 1 315 ? -1.122 -4.097 -12.405 1.00 71.62 315 LEU A CA 1
ATOM 2379 C C . LEU A 1 315 ? -2.499 -4.637 -11.992 1.00 71.62 315 LEU A C 1
ATOM 2381 O O . LEU A 1 315 ? -2.615 -5.311 -10.964 1.00 71.62 315 LEU A O 1
ATOM 2385 N N . ALA A 1 316 ? -3.532 -4.420 -12.813 1.00 67.12 316 ALA A N 1
ATOM 2386 C CA . ALA A 1 316 ? -4.846 -5.031 -12.605 1.00 67.12 316 ALA A CA 1
ATOM 2387 C C . ALA A 1 316 ? -4.758 -6.569 -12.610 1.00 67.12 316 ALA A C 1
ATOM 2389 O O . ALA A 1 316 ? -5.344 -7.236 -11.751 1.00 67.12 316 ALA A O 1
ATOM 2390 N N . SER A 1 317 ? -3.953 -7.129 -13.517 1.00 67.25 317 SER A N 1
ATOM 2391 C CA . SER A 1 317 ? -3.695 -8.569 -13.588 1.00 67.25 317 SER A CA 1
ATOM 2392 C C . SER A 1 317 ? -2.998 -9.086 -12.324 1.00 67.25 317 SER A C 1
ATOM 2394 O O . SER A 1 317 ? -3.470 -10.057 -11.731 1.00 67.25 317 SER A O 1
ATOM 2396 N N . LEU A 1 318 ? -1.946 -8.414 -11.841 1.00 68.62 318 LEU A N 1
ATOM 2397 C CA . LEU A 1 318 ? -1.275 -8.748 -10.575 1.00 68.62 318 LEU A CA 1
ATOM 2398 C C . LEU A 1 318 ? -2.256 -8.791 -9.397 1.00 68.62 318 LEU A C 1
ATOM 2400 O O . LEU A 1 318 ? -2.278 -9.760 -8.635 1.00 68.62 318 LEU A O 1
ATOM 2404 N N . VAL A 1 319 ? -3.127 -7.790 -9.297 1.00 66.94 319 VAL A N 1
ATOM 2405 C CA . VAL A 1 319 ? -4.157 -7.727 -8.254 1.00 66.94 319 VAL A CA 1
ATOM 2406 C C . VAL A 1 319 ? -5.213 -8.822 -8.397 1.00 66.94 319 VAL A C 1
ATOM 2408 O O . VAL A 1 319 ? -5.701 -9.342 -7.388 1.00 66.94 319 VAL A O 1
ATOM 2411 N N . SER A 1 320 ? -5.577 -9.207 -9.620 1.00 61.91 320 SER A N 1
ATOM 2412 C CA . SER A 1 320 ? -6.484 -10.339 -9.855 1.00 61.91 320 SER A CA 1
ATOM 2413 C C . SER A 1 320 ? -5.869 -11.675 -9.416 1.00 61.91 320 SER A C 1
ATOM 2415 O O . SER A 1 320 ? -6.577 -12.536 -8.898 1.00 61.91 320 SER A O 1
ATOM 2417 N N . MET A 1 321 ? -4.541 -11.802 -9.520 1.00 63.84 321 MET A N 1
ATOM 2418 C CA . MET A 1 321 ? -3.765 -12.962 -9.066 1.00 63.84 321 MET A CA 1
ATOM 2419 C C . MET A 1 321 ? -3.491 -12.961 -7.554 1.00 63.84 321 MET A C 1
ATOM 2421 O O . MET A 1 321 ? -2.876 -13.890 -7.037 1.00 63.84 321 MET A O 1
ATOM 2425 N N . GLY A 1 322 ? -3.970 -11.944 -6.832 1.00 67.00 322 GLY A N 1
ATOM 2426 C CA . GLY A 1 322 ? -3.839 -11.843 -5.380 1.00 67.00 322 GLY A CA 1
ATOM 2427 C C . GLY A 1 322 ? -2.544 -11.190 -4.902 1.00 67.00 322 GLY A C 1
ATOM 2428 O O . GLY A 1 322 ? -2.279 -11.219 -3.702 1.00 67.00 322 GLY A O 1
ATOM 2429 N N . PHE A 1 323 ? -1.752 -10.591 -5.798 1.00 72.75 323 PHE A N 1
ATOM 2430 C CA . PHE A 1 323 ? -0.657 -9.719 -5.386 1.00 72.75 323 PHE A CA 1
ATOM 2431 C C . PHE A 1 323 ? -1.216 -8.375 -4.940 1.00 72.75 323 PHE A C 1
ATOM 2433 O O . PHE A 1 323 ? -2.039 -7.763 -5.621 1.00 72.75 323 PHE A O 1
ATOM 2440 N N . GLU A 1 324 ? -0.766 -7.919 -3.784 1.00 70.56 324 GLU A N 1
ATOM 2441 C CA . GLU A 1 324 ? -1.250 -6.695 -3.162 1.00 70.56 324 GLU A CA 1
ATOM 2442 C C . GLU A 1 324 ? -0.119 -5.648 -3.164 1.00 70.56 324 GLU A C 1
ATOM 2444 O O . GLU A 1 324 ? 1.065 -6.020 -3.136 1.00 70.56 324 GLU A O 1
ATOM 2449 N N . PRO A 1 325 ? -0.451 -4.348 -3.260 1.00 71.06 325 PRO A N 1
ATOM 2450 C CA . PRO A 1 325 ? 0.541 -3.294 -3.107 1.00 71.06 325 PRO A CA 1
ATOM 2451 C C . PRO A 1 325 ? 1.085 -3.233 -1.658 1.00 71.06 325 PRO A C 1
ATOM 2453 O O . PRO A 1 325 ? 0.520 -3.860 -0.759 1.00 71.06 325 PRO A O 1
ATOM 2456 N N . PRO A 1 326 ? 2.146 -2.445 -1.397 1.00 73.44 326 PRO A N 1
ATOM 2457 C CA . PRO A 1 326 ? 2.833 -1.564 -2.344 1.00 73.44 326 PRO A CA 1
ATOM 2458 C C . PRO A 1 326 ? 3.620 -2.343 -3.406 1.00 73.44 326 PRO A C 1
ATOM 2460 O O . PRO A 1 326 ? 4.118 -3.443 -3.154 1.00 73.44 326 PRO A O 1
ATOM 2463 N N . PHE A 1 327 ? 3.743 -1.769 -4.605 1.00 82.06 327 PHE A N 1
ATOM 2464 C CA . PHE A 1 327 ? 4.570 -2.332 -5.678 1.00 82.06 327 PHE A CA 1
ATOM 2465 C C . PHE A 1 327 ? 5.862 -1.534 -5.825 1.00 82.06 327 PHE A C 1
ATOM 2467 O O . PHE A 1 327 ? 5.836 -0.311 -5.917 1.00 82.06 327 PHE A O 1
ATOM 2474 N N . TYR A 1 328 ? 7.001 -2.213 -5.888 1.00 84.38 328 TYR A N 1
ATOM 2475 C CA . TYR A 1 328 ? 8.245 -1.633 -6.373 1.00 84.38 328 TYR A CA 1
ATOM 2476 C C . TYR A 1 328 ? 8.228 -1.634 -7.898 1.00 84.38 328 TYR A C 1
ATOM 2478 O O . TYR A 1 328 ? 7.993 -2.676 -8.500 1.00 84.38 328 TYR A O 1
ATOM 2486 N N . VAL A 1 329 ? 8.500 -0.492 -8.517 1.00 84.25 329 VAL A N 1
ATOM 2487 C CA . VAL A 1 329 ? 8.586 -0.357 -9.971 1.00 84.25 329 VAL A CA 1
ATOM 2488 C C . VAL A 1 329 ? 9.952 0.191 -10.330 1.00 84.25 329 VAL A C 1
ATOM 2490 O O . VAL A 1 329 ? 10.400 1.178 -9.748 1.00 84.25 329 VAL A O 1
ATOM 2493 N N . ALA A 1 330 ? 10.616 -0.438 -11.290 1.00 85.44 330 ALA A N 1
ATOM 2494 C CA . ALA A 1 330 ? 11.886 0.019 -11.819 1.00 85.44 330 ALA A CA 1
ATOM 2495 C C . ALA A 1 330 ? 11.893 -0.039 -13.341 1.00 85.44 330 ALA A C 1
ATOM 2497 O O . ALA A 1 330 ? 11.511 -1.040 -13.939 1.00 85.44 330 ALA A O 1
ATOM 2498 N N . LEU A 1 331 ? 12.380 1.030 -13.957 1.00 82.94 331 LEU A N 1
ATOM 2499 C CA . LEU A 1 331 ? 12.700 1.065 -15.372 1.00 82.94 331 LEU A CA 1
ATOM 2500 C C . LEU A 1 331 ? 14.171 0.681 -15.540 1.00 82.94 331 LEU A C 1
ATOM 2502 O O . LEU A 1 331 ? 15.057 1.336 -14.983 1.00 82.94 331 LEU A O 1
ATOM 2506 N N . VAL A 1 332 ? 14.426 -0.391 -16.279 1.00 82.75 332 VAL A N 1
ATOM 2507 C CA . VAL A 1 332 ? 15.752 -0.989 -16.438 1.00 82.75 332 VAL A CA 1
ATOM 2508 C C . VAL A 1 332 ? 16.151 -0.927 -17.901 1.00 82.75 332 VAL A C 1
ATOM 2510 O O . VAL A 1 332 ? 15.448 -1.449 -18.764 1.00 82.75 332 VAL A O 1
ATOM 2513 N N . GLY A 1 333 ? 17.291 -0.302 -18.178 1.00 77.94 333 GLY A N 1
ATOM 2514 C CA . GLY A 1 333 ? 17.909 -0.382 -19.493 1.00 77.94 333 GLY A CA 1
ATOM 2515 C C . GLY A 1 333 ? 18.602 -1.729 -19.678 1.00 77.94 333 GLY A C 1
ATOM 2516 O O . GLY A 1 333 ? 19.341 -2.188 -18.810 1.00 77.94 333 GLY A O 1
ATOM 2517 N N . ALA A 1 334 ? 18.401 -2.350 -20.823 1.00 68.31 334 ALA A N 1
ATOM 2518 C CA . ALA A 1 334 ? 19.148 -3.485 -21.328 1.00 68.31 334 ALA A CA 1
ATOM 2519 C C . ALA A 1 334 ? 19.393 -3.279 -22.828 1.00 68.31 334 ALA A C 1
ATOM 2521 O O . ALA A 1 334 ? 18.697 -2.540 -23.523 1.00 68.31 334 ALA A O 1
ATOM 2522 N N . GLY A 1 335 ? 20.469 -3.865 -23.318 1.00 64.06 335 GLY A N 1
ATOM 2523 C CA . GLY A 1 335 ? 20.941 -3.670 -24.679 1.00 64.06 335 GLY A CA 1
ATOM 2524 C C . GLY A 1 335 ? 22.454 -3.773 -24.739 1.00 64.06 335 GLY A C 1
ATOM 2525 O O . GLY A 1 335 ? 23.157 -3.404 -23.806 1.00 64.06 335 GLY A O 1
ATOM 2526 N N . GLU A 1 336 ? 22.981 -4.304 -25.838 1.00 56.62 336 GLU A N 1
ATOM 2527 C CA . GLU A 1 336 ? 24.432 -4.352 -26.080 1.00 56.62 336 GLU A CA 1
ATOM 2528 C C . GLU A 1 336 ? 24.970 -2.991 -26.554 1.00 56.62 336 GLU A C 1
ATOM 2530 O O . GLU A 1 336 ? 26.172 -2.721 -26.500 1.00 56.62 336 GLU A O 1
ATOM 2535 N N . SER A 1 337 ? 24.068 -2.118 -27.015 1.00 54.44 337 SER A N 1
ATOM 2536 C CA . SER A 1 337 ? 24.384 -0.782 -27.499 1.00 54.44 337 SER A CA 1
ATOM 2537 C C . SER A 1 337 ? 24.525 0.192 -26.334 1.00 54.44 337 SER A C 1
ATOM 2539 O O . SER A 1 337 ? 23.542 0.641 -25.752 1.00 54.44 337 SER A O 1
ATOM 2541 N N . THR A 1 338 ? 25.757 0.614 -26.061 1.00 51.78 338 THR A N 1
ATOM 2542 C CA . THR A 1 338 ? 26.088 1.747 -25.177 1.00 51.78 338 THR A CA 1
ATOM 2543 C C . THR A 1 338 ? 25.571 3.105 -25.687 1.00 51.78 338 THR A C 1
ATOM 2545 O O . THR A 1 338 ? 25.976 4.146 -25.173 1.00 51.78 338 THR A O 1
ATOM 2548 N N . ASP A 1 339 ? 24.757 3.125 -26.749 1.00 60.69 339 ASP A N 1
ATOM 2549 C CA . ASP A 1 339 ? 24.352 4.326 -27.485 1.00 60.69 339 ASP A CA 1
ATOM 2550 C C . ASP A 1 339 ? 22.839 4.607 -27.423 1.00 60.69 339 ASP A C 1
ATOM 2552 O O . ASP A 1 339 ? 22.367 5.510 -28.121 1.00 60.69 339 ASP A O 1
ATOM 2556 N N . VAL A 1 340 ? 22.079 3.895 -26.575 1.00 63.09 340 VAL A N 1
ATOM 2557 C CA . VAL A 1 340 ? 20.716 4.326 -26.226 1.00 63.09 340 VAL A CA 1
ATOM 2558 C C . VAL A 1 340 ? 20.829 5.577 -25.367 1.00 63.09 340 VAL A C 1
ATOM 2560 O O . VAL A 1 340 ? 21.484 5.562 -24.327 1.00 63.09 340 VAL A O 1
ATOM 2563 N N . ARG A 1 341 ? 20.228 6.678 -25.812 1.00 71.38 341 ARG A N 1
ATOM 2564 C CA . ARG A 1 341 ? 20.257 7.963 -25.110 1.00 71.38 341 ARG A CA 1
ATOM 2565 C C . ARG A 1 341 ? 18.849 8.472 -24.907 1.00 71.38 341 ARG A C 1
ATOM 2567 O O . ARG A 1 341 ? 18.024 8.361 -25.803 1.00 71.38 341 ARG A O 1
ATOM 2574 N N . PHE A 1 342 ? 18.578 9.112 -23.783 1.00 69.94 342 PHE A N 1
ATOM 2575 C CA . PHE A 1 342 ? 17.332 9.860 -23.677 1.00 69.94 342 PHE A CA 1
ATOM 2576 C C . PHE A 1 342 ? 17.421 11.190 -24.413 1.00 69.94 342 PHE A C 1
ATOM 2578 O O . PHE A 1 342 ? 18.490 11.802 -24.466 1.00 69.94 342 PHE A O 1
ATOM 2585 N N . SER A 1 343 ? 16.313 11.667 -24.967 1.00 65.25 343 SER A N 1
ATOM 2586 C CA . SER A 1 343 ? 16.254 12.969 -25.614 1.00 65.25 343 SER A CA 1
ATOM 2587 C C . SER A 1 343 ? 15.081 13.801 -25.118 1.00 65.25 343 SER A C 1
ATOM 2589 O O . SER A 1 343 ? 13.946 13.341 -25.050 1.00 65.25 343 SER A O 1
ATOM 2591 N N . ARG A 1 344 ? 15.379 15.069 -24.829 1.00 60.44 344 ARG A N 1
ATOM 2592 C CA . ARG A 1 344 ? 14.409 16.119 -24.518 1.00 60.44 344 ARG A CA 1
ATOM 2593 C C . ARG A 1 344 ? 14.408 17.148 -25.656 1.00 60.44 344 ARG A C 1
ATOM 2595 O O . ARG A 1 344 ? 14.733 18.314 -25.449 1.00 60.44 344 ARG A O 1
ATOM 2602 N N . GLY A 1 345 ? 14.165 16.694 -26.889 1.00 64.50 345 GLY A N 1
ATOM 2603 C CA . GLY A 1 345 ? 14.148 17.535 -28.094 1.00 64.50 345 GLY A CA 1
ATOM 2604 C C . GLY A 1 345 ? 14.952 16.958 -29.272 1.00 64.50 345 GLY A C 1
ATOM 2605 O O . GLY A 1 345 ? 15.038 15.750 -29.421 1.00 64.50 345 GLY A O 1
ATOM 2606 N N . PRO A 1 346 ? 15.548 17.785 -30.153 1.00 59.88 346 PRO A N 1
ATOM 2607 C CA . PRO A 1 346 ? 16.278 17.293 -31.331 1.00 59.88 346 PRO A CA 1
ATOM 2608 C C . PRO A 1 346 ? 17.693 16.764 -31.025 1.00 59.88 346 PRO A C 1
ATOM 2610 O O . PRO A 1 346 ? 18.383 16.288 -31.925 1.00 59.88 346 PRO A O 1
ATOM 2613 N N . SER A 1 347 ? 18.166 16.874 -29.780 1.00 63.91 347 SER A N 1
ATOM 2614 C CA . SER A 1 347 ? 19.501 16.435 -29.361 1.00 63.91 347 SER A CA 1
ATOM 2615 C C . SER A 1 347 ? 19.426 15.242 -28.413 1.00 63.91 347 SER A C 1
ATOM 2617 O O . SER A 1 347 ? 18.752 15.300 -27.384 1.00 63.91 347 SER A O 1
ATOM 2619 N N . CYS A 1 348 ? 20.158 14.176 -28.727 1.00 68.62 348 CYS A N 1
ATOM 2620 C CA . CYS A 1 348 ? 20.264 12.997 -27.871 1.00 68.62 348 CYS A CA 1
ATOM 2621 C C . CYS A 1 348 ? 21.219 13.243 -26.697 1.00 68.62 348 CYS A C 1
ATOM 2623 O O . CYS A 1 348 ? 22.349 13.694 -26.895 1.00 68.62 348 CYS A O 1
ATOM 2625 N N . GLY A 1 349 ? 20.754 12.934 -25.491 1.00 67.25 349 GLY A N 1
ATOM 2626 C CA . GLY A 1 349 ? 21.408 13.189 -24.212 1.00 67.25 349 GLY A CA 1
ATOM 2627 C C . GLY A 1 349 ? 22.284 12.038 -23.714 1.00 67.25 349 GLY A C 1
ATOM 2628 O O . GLY A 1 349 ? 23.193 11.586 -24.418 1.00 67.25 349 GLY A O 1
ATOM 2629 N N . TYR A 1 350 ? 22.058 11.635 -22.463 1.00 65.25 350 TYR A N 1
ATOM 2630 C CA . TYR A 1 350 ? 22.903 10.739 -21.664 1.00 65.25 350 TYR A CA 1
ATOM 2631 C C . TYR A 1 350 ? 22.819 9.270 -22.121 1.00 65.25 350 TYR A C 1
ATOM 2633 O O . TYR A 1 350 ? 21.702 8.795 -22.328 1.00 65.25 350 TYR A O 1
ATOM 2641 N N . PRO A 1 351 ? 23.953 8.558 -22.306 1.00 68.75 351 PRO A N 1
ATOM 2642 C CA . PRO A 1 351 ? 23.955 7.143 -22.675 1.00 68.75 351 PRO A CA 1
ATOM 2643 C C . PRO A 1 351 ? 23.496 6.263 -21.510 1.00 68.75 351 PRO A C 1
ATOM 2645 O O . PRO A 1 351 ? 23.927 6.471 -20.383 1.00 68.75 351 PRO A O 1
ATOM 2648 N N . ILE A 1 352 ? 22.678 5.258 -21.802 1.00 69.25 352 ILE A N 1
ATOM 2649 C CA . ILE A 1 352 ? 22.178 4.283 -20.834 1.00 69.25 352 ILE A CA 1
ATOM 2650 C C . ILE A 1 352 ? 23.110 3.072 -20.830 1.00 69.25 352 ILE A C 1
ATOM 2652 O O . ILE A 1 352 ? 23.328 2.442 -21.868 1.00 69.25 352 ILE A O 1
ATOM 2656 N N . ALA A 1 353 ? 23.670 2.735 -19.672 1.00 71.69 353 ALA A N 1
ATOM 2657 C CA . ALA A 1 353 ? 24.455 1.523 -19.514 1.00 71.69 353 ALA A CA 1
ATOM 2658 C C . ALA A 1 353 ? 23.544 0.279 -19.406 1.00 71.69 353 ALA A C 1
ATOM 2660 O O . ALA A 1 353 ? 22.438 0.349 -18.863 1.00 71.69 353 ALA A O 1
ATOM 2661 N N . PRO A 1 354 ? 24.000 -0.898 -19.866 1.00 70.06 354 PRO A N 1
ATOM 2662 C CA . PRO A 1 354 ? 23.252 -2.139 -19.681 1.00 70.06 354 PRO A CA 1
ATOM 2663 C C . PRO A 1 354 ? 23.066 -2.452 -18.188 1.00 70.06 354 PRO A C 1
ATOM 2665 O O . PRO A 1 354 ? 24.017 -2.381 -17.405 1.00 70.06 354 PRO A O 1
ATOM 2668 N N . GLY A 1 355 ? 21.843 -2.793 -17.778 1.00 68.19 355 GLY A N 1
ATOM 2669 C CA . GLY A 1 355 ? 21.477 -3.020 -16.376 1.00 68.19 355 GLY A CA 1
ATOM 2670 C C . GLY A 1 355 ? 21.416 -1.743 -15.528 1.00 68.19 355 GLY A C 1
ATOM 2671 O O . GLY A 1 355 ? 21.322 -1.818 -14.294 1.00 68.19 355 GLY A O 1
ATOM 2672 N N . GLU A 1 356 ? 21.492 -0.566 -16.151 1.00 78.38 356 GLU A N 1
ATOM 2673 C CA . GLU A 1 356 ? 21.290 0.695 -15.455 1.00 78.38 356 GLU A CA 1
ATOM 2674 C C . GLU A 1 356 ? 19.828 0.819 -15.026 1.00 78.38 356 GLU A C 1
ATOM 2676 O O . GLU A 1 356 ? 18.894 0.612 -15.804 1.00 78.38 356 GLU A O 1
ATOM 2681 N N . LEU A 1 357 ? 19.640 1.131 -13.744 1.00 77.38 357 LEU A N 1
ATOM 2682 C CA . LEU A 1 357 ? 18.332 1.458 -13.202 1.00 77.38 357 LEU A CA 1
ATOM 2683 C C . LEU A 1 357 ? 18.097 2.929 -13.480 1.00 77.38 357 LEU A C 1
ATOM 2685 O O . LEU A 1 357 ? 18.726 3.784 -12.860 1.00 77.38 357 LEU A O 1
ATOM 2689 N N . LEU A 1 358 ? 17.218 3.188 -14.433 1.00 71.00 358 LEU A N 1
ATOM 2690 C CA . LEU A 1 358 ? 16.975 4.523 -14.953 1.00 71.00 358 LEU A CA 1
ATOM 2691 C C . LEU A 1 358 ? 16.111 5.301 -13.978 1.00 71.00 358 LEU A C 1
ATOM 2693 O O . LEU A 1 358 ? 16.436 6.426 -13.613 1.00 71.00 358 LEU A O 1
ATOM 2697 N N . VAL A 1 359 ? 15.039 4.659 -13.511 1.00 73.75 359 VAL A N 1
ATOM 2698 C CA . VAL A 1 359 ? 14.163 5.182 -12.469 1.00 73.75 359 VAL A CA 1
ATOM 2699 C C . VAL A 1 359 ? 13.648 4.042 -11.616 1.00 73.75 359 VAL A C 1
ATOM 2701 O O . VAL A 1 359 ? 13.385 2.946 -12.104 1.00 73.75 359 VAL A O 1
ATOM 2704 N N . GLU A 1 360 ? 13.465 4.326 -10.335 1.00 78.56 360 GLU A N 1
ATOM 2705 C CA . GLU A 1 360 ? 12.756 3.465 -9.405 1.00 78.56 360 GLU A CA 1
ATOM 2706 C C . GLU A 1 360 ? 11.713 4.263 -8.622 1.00 78.56 360 GLU A C 1
ATOM 2708 O O . GLU A 1 360 ? 11.915 5.426 -8.259 1.00 78.56 360 GLU A O 1
ATOM 2713 N N . ALA A 1 361 ? 10.585 3.624 -8.350 1.00 74.75 361 ALA A N 1
ATOM 2714 C CA . ALA A 1 361 ? 9.531 4.162 -7.518 1.00 74.75 361 ALA A CA 1
ATOM 2715 C C . ALA A 1 361 ? 8.799 3.061 -6.770 1.00 74.75 361 ALA A C 1
ATOM 2717 O O . ALA A 1 361 ? 9.001 1.865 -6.979 1.00 74.75 361 ALA A O 1
ATOM 2718 N N . ARG A 1 362 ? 7.928 3.510 -5.877 1.00 72.38 362 ARG A N 1
ATOM 2719 C CA . ARG A 1 362 ? 6.944 2.676 -5.216 1.00 72.38 362 ARG A CA 1
ATOM 2720 C C . ARG A 1 362 ? 5.579 3.183 -5.605 1.00 72.38 362 ARG A C 1
ATOM 2722 O O . ARG A 1 362 ? 5.374 4.395 -5.640 1.00 72.38 362 ARG A O 1
ATOM 2729 N N . LEU A 1 363 ? 4.698 2.254 -5.934 1.00 73.06 363 LEU A N 1
ATOM 2730 C CA . LEU A 1 363 ? 3.300 2.550 -6.167 1.00 73.06 363 LEU A CA 1
ATOM 2731 C C . LEU A 1 363 ? 2.549 2.308 -4.861 1.00 73.06 363 LEU A C 1
ATOM 2733 O O . LEU A 1 363 ? 2.659 1.196 -4.323 1.00 73.06 363 LEU A O 1
ATOM 2737 N N . PRO A 1 364 ? 1.847 3.333 -4.351 1.00 66.19 364 PRO A N 1
ATOM 2738 C CA . PRO A 1 364 ? 1.156 3.260 -3.077 1.00 66.19 364 PRO A CA 1
ATOM 2739 C C . PRO A 1 364 ? 0.009 2.248 -3.118 1.00 66.19 364 PRO A C 1
ATOM 2741 O O . PRO A 1 364 ? -0.402 1.756 -4.172 1.00 66.19 364 PRO A O 1
ATOM 2744 N N . LEU A 1 365 ? -0.543 1.965 -1.941 1.00 60.06 365 LEU A N 1
ATOM 2745 C CA . LEU A 1 365 ? -1.665 1.042 -1.733 1.00 60.06 365 LEU A CA 1
ATOM 2746 C C . LEU A 1 365 ? -3.004 1.467 -2.326 1.00 60.06 365 LEU A C 1
ATOM 2748 O O . LEU A 1 365 ? -3.964 0.701 -2.198 1.00 60.06 365 LEU A O 1
ATOM 2752 N N . THR A 1 366 ? -3.091 2.659 -2.925 1.00 58.59 366 THR A N 1
ATOM 2753 C CA . THR A 1 366 ? -4.358 3.233 -3.376 1.00 58.59 366 THR A CA 1
ATOM 2754 C C . THR A 1 366 ? -5.147 2.170 -4.146 1.00 58.59 366 THR A C 1
ATOM 2756 O O . THR A 1 366 ? -4.646 1.640 -5.142 1.00 58.59 366 THR A O 1
ATOM 2759 N N . PRO A 1 367 ? -6.328 1.762 -3.648 1.00 48.03 367 PRO A N 1
ATOM 2760 C CA . PRO A 1 367 ? -6.909 0.504 -4.071 1.00 48.03 367 PRO A CA 1
ATOM 2761 C C . PRO A 1 367 ? -7.299 0.570 -5.545 1.00 48.03 367 PRO A C 1
ATOM 2763 O O . PRO A 1 367 ? -8.318 1.151 -5.902 1.00 48.03 367 PRO A O 1
ATOM 2766 N N . MET A 1 368 ? -6.543 -0.120 -6.402 1.00 46.84 368 MET A N 1
ATOM 2767 C CA . MET A 1 368 ? -6.931 -0.304 -7.806 1.00 46.84 368 MET A CA 1
ATOM 2768 C C . MET A 1 368 ? -8.273 -1.041 -7.942 1.00 46.84 368 MET A C 1
ATOM 2770 O O . MET A 1 368 ? -8.900 -0.984 -8.988 1.00 46.84 368 MET A O 1
ATOM 2774 N N . ARG A 1 369 ? -8.736 -1.718 -6.878 1.00 39.59 369 ARG A N 1
ATOM 2775 C CA . ARG A 1 369 ? -10.056 -2.370 -6.810 1.00 39.59 369 ARG A CA 1
ATOM 2776 C C . ARG A 1 369 ? -11.215 -1.436 -6.443 1.00 39.59 369 ARG A C 1
ATOM 2778 O O . ARG A 1 369 ? -12.349 -1.826 -6.669 1.00 39.59 369 ARG A O 1
ATOM 2785 N N . THR A 1 370 ? -10.959 -0.271 -5.839 1.00 41.47 370 THR A N 1
ATOM 2786 C CA . THR A 1 370 ? -11.995 0.759 -5.598 1.00 41.47 370 THR A CA 1
ATOM 2787 C C . THR A 1 370 ? -11.952 1.861 -6.648 1.00 41.47 370 THR A C 1
ATOM 2789 O O . THR A 1 370 ? -12.666 2.850 -6.515 1.00 41.47 370 THR A O 1
ATOM 2792 N N . LEU A 1 371 ? -11.114 1.711 -7.678 1.00 43.59 371 LEU A N 1
ATOM 2793 C CA . LEU A 1 371 ? -11.424 2.287 -8.975 1.00 43.59 371 LEU A CA 1
ATOM 2794 C C . LEU A 1 371 ? -12.701 1.583 -9.409 1.00 43.59 371 LEU A C 1
ATOM 2796 O O . LEU A 1 371 ? -12.656 0.490 -9.973 1.00 43.59 371 LEU A O 1
ATOM 2800 N N . ASP A 1 372 ? -13.841 2.147 -9.033 1.00 44.06 372 ASP A N 1
ATOM 2801 C CA . ASP A 1 372 ? -15.072 1.823 -9.719 1.00 44.06 372 ASP A CA 1
ATOM 2802 C C . ASP A 1 372 ? -14.782 2.173 -11.179 1.00 44.06 372 ASP A C 1
ATOM 2804 O O . ASP A 1 372 ? -14.577 3.333 -11.522 1.00 44.06 372 ASP A O 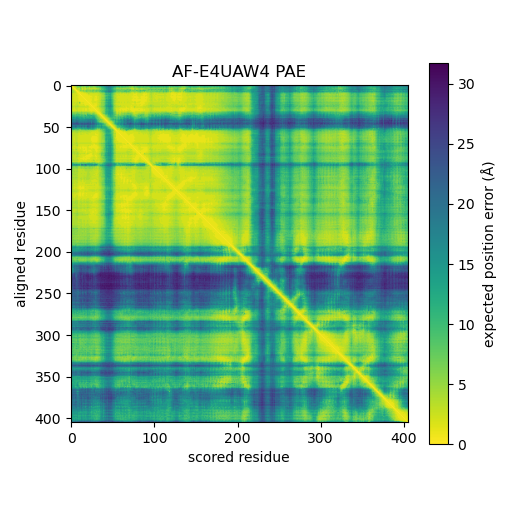1
ATOM 2808 N N . LEU A 1 373 ? -14.565 1.153 -12.014 1.00 44.69 373 LEU A N 1
ATOM 2809 C CA . LEU A 1 373 ? -14.112 1.349 -13.395 1.00 44.69 373 LEU A CA 1
ATOM 2810 C C . LEU A 1 373 ? -15.196 2.000 -14.256 1.00 44.69 373 LEU A C 1
ATOM 2812 O O . LEU A 1 373 ? -14.967 2.253 -15.439 1.00 44.69 373 LEU A O 1
ATOM 2816 N N . SER A 1 374 ? -16.375 2.241 -13.682 1.00 48.16 374 SER A N 1
ATOM 2817 C CA . SER A 1 374 ? -17.340 3.183 -14.211 1.00 48.16 374 SER A CA 1
ATOM 2818 C C . SER A 1 374 ? -16.748 4.591 -14.126 1.00 48.16 374 SER A C 1
ATOM 2820 O O . SER A 1 374 ? -16.554 5.103 -13.020 1.00 48.16 374 SER A O 1
ATOM 2822 N N . PRO A 1 375 ? -16.477 5.234 -15.271 1.00 50.25 375 PRO A N 1
ATOM 2823 C CA . PRO A 1 375 ? -16.089 6.633 -15.278 1.00 50.25 375 PRO A CA 1
ATOM 2824 C C . PRO A 1 375 ? -17.141 7.449 -14.521 1.00 50.25 375 PRO A C 1
ATOM 2826 O O . PRO A 1 375 ? -18.339 7.197 -14.672 1.00 50.25 375 PRO A O 1
ATOM 2829 N N . GLU A 1 376 ? -16.712 8.428 -13.724 1.00 58.66 376 GLU A N 1
ATOM 2830 C CA . GLU A 1 376 ? -17.628 9.472 -13.252 1.00 58.66 376 GLU A CA 1
ATOM 2831 C C . GLU A 1 376 ? -18.326 10.106 -14.472 1.00 58.66 376 GLU A C 1
ATOM 2833 O O . GLU A 1 376 ? -17.727 10.190 -15.549 1.00 58.66 376 GLU A O 1
ATOM 2838 N N . ASP A 1 377 ? -19.595 10.514 -14.333 1.00 53.28 377 ASP A N 1
ATOM 2839 C CA . ASP A 1 377 ? -20.405 11.035 -15.445 1.00 53.28 377 ASP A CA 1
ATOM 2840 C C . ASP A 1 377 ? -19.634 12.103 -16.248 1.00 53.28 377 ASP A C 1
ATOM 2842 O O . ASP A 1 377 ? -19.433 13.231 -15.796 1.00 53.28 377 ASP A O 1
ATOM 2846 N N . GLY A 1 378 ? -19.212 11.742 -17.466 1.00 65.94 378 GLY A N 1
ATOM 2847 C CA . GLY A 1 378 ? -18.507 12.628 -18.397 1.00 65.94 378 GLY A CA 1
A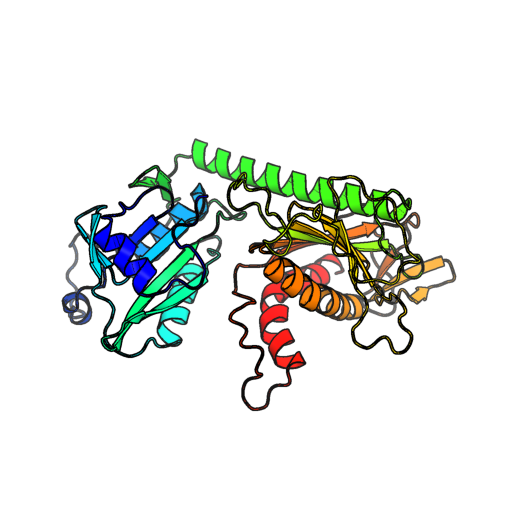TOM 2848 C C . GLY A 1 378 ? -16.992 12.426 -18.522 1.00 65.94 378 GLY A C 1
ATOM 2849 O O . GLY A 1 378 ? -16.405 13.027 -19.421 1.00 65.94 378 GLY A O 1
ATOM 2850 N N . MET A 1 379 ? -16.360 11.577 -17.707 1.00 58.47 379 MET A N 1
ATOM 2851 C CA . MET A 1 379 ? -14.980 11.132 -17.941 1.00 58.47 379 MET A CA 1
ATOM 2852 C C . MET A 1 379 ? -14.947 9.954 -18.916 1.00 58.47 379 MET A C 1
ATOM 2854 O O . MET A 1 379 ? -15.830 9.095 -18.910 1.00 58.47 379 MET A O 1
ATOM 2858 N N . THR A 1 380 ? -13.918 9.878 -19.760 1.00 67.31 380 THR A N 1
ATOM 2859 C CA . THR A 1 380 ? -13.632 8.618 -20.452 1.00 67.31 380 THR A CA 1
ATOM 2860 C C . THR A 1 380 ? -13.006 7.635 -19.460 1.00 67.31 380 THR A C 1
ATOM 2862 O O . THR A 1 380 ? -12.402 8.037 -18.465 1.00 67.31 380 THR A O 1
ATOM 2865 N N . GLN A 1 381 ? -13.153 6.332 -19.709 1.00 51.34 381 GLN A N 1
ATOM 2866 C CA . GLN A 1 381 ? -12.481 5.305 -18.905 1.00 51.34 381 GLN A CA 1
ATOM 2867 C C . GLN A 1 381 ? -10.967 5.562 -18.883 1.00 51.34 381 GLN A C 1
ATOM 2869 O O . GLN A 1 381 ? -10.347 5.490 -17.831 1.00 51.34 381 GLN A O 1
ATOM 2874 N N . GLU A 1 382 ? -10.407 5.969 -20.020 1.00 50.41 382 GLU A N 1
ATOM 2875 C CA . GLU A 1 382 ? -9.006 6.346 -20.190 1.00 50.41 382 GLU A CA 1
ATOM 2876 C C . GLU A 1 382 ? -8.607 7.563 -19.338 1.00 50.41 382 GLU A C 1
ATOM 2878 O O . GLU A 1 382 ? -7.650 7.454 -18.579 1.00 50.41 382 GLU A O 1
ATOM 2883 N N . ASP A 1 383 ? -9.377 8.660 -19.349 1.00 55.34 383 ASP A N 1
ATOM 2884 C CA . ASP A 1 383 ? -9.120 9.851 -18.515 1.00 55.34 383 ASP A CA 1
ATOM 2885 C C . ASP A 1 383 ? -9.233 9.546 -17.017 1.00 55.34 383 ASP A C 1
ATOM 2887 O O . ASP A 1 383 ? -8.423 10.013 -16.219 1.00 55.34 383 ASP A O 1
ATOM 2891 N N . TYR A 1 384 ? -10.220 8.736 -16.625 1.00 55.50 384 TYR A N 1
ATOM 2892 C CA . TYR A 1 384 ? -10.410 8.308 -15.239 1.00 55.50 384 TYR A CA 1
ATOM 2893 C C . TYR A 1 384 ? -9.242 7.435 -14.758 1.00 55.50 384 TYR A C 1
ATOM 2895 O O . TYR A 1 384 ? -8.716 7.622 -13.657 1.00 55.50 384 TYR A O 1
ATOM 2903 N N . PHE A 1 385 ? -8.791 6.503 -15.604 1.00 55.31 385 PHE A N 1
ATOM 2904 C CA . PHE A 1 385 ? -7.602 5.697 -15.345 1.00 55.31 385 PHE A CA 1
ATOM 2905 C C . PHE A 1 385 ? -6.340 6.560 -15.291 1.00 55.31 385 PHE A C 1
ATOM 2907 O O . PHE A 1 385 ? -5.540 6.384 -14.374 1.00 55.31 385 PHE A O 1
ATOM 2914 N N . TYR A 1 386 ? -6.171 7.516 -16.206 1.00 56.50 386 TYR A N 1
ATOM 2915 C CA . TYR A 1 386 ? -5.035 8.432 -16.200 1.00 56.50 386 TYR A CA 1
ATOM 2916 C C . TYR A 1 386 ? -5.045 9.287 -14.929 1.00 56.50 386 TYR A C 1
ATOM 2918 O O . TYR A 1 386 ? -4.066 9.325 -14.204 1.00 56.50 386 TYR A O 1
ATOM 2926 N N . GLU A 1 387 ? -6.155 9.896 -14.536 1.00 58.00 387 GLU A N 1
ATOM 2927 C CA . GLU A 1 387 ? -6.196 10.695 -13.306 1.00 58.00 387 GLU A CA 1
ATOM 2928 C C . GLU A 1 387 ? -5.903 9.871 -12.043 1.00 58.00 387 GLU A C 1
ATOM 2930 O O . GLU A 1 387 ? -5.192 10.336 -11.151 1.00 58.00 387 GLU A O 1
ATOM 2935 N N . ARG A 1 388 ? -6.372 8.620 -11.965 1.00 57.47 388 ARG A N 1
ATOM 2936 C CA . ARG A 1 388 ? -6.240 7.810 -10.744 1.00 57.47 388 ARG A CA 1
ATOM 2937 C C . ARG A 1 388 ? -4.996 6.917 -10.676 1.00 57.47 388 ARG A C 1
ATOM 2939 O O . ARG A 1 388 ? -4.550 6.634 -9.567 1.00 57.47 388 ARG A O 1
ATOM 2946 N N . LEU A 1 389 ? -4.426 6.485 -11.805 1.00 54.38 389 LEU A N 1
ATOM 2947 C CA . LEU A 1 389 ? -3.143 5.763 -11.874 1.00 54.38 389 LEU A CA 1
ATOM 2948 C C . LEU A 1 389 ? -1.987 6.678 -12.262 1.00 54.38 389 LEU A C 1
ATOM 2950 O O . LEU A 1 389 ? -0.908 6.536 -11.682 1.00 54.38 389 LEU A O 1
ATOM 2954 N N . ALA A 1 390 ? -2.197 7.631 -13.181 1.00 59.19 390 ALA A N 1
ATOM 2955 C CA . ALA A 1 390 ? -1.153 8.575 -13.563 1.00 59.19 390 ALA A CA 1
ATOM 2956 C C . ALA A 1 390 ? -0.777 9.489 -12.397 1.00 59.19 390 ALA A C 1
ATOM 2958 O O . ALA A 1 390 ? 0.396 9.805 -12.270 1.00 59.19 390 ALA A O 1
ATOM 2959 N N . HIS A 1 391 ? -1.707 9.856 -11.502 1.00 60.91 391 HIS A N 1
ATOM 2960 C CA . HIS A 1 391 ? -1.374 10.661 -10.321 1.00 60.91 391 HIS A CA 1
ATOM 2961 C C . HIS A 1 391 ? -0.408 9.938 -9.352 1.00 60.91 391 HIS A C 1
ATOM 2963 O O . HIS A 1 391 ? 0.642 10.508 -9.054 1.00 60.91 391 HIS A O 1
ATOM 2969 N N . PRO A 1 392 ? -0.645 8.679 -8.920 1.00 55.16 392 PRO A N 1
ATOM 2970 C CA . PRO A 1 392 ? 0.325 7.909 -8.130 1.00 55.16 392 PRO A CA 1
ATOM 2971 C C . PRO A 1 392 ? 1.668 7.646 -8.820 1.00 55.16 392 PRO A C 1
ATOM 2973 O O . PRO A 1 392 ? 2.706 7.648 -8.158 1.00 55.16 392 PRO A O 1
ATOM 2976 N N . ILE A 1 393 ? 1.683 7.425 -10.141 1.00 60.28 393 ILE A N 1
ATOM 2977 C CA . ILE A 1 393 ? 2.941 7.285 -10.896 1.00 60.28 393 ILE A CA 1
ATOM 2978 C C . ILE A 1 393 ? 3.534 8.651 -11.268 1.00 60.28 393 ILE A C 1
ATOM 2980 O O . ILE A 1 393 ? 4.667 8.698 -11.729 1.00 60.28 393 ILE A O 1
ATOM 2984 N N . ARG A 1 394 ? 2.844 9.778 -11.058 1.00 67.25 394 ARG A N 1
ATOM 2985 C CA . ARG A 1 394 ? 3.319 11.106 -11.471 1.00 67.25 394 ARG A CA 1
ATOM 2986 C C . ARG A 1 394 ? 4.659 11.464 -10.841 1.00 67.25 394 ARG A C 1
ATOM 2988 O O . ARG A 1 394 ? 5.538 11.871 -11.588 1.00 67.25 394 ARG A O 1
ATOM 2995 N N . PRO A 1 395 ? 4.915 11.211 -9.542 1.00 66.25 395 PRO A N 1
ATOM 2996 C CA . PRO A 1 395 ? 6.252 11.392 -8.980 1.00 66.25 395 PRO A CA 1
ATOM 2997 C C . PRO A 1 395 ? 7.312 10.486 -9.626 1.00 66.25 395 PRO A C 1
ATOM 2999 O O . PRO A 1 395 ? 8.493 10.823 -9.662 1.00 66.25 395 PRO A O 1
ATOM 3002 N N . PHE A 1 396 ? 6.930 9.304 -10.118 1.00 66.81 396 PHE A N 1
ATOM 3003 C CA . PHE A 1 396 ? 7.816 8.434 -10.898 1.00 66.81 396 PHE A CA 1
ATOM 3004 C C . PHE A 1 396 ? 8.093 9.020 -12.290 1.00 66.81 396 PHE A C 1
ATOM 3006 O O . PHE A 1 396 ? 9.253 9.151 -12.671 1.00 66.81 396 PHE A O 1
ATOM 3013 N N . LEU A 1 397 ? 7.054 9.458 -12.996 1.00 68.06 397 LEU A N 1
ATOM 3014 C CA . LEU A 1 397 ? 7.126 10.136 -14.289 1.00 68.06 397 LEU A CA 1
ATOM 3015 C C . LEU A 1 397 ? 7.940 11.443 -14.215 1.00 68.06 397 LEU A C 1
ATOM 3017 O O . LEU A 1 397 ? 8.809 11.698 -15.046 1.00 68.06 397 LEU A O 1
ATOM 3021 N N . ASP A 1 398 ? 7.748 12.237 -13.165 1.00 68.88 398 ASP A N 1
ATOM 3022 C CA . ASP A 1 398 ? 8.510 13.457 -12.903 1.00 68.88 398 ASP A CA 1
ATOM 3023 C C . ASP A 1 398 ? 9.976 13.142 -12.590 1.00 68.88 398 ASP A C 1
ATOM 3025 O O . ASP A 1 398 ? 10.865 13.869 -13.035 1.00 68.88 398 ASP A O 1
ATOM 3029 N N . ARG A 1 399 ? 10.260 12.031 -11.894 1.00 65.62 399 ARG A N 1
ATOM 3030 C CA . ARG A 1 399 ? 11.635 11.545 -11.703 1.00 65.62 399 ARG A CA 1
ATOM 3031 C C . ARG A 1 399 ? 12.277 11.097 -13.011 1.00 65.62 399 ARG A C 1
ATOM 3033 O O . ARG A 1 399 ? 13.435 11.444 -13.217 1.00 65.62 399 ARG A O 1
ATOM 3040 N N . ILE A 1 400 ? 11.550 10.419 -13.908 1.00 63.62 400 ILE A N 1
ATOM 3041 C CA . ILE A 1 400 ? 12.031 10.151 -15.280 1.00 63.62 400 ILE A CA 1
ATOM 3042 C C . ILE A 1 400 ? 12.387 11.479 -15.947 1.00 63.62 400 ILE A C 1
ATOM 3044 O O . ILE A 1 400 ? 13.500 11.660 -16.434 1.00 63.62 400 ILE A O 1
ATOM 3048 N N . ARG A 1 401 ? 11.480 12.456 -15.893 1.00 66.75 401 ARG A N 1
ATOM 3049 C CA . ARG A 1 401 ? 11.677 13.773 -16.503 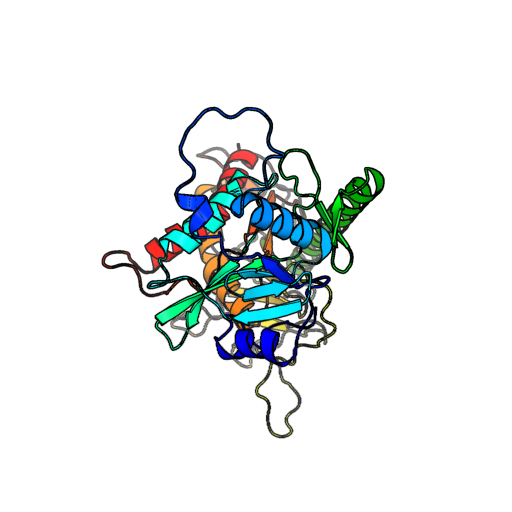1.00 66.75 401 ARG A CA 1
ATOM 3050 C C . ARG A 1 401 ? 12.872 14.547 -15.930 1.00 66.75 401 ARG A C 1
ATOM 3052 O O . ARG A 1 401 ? 13.515 15.286 -16.674 1.00 66.75 401 ARG A O 1
ATOM 3059 N N . GLN A 1 402 ? 13.156 14.406 -14.636 1.00 66.94 402 GLN A N 1
ATOM 3060 C CA . GLN A 1 402 ? 14.301 15.026 -13.960 1.00 66.94 402 GLN A CA 1
ATOM 3061 C C . GLN A 1 402 ? 15.618 14.291 -14.234 1.00 66.94 402 GLN A C 1
ATOM 3063 O O . GLN A 1 402 ? 16.625 14.946 -14.484 1.00 66.94 402 GLN A O 1
ATOM 3068 N N . ALA A 1 403 ? 15.620 12.955 -14.206 1.00 58.16 403 ALA A N 1
ATOM 3069 C CA . ALA A 1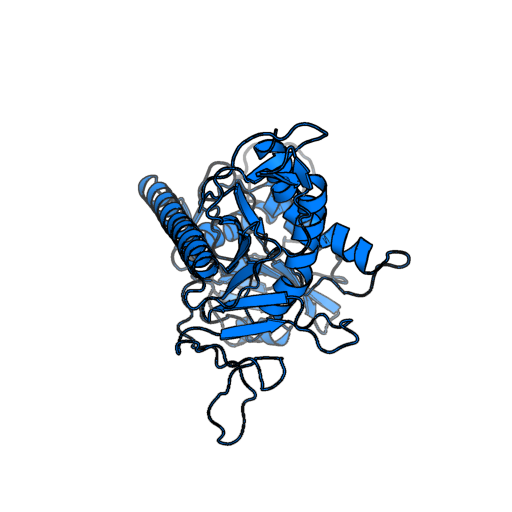 403 ? 16.806 12.132 -14.455 1.00 58.16 403 ALA A CA 1
ATOM 3070 C C . ALA A 1 403 ? 17.317 12.269 -15.899 1.00 58.16 403 ALA A C 1
ATOM 3072 O O . ALA A 1 403 ? 18.511 12.152 -16.154 1.00 58.16 403 ALA A O 1
ATOM 3073 N N . VAL A 1 404 ? 16.410 12.567 -16.829 1.00 56.53 404 VAL A N 1
ATOM 3074 C CA . VAL A 1 404 ? 16.691 12.817 -18.250 1.00 56.53 404 VAL A CA 1
ATOM 3075 C C . VAL A 1 404 ? 17.058 14.290 -18.545 1.00 56.53 404 VAL A C 1
ATOM 3077 O O . VAL A 1 404 ? 17.262 14.666 -19.700 1.00 56.53 404 VAL A O 1
ATOM 3080 N N . GLY A 1 405 ? 17.127 15.130 -17.504 1.00 55.41 405 GLY A N 1
ATOM 3081 C CA . GLY A 1 405 ? 17.381 16.577 -17.556 1.00 55.41 405 GLY A CA 1
ATOM 3082 C C . GLY A 1 405 ? 18.626 17.010 -18.316 1.00 55.41 405 GLY A C 1
ATOM 3083 O O . GLY A 1 405 ? 19.719 16.469 -18.038 1.00 55.41 405 GLY A O 1
#

Secondary structure (DSSP, 8-state):
---SSSSSSPPHHHHHHHHHTT---BTTEEEEPPPPTTTTT------TTS--PPPHHHHHHHHHHHHHTTT-EEEEESEEEETTEEEEE--BSSS--HHHHHHHHHHHHHSEESPPP-EEEEEE-TTS-EEEEEEEPPPSSPPPEETTB-EEEETTEEEEPPHHHHHHHHHHHHHHHHHHHHHHHHHHHHHHTTSS---PPPTT-EEEEEEEE--SS--------S---SS--------S-TT------TTEEEEEE--TT-TT----EEEEEETTSEEEEE-TT---EEETTTEEEEEHHHHHHHHHHHHHHHHHHHHHTT--S-EEEEEEEE-S-TTEEEESSSSEEEEPPTT-EEEEEEE----TTSS-SS--TT--HHHHHIIIIIHHHHHHHHHHHHHT-

InterPro domains:
  IPR007421 Schlafen, AlbA_2 domain [PF04326] (56-161)
  IPR038461 Schlafen, AlbA_2 domain superfamily [G3DSA:3.30.950.30] (36-160)

Sequence (405 aa):
MEKIFGSMPPTEKDLERLVTDRVRAGHHLVYVPRPSDEDEEAPQGEEAGRDEGESQVEALVHAAAALANAHGGVVVQGIEATGDLPVRLVGFDGAPSFHVAMLLRDALEEHADPPIDNRVVTVDLDDGRYAIVVEIPPSLDAPHQVNGVYPQRSGRETVVMTAAEIDRVRAHRRTVLEGFRARARELADAAQHGRNVPVKETDGVGLYLYVASVPLAVSGREVEIGPAGDGLPAMHLLLGPPEARVGLRPTHFGALGTRPDAKDGSVEELVYLTHRGEMLLGLPDARAFEVSGKRFCLSTDELLEAVPEALTPNLASLVSMGFEPPFYVALVGAGESTDVRFSRGPSCGYPIAPGELLVEARLPLTPMRTLDLSPEDGMTQEDYFYERLAHPIRPFLDRIRQAVG

Solvent-accessible surface area (backbone atoms only — not comparable to full-atom values): 22691 Å² total; per-residue (Å²): 84,82,68,91,48,98,50,86,80,63,50,49,70,55,54,51,44,37,33,74,72,44,51,57,37,33,58,44,35,41,72,42,66,64,76,57,82,72,67,78,67,63,69,97,65,95,69,91,79,65,86,76,72,76,48,66,67,54,53,48,40,46,51,45,30,5,20,20,46,51,61,6,33,36,39,35,33,21,35,43,52,65,85,51,35,40,69,40,84,66,38,42,86,50,75,79,50,72,61,58,54,48,53,56,48,50,47,29,44,74,56,26,47,56,60,58,58,47,40,72,43,77,27,67,38,99,88,53,27,19,30,41,37,37,40,24,47,47,43,74,70,28,63,25,28,40,94,90,39,40,35,24,42,56,55,73,42,76,41,75,56,49,74,70,52,50,51,49,43,42,49,50,35,49,54,54,51,50,49,51,54,52,49,47,31,52,51,40,54,25,30,68,70,67,50,85,36,68,41,58,76,39,94,78,54,34,43,31,44,30,38,31,37,52,76,67,50,80,52,88,62,82,77,78,83,67,83,92,72,86,92,66,81,86,72,82,74,52,61,60,72,94,83,75,83,74,84,65,55,99,72,46,46,61,31,43,42,53,54,95,78,43,91,78,74,52,72,80,44,28,32,30,35,34,85,74,42,36,36,40,33,47,55,73,72,54,66,51,49,71,54,91,88,75,28,35,26,34,44,55,68,46,45,62,51,48,49,56,64,58,43,54,67,50,52,53,48,41,45,74,74,67,45,51,60,43,27,43,36,35,36,32,35,23,44,92,57,69,42,39,14,41,18,88,68,99,55,69,56,63,62,44,50,64,53,33,74,72,40,73,42,66,38,64,36,66,54,75,82,73,50,63,77,65,43,62,96,88,47,48,57,67,57,47,47,42,60,66,51,45,53,63,43,36,68,44,51,49,46,47,58,55,75,64,102

Nearest PDB structures (foldseek):
  3lmm-assembly2_B  TM=6.918E-01  e=5.164E-05  Corynebacterium diphtheriae
  3lmm-assembly1_A  TM=5.633E-01  e=9.405E-05  Corynebacterium diphtheriae
  3lmm-assembly3_C  TM=5.520E-01  e=3.516E-04  Corynebacterium diphtheriae
  2kyy-assembly1_A  TM=6.842E-01  e=1.631E-02  Nitrosomonas europaea
  5yd0-assembly1_C  TM=5.381E-01  e=1.536E-02  Rattus norvegicus